Protein 1W55 (pdb70)

CATH classification: 3.90.550.10 (+1 more: 3.30.1330.50)

Sequence (369 aa):
SEMSLIMLAAGNSTRFNTKVKKQFLRRLGNDPLWLYATKNLSSFYPFKKIVVTSSNITYMKKFTKNYEFIEGGDTRAESLKKALELIDSEFVMVSDVARVLVSKNLFDRLIENLDKADCITPALKVADTTLFDNEALQREKIKLIQTPQISKTKLLKKALDQNLEFTDDSTAIAAMGGKIWFVEGEENARKLTFKEDLKKLDLPTPSFEIFTGNGFDVHEFGENRPLLLAGVQIHPTMGLKAHSDGDVLAHSLTDAILGAAGLGDIGELYPDTDMKFKNANSMELLKQAYDKVREIGFELINIDICVMAQSPKLKDFKQAMQSNIAHTLDLDEFRINVKATTTEKLGFIGRKEGMAVLSSVNLKYFDWTR

Structure (mmCIF, N/CA/C/O backbone):
data_1W55
#
_entry.id   1W55
#
_cell.length_a   108.758
_cell.length_b   108.758
_cell.length_c   161.262
_cell.angle_alpha   90.00
_cell.angle_beta   90.00
_cell.angle_gamma   120.00
#
_symmetry.space_group_name_H-M   'P 63 2 2'
#
loop_
_entity.id
_entity.type
_entity.pdbx_description
1 polymer 'ISPD/ISPF BIFUNCTIONAL ENZYME'
2 non-polymer 'MAGNESIUM ION'
3 non-polymer "CYTIDINE-5'-MONOPHOSPHATE"
4 non-polymer 'GERANYL DIPHOSPHATE'
5 non-polymer 1,2-ETHANEDIOL
6 water water
#
loop_
_atom_site.group_PDB
_atom_site.id
_atom_site.type_symbol
_atom_site.label_atom_id
_atom_site.label_alt_id
_atom_site.label_comp_id
_atom_site.label_asym_id
_atom_site.label_entity_id
_atom_site.label_seq_id
_atom_site.pdbx_PDB_ins_code
_atom_site.Cartn_x
_atom_site.Cartn_y
_atom_site.Cartn_z
_atom_site.occupancy
_atom_site.B_iso_or_equiv
_atom_site.auth_seq_id
_atom_site.auth_comp_id
_atom_site.auth_asym_id
_atom_site.auth_atom_id
_atom_site.pdbx_PDB_model_num
ATOM 1 N N . SER A 1 2 ? 96.812 17.254 -34.726 1.00 72.92 2 SER A N 1
ATOM 2 C CA . SER A 1 2 ? 96.576 16.917 -33.288 1.00 72.86 2 SER A CA 1
ATOM 3 C C . SER A 1 2 ? 95.277 17.548 -32.759 1.00 71.48 2 SER A C 1
ATOM 4 O O . SER A 1 2 ? 94.375 17.878 -33.545 1.00 72.06 2 SER A O 1
ATOM 7 N N . GLU A 1 3 ? 95.188 17.720 -31.438 1.00 68.37 3 GLU A N 1
ATOM 8 C CA . GLU A 1 3 ? 93.932 18.124 -30.811 1.00 65.61 3 GLU A CA 1
ATOM 9 C C . GLU A 1 3 ? 93.810 19.597 -30.399 1.00 61.65 3 GLU A C 1
ATOM 10 O O . GLU A 1 3 ? 94.797 20.338 -30.322 1.00 60.01 3 GLU A O 1
ATOM 16 N N . MET A 1 4 ? 92.562 19.984 -30.141 1.00 56.73 4 MET A N 1
ATOM 17 C CA . MET A 1 4 ? 92.164 21.362 -29.931 1.00 52.22 4 MET A CA 1
ATOM 18 C C . MET A 1 4 ? 91.331 21.480 -28.665 1.00 49.93 4 MET A C 1
ATOM 19 O O . MET A 1 4 ? 90.470 20.635 -28.393 1.00 49.22 4 MET A O 1
ATOM 24 N N . SER A 1 5 ? 91.607 22.532 -27.895 1.00 47.79 5 SER A N 1
ATOM 25 C CA . SER A 1 5 ? 90.796 22.915 -26.741 1.00 44.49 5 SER A CA 1
ATOM 26 C C . SER A 1 5 ? 90.016 24.191 -27.068 1.00 41.85 5 SER A C 1
ATOM 27 O O . SER A 1 5 ? 90.228 24.801 -28.111 1.00 41.27 5 SER A O 1
ATOM 30 N N . LEU A 1 6 ? 89.098 24.572 -26.182 1.00 39.47 6 LEU A N 1
ATOM 31 C CA . LEU A 1 6 ? 88.276 25.757 -26.386 1.00 38.14 6 LEU A CA 1
ATOM 32 C C . LEU A 1 6 ? 88.369 26.681 -25.174 1.00 36.59 6 LEU A C 1
ATOM 33 O O . LEU A 1 6 ? 88.224 26.227 -24.033 1.00 33.97 6 LEU A O 1
ATOM 38 N N . ILE A 1 7 ? 88.649 27.963 -25.430 1.00 35.86 7 ILE A N 1
ATOM 39 C CA . ILE A 1 7 ? 88.545 28.992 -24.397 1.00 35.13 7 ILE A CA 1
ATOM 40 C C . ILE A 1 7 ? 87.437 29.971 -24.766 1.00 35.30 7 ILE A C 1
ATOM 41 O O . ILE A 1 7 ? 87.497 30.639 -25.809 1.00 34.42 7 ILE A O 1
ATOM 46 N N . MET A 1 8 ? 86.415 30.034 -23.914 1.00 35.01 8 MET A N 1
ATOM 47 C CA . MET A 1 8 ? 85.340 31.011 -24.066 1.00 34.12 8 MET A CA 1
ATOM 48 C C . MET A 1 8 ? 85.640 32.206 -23.175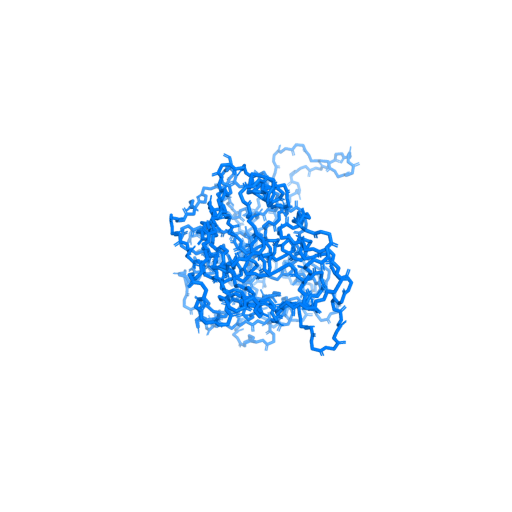 1.00 33.49 8 MET A C 1
ATOM 49 O O . MET A 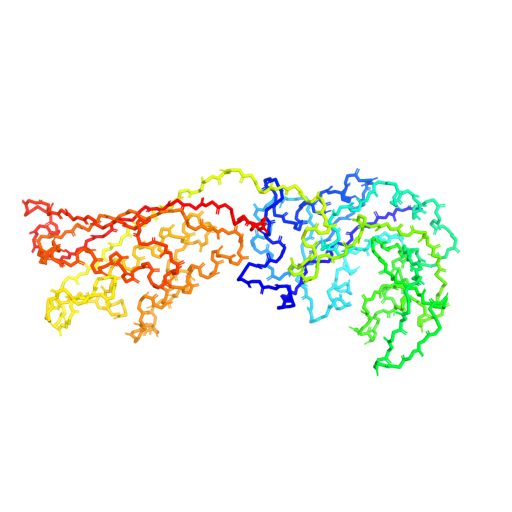1 8 ? 85.825 32.065 -21.967 1.00 34.30 8 MET A O 1
ATOM 54 N N . LEU A 1 9 ? 85.693 33.386 -23.772 1.00 33.11 9 LEU A N 1
ATOM 55 C CA . LEU A 1 9 ? 86.040 34.585 -23.017 1.00 34.02 9 LEU A CA 1
ATOM 56 C C . LEU A 1 9 ? 84.766 35.285 -22.545 1.00 33.86 9 LEU A C 1
ATOM 57 O O . LEU A 1 9 ? 84.045 35.847 -23.346 1.00 34.82 9 LEU A O 1
ATOM 62 N N . ALA A 1 10 ? 84.508 35.252 -21.243 1.00 35.20 10 ALA A N 1
ATOM 63 C CA . ALA A 1 10 ? 83.221 35.682 -20.700 1.00 36.84 10 ALA A CA 1
ATOM 64 C C . ALA A 1 10 ? 83.355 36.518 -19.428 1.00 39.24 10 ALA A C 1
ATOM 65 O O . ALA A 1 10 ? 82.377 36.687 -18.697 1.00 39.28 10 ALA A O 1
ATOM 67 N N . ALA A 1 11 ? 84.555 37.035 -19.166 1.00 40.06 11 ALA A N 1
ATOM 68 C CA . ALA A 1 11 ? 84.791 37.860 -17.980 1.00 42.81 11 ALA A CA 1
ATOM 69 C C . ALA A 1 11 ? 84.669 39.349 -18.285 1.00 44.88 11 ALA A C 1
ATOM 70 O O . ALA A 1 11 ? 84.429 39.746 -19.421 1.00 42.78 11 ALA A O 1
ATOM 72 N N . GLY A 1 12 ? 84.831 40.168 -17.251 1.00 50.07 12 GLY A N 1
ATOM 73 C CA . GLY A 1 12 ? 84.723 41.611 -17.375 1.00 56.57 12 GLY A CA 1
ATOM 74 C C . GLY A 1 12 ? 83.286 42.104 -17.398 1.00 60.56 12 GLY A C 1
ATOM 75 O O . GLY A 1 12 ? 82.348 41.343 -17.673 1.00 59.78 12 GLY A O 1
ATOM 76 N N . ASN A 1 13 ? 83.118 43.388 -17.109 1.00 64.50 13 ASN A N 1
ATOM 77 C CA . ASN A 1 13 ? 81.798 43.986 -17.073 1.00 69.81 13 ASN A CA 1
ATOM 78 C C . ASN A 1 13 ? 81.790 45.297 -17.828 1.00 72.21 13 ASN A C 1
ATOM 79 O O . ASN A 1 13 ? 82.162 46.343 -17.289 1.00 73.54 13 ASN A O 1
ATOM 84 N N . SER A 1 14 ? 81.377 45.223 -19.089 1.00 74.79 14 SER A N 1
ATOM 85 C CA . SER A 1 14 ? 81.304 46.396 -19.942 1.00 76.92 14 SER A CA 1
ATOM 86 C C . SER A 1 14 ? 80.032 47.171 -19.635 1.00 77.68 14 SER A C 1
ATOM 87 O O . SER A 1 14 ? 78.956 46.579 -19.469 1.00 77.65 14 SER A O 1
ATOM 90 N N . THR A 1 15 ? 80.174 48.494 -19.541 1.00 78.13 15 THR A N 1
ATOM 91 C CA . THR A 1 15 ? 79.036 49.404 -19.390 1.00 77.82 15 THR A CA 1
ATOM 92 C C . THR A 1 15 ? 78.543 49.860 -20.763 1.00 77.01 15 THR A C 1
ATOM 93 O O . THR A 1 15 ? 77.491 50.495 -20.873 1.00 77.26 15 THR A O 1
ATOM 97 N N . ARG A 1 16 ? 79.310 49.527 -21.802 1.00 75.96 16 ARG A N 1
ATOM 98 C CA . ARG A 1 16 ? 78.976 49.882 -23.180 1.00 75.69 16 ARG A CA 1
ATOM 99 C C . ARG A 1 16 ? 77.564 49.419 -23.554 1.00 74.51 16 ARG A C 1
ATOM 100 O O . ARG A 1 16 ? 76.786 50.168 -24.147 1.00 74.30 16 ARG A O 1
ATOM 108 N N . PHE A 1 17 ? 77.241 48.184 -23.185 1.00 73.62 17 PHE A N 1
ATOM 109 C CA . PHE A 1 17 ? 75.928 47.608 -23.436 1.00 72.61 17 PHE A CA 1
ATOM 110 C C . PHE A 1 17 ? 75.009 48.000 -22.306 1.00 74.02 17 PHE A C 1
ATOM 111 O O . PHE A 1 17 ? 73.878 48.450 -22.513 1.00 74.20 17 PHE A O 1
ATOM 119 N N . ASN A 1 18 ? 75.542 47.834 -21.102 1.00 75.09 18 ASN A N 1
ATOM 120 C CA . ASN A 1 18 ? 74.736 47.573 -19.931 1.00 76.30 18 ASN A CA 1
ATOM 121 C C . ASN A 1 18 ? 73.566 48.502 -19.679 1.00 76.39 18 ASN A C 1
ATOM 122 O O . ASN A 1 18 ? 73.705 49.720 -19.553 1.00 77.65 18 ASN A O 1
ATOM 127 N N . THR A 1 19 ? 72.394 47.892 -19.654 1.00 75.36 19 THR A N 1
ATOM 128 C CA . THR A 1 19 ? 71.293 48.423 -18.889 1.00 73.32 19 THR A CA 1
ATOM 129 C C . THR A 1 19 ? 71.677 48.061 -17.449 1.00 70.52 19 THR A C 1
ATOM 130 O O . THR A 1 19 ? 72.856 48.169 -17.088 1.00 71.13 19 THR A O 1
ATOM 134 N N . LYS A 1 20 ? 70.735 47.636 -16.617 1.00 66.14 20 LYS A N 1
ATOM 135 C CA . LYS A 1 20 ? 71.150 47.073 -15.337 1.00 61.39 20 LYS A CA 1
ATOM 136 C C . LYS A 1 20 ? 71.574 45.616 -15.532 1.00 57.04 20 LYS A C 1
ATOM 137 O O . LYS A 1 20 ? 72.352 45.085 -14.749 1.00 57.43 20 LYS A O 1
ATOM 143 N N . VAL A 1 21 ? 71.085 44.989 -16.598 1.00 50.58 21 VAL A N 1
ATOM 144 C CA . VAL A 1 21 ? 71.413 43.595 -16.874 1.00 46.26 21 VAL A CA 1
ATOM 145 C C . VAL A 1 21 ? 72.772 43.403 -17.568 1.00 42.98 21 VAL A C 1
ATOM 146 O O . VAL A 1 21 ? 73.084 44.068 -18.558 1.00 42.54 21 VAL A O 1
ATOM 150 N N . LYS A 1 22 ? 73.575 42.498 -17.018 1.00 40.27 22 LYS A N 1
ATOM 151 C CA . LYS A 1 22 ? 74.815 42.064 -17.652 1.00 39.62 22 LYS A CA 1
ATOM 152 C C . LYS A 1 22 ? 74.512 41.149 -18.834 1.00 39.06 22 LYS A C 1
ATOM 153 O O . LYS A 1 22 ? 73.704 40.204 -18.734 1.00 36.30 22 LYS A O 1
ATOM 159 N N . LYS A 1 23 ? 75.171 41.428 -19.954 1.00 39.00 23 LYS A N 1
ATOM 160 C CA . LYS A 1 23 ? 74.862 40.743 -21.202 1.00 39.45 23 LYS A CA 1
ATOM 161 C C . LYS A 1 23 ? 75.078 39.230 -21.153 1.00 37.84 23 LYS A C 1
ATOM 162 O O . LYS A 1 23 ? 74.400 38.488 -21.858 1.00 38.70 23 LYS A O 1
ATOM 168 N N . GLN A 1 24 ? 75.984 38.768 -20.301 1.00 38.32 24 GLN A N 1
ATOM 169 C CA . GLN A 1 24 ? 76.248 37.332 -20.204 1.00 40.28 24 GLN A CA 1
ATOM 170 C C . GLN A 1 24 ? 75.100 36.556 -19.549 1.00 39.79 24 GLN A C 1
ATOM 171 O O . GLN A 1 24 ? 75.026 35.329 -19.703 1.00 38.21 24 GLN A O 1
ATOM 177 N N . PHE A 1 25 ? 74.206 37.281 -18.857 1.00 37.61 25 PHE A N 1
ATOM 178 C CA . PHE A 1 25 ? 73.055 36.687 -18.184 1.00 35.33 25 PHE A CA 1
ATOM 179 C C . PHE A 1 25 ? 71.685 36.966 -18.819 1.00 35.57 25 PHE A C 1
ATOM 180 O O . PHE A 1 25 ? 70.666 36.641 -18.220 1.00 37.55 25 PHE A O 1
ATOM 188 N N . LEU A 1 26 ? 71.649 37.568 -20.004 1.00 35.26 26 LEU A N 1
ATOM 189 C CA . LEU A 1 26 ? 70.416 37.598 -20.800 1.00 35.99 26 LEU A CA 1
ATOM 190 C C . LEU A 1 26 ? 69.994 36.178 -21.102 1.00 35.39 26 LEU A C 1
ATOM 191 O O . LEU A 1 26 ? 70.852 35.337 -21.417 1.00 36.66 26 LEU A O 1
ATOM 196 N N . ARG A 1 27 ? 68.698 35.898 -21.025 1.00 33.50 27 ARG A N 1
ATOM 197 C CA A ARG A 1 27 ? 68.234 34.543 -21.276 0.67 35.86 27 ARG A CA 1
ATOM 198 C CA B ARG A 1 27 ? 68.214 34.547 -21.272 0.33 35.29 27 ARG A CA 1
ATOM 199 C C . ARG A 1 27 ? 67.921 34.306 -22.743 1.00 35.47 27 ARG A C 1
ATOM 200 O O . ARG A 1 27 ? 67.188 35.063 -23.363 1.00 38.12 27 ARG A O 1
ATOM 215 N N . LEU A 1 28 ? 68.505 33.247 -23.280 1.00 36.88 28 LEU A N 1
ATOM 216 C CA . LEU A 1 28 ? 68.260 32.796 -24.646 1.00 39.35 28 LEU A CA 1
ATOM 217 C C . LEU A 1 28 ? 67.677 31.407 -24.481 1.00 39.92 28 LEU A C 1
ATOM 218 O O . LEU A 1 28 ? 68.387 30.473 -24.098 1.00 41.17 28 LEU A O 1
ATOM 223 N N . GLY A 1 29 ? 66.376 31.271 -24.722 1.00 41.68 29 GLY A N 1
ATOM 224 C CA . GLY A 1 29 ? 65.680 30.059 -24.314 1.00 41.31 29 GLY A CA 1
ATOM 225 C C . GLY A 1 29 ? 65.791 29.945 -22.805 1.00 42.28 29 GLY A C 1
ATOM 226 O O . GLY A 1 29 ? 65.534 30.924 -22.102 1.00 40.70 29 GLY A O 1
ATOM 227 N N . ASN A 1 30 ? 66.189 28.766 -22.315 1.00 44.06 30 ASN A N 1
ATOM 228 C CA . ASN A 1 30 ? 66.372 28.528 -20.879 1.00 45.22 30 ASN A CA 1
ATOM 229 C C . ASN A 1 30 ? 67.748 28.941 -20.375 1.00 44.04 30 ASN A C 1
ATOM 230 O O . ASN A 1 30 ? 67.958 28.984 -19.165 1.00 44.93 30 ASN A O 1
ATOM 235 N N . ASP A 1 31 ? 68.669 29.257 -21.287 1.00 38.90 31 ASP A N 1
ATOM 236 C CA . ASP A 1 31 ? 70.071 29.389 -20.920 1.00 37.30 31 ASP A CA 1
ATOM 237 C C . ASP A 1 31 ? 70.518 30.831 -20.848 1.00 35.52 31 ASP A C 1
ATOM 238 O O . ASP A 1 31 ? 70.173 31.624 -21.716 1.00 35.27 31 ASP A O 1
ATOM 243 N N . PRO A 1 32 ? 71.346 31.162 -19.860 1.00 35.17 32 PRO A N 1
ATOM 244 C CA . PRO A 1 32 ? 72.020 32.468 -19.862 1.00 34.34 32 PRO A CA 1
ATOM 245 C C . PRO A 1 32 ? 72.914 32.522 -21.104 1.00 33.02 32 PRO A C 1
ATOM 246 O O . PRO A 1 32 ? 73.348 31.472 -21.589 1.00 31.82 32 PRO A O 1
ATOM 250 N N . LEU A 1 33 ? 73.146 33.722 -21.623 1.00 33.07 33 LEU A N 1
ATOM 251 C CA . LEU A 1 33 ? 73.829 33.920 -22.910 1.00 32.39 33 LEU A CA 1
ATOM 252 C C . LEU A 1 33 ? 75.182 33.215 -22.975 1.00 31.68 33 LEU A C 1
ATOM 253 O O . LEU A 1 33 ? 75.490 32.604 -23.981 1.00 33.41 33 LEU A O 1
ATOM 258 N N . TRP A 1 34 ? 75.967 33.292 -21.899 1.00 31.54 34 TRP A N 1
ATOM 259 C CA . TRP A 1 34 ? 77.329 32.736 -21.867 1.00 32.86 34 TRP A CA 1
ATOM 260 C C . TRP A 1 34 ? 77.277 31.227 -22.023 1.00 33.19 34 TRP A C 1
ATOM 261 O O . TRP A 1 34 ? 78.121 30.630 -22.683 1.00 33.69 34 TRP A O 1
ATOM 272 N N . LEU A 1 35 ? 76.265 30.614 -21.415 1.00 33.00 35 LEU A N 1
ATOM 273 C CA . LEU A 1 35 ? 76.089 29.168 -21.494 1.00 33.60 35 LEU A CA 1
ATOM 274 C C . LEU A 1 35 ? 75.569 28.777 -22.878 1.00 33.43 35 LEU A C 1
ATOM 275 O O . LEU A 1 35 ? 76.064 27.828 -23.482 1.00 33.51 35 LEU A O 1
ATOM 280 N N . TYR A 1 36 ? 74.605 29.533 -23.398 1.00 34.09 36 TYR A N 1
ATOM 281 C CA . TYR A 1 36 ? 74.139 29.312 -24.765 1.00 34.86 36 TYR A CA 1
ATOM 282 C C . TYR A 1 36 ? 75.292 29.348 -25.793 1.00 34.06 36 TYR A C 1
ATOM 283 O O . TYR A 1 36 ? 75.407 28.453 -26.629 1.00 34.65 36 TYR A O 1
ATOM 292 N N . ALA A 1 37 ? 76.130 30.381 -25.736 1.00 33.02 37 ALA A N 1
ATOM 293 C CA . ALA A 1 37 ? 77.268 30.506 -26.667 1.00 33.39 37 ALA A CA 1
ATOM 294 C C . ALA A 1 37 ? 78.279 29.364 -26.528 1.00 33.47 37 ALA A C 1
ATOM 295 O O . ALA A 1 37 ? 78.765 28.833 -27.534 1.00 34.30 37 ALA A O 1
ATOM 297 N N . THR A 1 38 ? 78.582 28.984 -25.287 1.00 34.70 38 THR A N 1
ATOM 298 C CA . THR A 1 38 ? 79.519 27.893 -25.007 1.00 36.65 38 THR A CA 1
ATOM 299 C C . THR A 1 38 ? 78.977 26.551 -25.509 1.00 38.00 38 THR A C 1
ATOM 300 O O . THR A 1 38 ? 79.702 25.788 -26.158 1.00 37.28 38 THR A O 1
ATOM 304 N N . LYS A 1 39 ? 77.700 26.290 -25.232 1.00 38.68 39 LYS A N 1
ATOM 305 C CA . LYS A 1 39 ? 77.027 25.075 -25.700 1.00 39.94 39 LYS A CA 1
ATOM 306 C C . LYS A 1 39 ? 77.084 24.979 -27.218 1.00 40.37 39 LYS A C 1
ATOM 307 O O . LYS A 1 39 ? 77.390 23.921 -27.755 1.00 41.58 39 LYS A O 1
ATOM 313 N N . ASN A 1 40 ? 76.781 26.089 -27.891 1.00 41.64 40 ASN A N 1
ATOM 314 C CA . ASN A 1 40 ? 76.834 26.188 -29.353 1.00 43.84 40 ASN A CA 1
ATOM 315 C C . ASN A 1 40 ? 78.189 25.758 -29.957 1.00 45.20 40 ASN A C 1
ATOM 316 O O . ASN A 1 40 ? 78.243 24.873 -30.815 1.00 47.16 40 ASN A O 1
ATOM 321 N N . LEU A 1 41 ? 79.269 26.391 -29.504 1.00 44.76 41 LEU A N 1
ATOM 322 C CA . LEU A 1 41 ? 80.615 26.088 -29.990 1.00 44.81 41 LEU A CA 1
ATOM 323 C C . LEU A 1 41 ? 81.062 24.680 -29.593 1.00 44.61 41 LEU A C 1
ATOM 324 O O . LEU A 1 41 ? 81.674 23.973 -30.386 1.00 45.28 41 LEU A O 1
ATOM 329 N N . SER A 1 42 ? 80.737 24.283 -28.367 1.00 44.33 42 SER A N 1
ATOM 330 C CA . SER A 1 42 ? 81.078 22.965 -27.856 1.00 46.53 42 SER A CA 1
ATOM 331 C C . SER A 1 42 ? 80.477 21.836 -28.707 1.00 48.09 42 SER A C 1
ATOM 332 O O . SER A 1 42 ? 81.090 20.776 -28.845 1.00 48.47 42 SER A O 1
ATOM 335 N N . SER A 1 43 ? 79.297 22.080 -29.278 1.00 48.12 43 SER A N 1
ATOM 336 C CA . SER A 1 43 ? 78.615 21.105 -30.126 1.00 50.18 43 SER A CA 1
ATOM 337 C C . SER A 1 43 ? 79.294 20.861 -31.487 1.00 51.63 43 SER A C 1
ATOM 338 O O . SER A 1 43 ? 78.941 19.909 -32.187 1.00 52.08 43 SER A O 1
ATOM 341 N N . PHE A 1 44 ? 80.263 21.706 -31.853 1.00 51.08 44 PHE A N 1
ATOM 342 C CA . PHE A 1 44 ? 80.905 21.618 -33.170 1.00 49.98 44 PHE A CA 1
ATOM 343 C C . PHE A 1 44 ? 82.058 20.615 -33.223 1.00 50.41 44 PHE A C 1
ATOM 344 O O . PHE A 1 44 ? 82.442 20.173 -34.307 1.00 49.52 44 PHE A O 1
ATOM 352 N N . TYR A 1 45 ? 82.604 20.261 -32.062 1.00 50.31 45 TYR A N 1
ATOM 353 C CA . TYR A 1 45 ? 83.895 19.581 -32.010 1.00 51.69 45 TYR A CA 1
ATOM 354 C C . TYR A 1 45 ? 84.125 18.950 -30.644 1.00 52.52 45 TYR A C 1
ATOM 355 O O . TYR A 1 45 ? 83.706 19.510 -29.634 1.00 53.60 45 TYR A O 1
ATOM 364 N N . PRO A 1 46 ? 84.781 17.788 -30.600 1.00 53.90 46 PRO A N 1
ATOM 365 C CA . PRO A 1 46 ? 85.114 17.154 -29.317 1.00 54.17 46 PRO A CA 1
ATOM 366 C C . PRO A 1 46 ? 86.371 17.761 -28.684 1.00 54.32 46 PRO A C 1
ATOM 367 O O . PRO A 1 46 ? 87.425 17.111 -28.654 1.00 55.43 46 PRO A O 1
ATOM 371 N N . PHE A 1 47 ? 86.251 18.993 -28.177 1.00 52.48 47 PHE A N 1
ATOM 372 C CA . PHE A 1 47 ? 87.379 19.687 -27.555 1.00 49.43 47 PHE A CA 1
ATOM 373 C C . PHE A 1 47 ? 87.933 18.896 -26.382 1.00 49.70 47 PHE A C 1
ATOM 374 O O . PHE A 1 47 ? 87.173 18.306 -25.611 1.00 50.18 47 PHE A O 1
ATOM 382 N N . LYS A 1 48 ? 89.260 18.906 -26.260 1.00 49.56 48 LYS A N 1
ATOM 383 C CA . LYS A 1 48 ? 89.980 18.230 -25.184 1.00 50.41 48 LYS A CA 1
ATOM 384 C C . LYS A 1 48 ? 89.638 18.815 -23.822 1.00 50.32 48 LYS A C 1
ATOM 385 O O . LYS A 1 48 ? 89.556 18.103 -22.812 1.00 51.81 48 LYS A O 1
ATOM 391 N N . LYS A 1 49 ? 89.446 20.126 -23.808 1.00 49.23 49 LYS A N 1
ATOM 392 C CA . LYS A 1 49 ? 89.127 20.863 -22.604 1.00 47.89 49 LYS A CA 1
ATOM 393 C C . LYS A 1 49 ? 88.320 22.082 -23.034 1.00 46.66 49 LYS A C 1
ATOM 394 O O . LYS A 1 49 ? 88.516 22.609 -24.138 1.00 46.50 49 LYS A O 1
ATOM 400 N N . ILE A 1 50 ? 87.392 22.503 -22.179 1.00 44.74 50 ILE A N 1
ATOM 401 C CA . ILE A 1 50 ? 86.652 23.743 -22.388 1.00 42.30 50 ILE A CA 1
ATOM 402 C C . ILE A 1 50 ? 86.824 24.661 -21.178 1.00 41.20 50 ILE A C 1
ATOM 403 O O . ILE A 1 50 ? 86.475 24.304 -20.050 1.00 40.53 50 ILE A O 1
ATOM 408 N N . VAL A 1 51 ? 87.388 25.837 -21.426 1.00 39.56 51 VAL A N 1
ATOM 409 C CA . VAL A 1 51 ? 87.623 26.817 -20.372 1.00 38.05 51 VAL A CA 1
ATOM 410 C C . VAL A 1 51 ? 86.744 28.046 -20.581 1.00 37.03 51 VAL A C 1
ATOM 411 O O . VAL A 1 51 ? 86.572 28.516 -21.703 1.00 38.12 51 VAL A O 1
ATOM 415 N N . VAL A 1 52 ? 86.163 28.539 -19.499 1.00 36.32 52 VAL A N 1
ATOM 416 C CA . VAL A 1 52 ? 85.394 29.779 -19.531 1.00 35.00 52 VAL A CA 1
ATOM 417 C C . VAL A 1 52 ? 85.995 30.762 -18.529 1.00 34.95 52 VAL A C 1
ATOM 418 O O . VAL A 1 52 ? 86.104 30.457 -17.345 1.00 32.91 52 VAL A O 1
ATOM 422 N N . THR A 1 53 ? 86.384 31.941 -19.003 1.00 34.56 53 THR A N 1
ATOM 423 C CA . THR A 1 53 ? 86.841 32.977 -18.085 1.00 34.52 53 THR A CA 1
ATOM 424 C C . THR A 1 53 ? 85.623 33.707 -17.547 1.00 35.64 53 THR A C 1
ATOM 425 O O . THR A 1 53 ? 84.660 33.938 -18.277 1.00 33.98 53 THR A O 1
ATOM 429 N N . SER A 1 54 ? 85.674 34.076 -16.271 1.00 36.81 54 SER A N 1
ATOM 430 C CA . SER A 1 54 ? 84.489 34.542 -15.586 1.00 38.27 54 SER A CA 1
ATOM 431 C C . SER A 1 54 ? 84.811 35.539 -14.470 1.00 39.51 54 SER A C 1
ATOM 432 O O . SER A 1 54 ? 85.854 35.448 -13.836 1.00 39.87 54 SER A O 1
ATOM 435 N N . SER A 1 55 ? 83.896 36.485 -14.256 1.00 42.26 55 SER A N 1
ATOM 436 C CA . SER A 1 55 ? 83.933 37.405 -13.116 1.00 45.56 55 SER A CA 1
ATOM 437 C C . SER A 1 55 ? 82.916 36.985 -12.061 1.00 48.17 55 SER A C 1
ATOM 438 O O . SER A 1 55 ? 82.749 37.675 -11.051 1.00 52.01 55 SER A O 1
ATOM 441 N N . ASN A 1 56 ? 82.219 35.877 -12.318 1.00 49.46 56 ASN A N 1
ATOM 442 C CA . ASN A 1 56 ? 81.179 35.351 -11.428 1.00 49.06 56 ASN A CA 1
ATOM 443 C C . ASN A 1 56 ? 81.215 33.824 -11.410 1.00 47.41 56 ASN A C 1
ATOM 444 O O . ASN A 1 56 ? 80.230 33.169 -11.791 1.00 46.37 56 ASN A O 1
ATOM 449 N N . ILE A 1 57 ? 82.343 33.265 -10.977 1.00 45.52 57 ILE A N 1
ATOM 450 C CA . ILE A 1 57 ? 82.570 31.818 -11.046 1.00 46.22 57 ILE A CA 1
ATOM 451 C C . ILE A 1 57 ? 81.558 31.021 -10.216 1.00 45.65 57 ILE A C 1
ATOM 452 O O . ILE A 1 57 ? 81.022 30.016 -10.689 1.00 46.54 57 ILE A O 1
ATOM 457 N N . THR A 1 58 ? 81.309 31.484 -8.991 1.00 46.38 58 THR A N 1
ATOM 458 C CA . THR A 1 58 ? 80.404 30.835 -8.042 1.00 46.14 58 THR A CA 1
ATOM 459 C C . THR A 1 58 ? 79.035 30.651 -8.675 1.00 44.52 58 THR A C 1
ATOM 460 O O . THR A 1 58 ? 78.483 29.548 -8.671 1.00 44.71 58 THR A O 1
ATOM 464 N N . TYR A 1 59 ? 78.506 31.739 -9.227 1.00 41.66 59 TYR A N 1
ATOM 465 C CA . TYR A 1 59 ? 77.217 31.719 -9.889 1.00 39.28 59 TYR A CA 1
ATOM 466 C C . TYR A 1 59 ? 77.216 30.815 -11.138 1.00 38.97 59 TYR A C 1
ATOM 467 O O . TYR A 1 59 ? 76.318 29.983 -11.294 1.00 38.19 59 TYR A O 1
ATOM 476 N N . MET A 1 60 ? 78.223 30.958 -12.007 1.00 36.72 60 MET A N 1
ATOM 477 C CA . MET A 1 60 ? 78.274 30.200 -13.259 1.00 36.15 60 MET A CA 1
ATOM 478 C C . MET A 1 60 ? 78.406 28.701 -13.049 1.00 36.28 60 MET A C 1
ATOM 479 O O . MET A 1 60 ? 77.855 27.914 -13.827 1.00 34.78 60 MET A O 1
ATOM 484 N N . LYS A 1 61 ? 79.145 28.318 -12.011 1.00 36.13 61 LYS A N 1
ATOM 485 C CA . LYS A 1 61 ? 79.333 26.911 -11.657 1.00 39.10 61 LYS A CA 1
ATOM 486 C C . LYS A 1 61 ? 78.020 26.197 -11.314 1.00 38.94 61 LYS A C 1
ATOM 487 O O . LYS A 1 61 ? 77.923 24.972 -11.432 1.00 40.03 61 LYS A O 1
ATOM 493 N N . LYS A 1 62 ? 77.017 26.971 -10.905 1.00 38.57 62 LYS A N 1
ATOM 494 C CA . LYS A 1 62 ? 75.697 26.447 -10.571 1.00 39.26 62 LYS A CA 1
ATOM 495 C C . LYS A 1 62 ? 74.882 26.028 -11.788 1.00 39.49 62 LYS A C 1
ATOM 496 O O . LYS A 1 62 ? 73.788 25.486 -11.637 1.00 39.89 62 LYS A O 1
ATOM 502 N N . PHE A 1 63 ? 75.422 26.269 -12.984 1.00 39.52 63 PHE A N 1
ATOM 503 C CA . PHE A 1 63 ? 74.689 26.063 -14.234 1.00 40.73 63 PHE A CA 1
ATOM 504 C C . PHE A 1 63 ? 75.204 24.882 -15.040 1.00 43.04 63 PHE A C 1
ATOM 505 O O . PHE A 1 63 ? 74.535 24.418 -15.971 1.00 45.63 63 PHE A O 1
ATOM 513 N N . THR A 1 64 ? 76.395 24.405 -14.706 1.00 42.89 64 THR A N 1
ATOM 514 C CA . THR A 1 64 ? 76.972 23.274 -15.418 1.00 45.31 64 THR A CA 1
ATOM 515 C C . THR A 1 64 ? 78.161 22.679 -14.665 1.00 47.33 64 THR A C 1
ATOM 516 O O . THR A 1 64 ? 78.776 23.344 -13.838 1.00 48.16 64 THR A O 1
ATOM 520 N N . LYS A 1 65 ? 78.484 21.431 -14.987 1.00 49.35 65 LYS A N 1
ATOM 521 C CA . LYS A 1 65 ? 79.662 20.754 -14.462 1.00 52.03 65 LYS A CA 1
ATOM 522 C C . LYS A 1 65 ? 80.641 20.414 -15.594 1.00 51.56 65 LYS A C 1
ATOM 523 O O . LYS A 1 65 ? 81.656 19.753 -15.368 1.00 51.76 65 LYS A O 1
ATOM 529 N N . ASN A 1 66 ? 80.337 20.885 -16.804 1.00 50.66 66 ASN A N 1
ATOM 530 C CA . ASN A 1 66 ? 81.059 20.489 -18.018 1.00 49.48 66 ASN A CA 1
ATOM 531 C C . ASN A 1 66 ? 82.297 21.304 -18.394 1.00 48.92 66 ASN A C 1
ATOM 532 O O . ASN A 1 66 ? 83.044 20.908 -19.290 1.00 49.16 66 ASN A O 1
ATOM 537 N N . TYR A 1 67 ? 82.516 22.441 -17.742 1.00 47.61 67 TYR A N 1
ATOM 538 C CA . TYR A 1 67 ? 83.616 23.312 -18.149 1.00 46.69 67 TYR A CA 1
ATOM 539 C C . TYR A 1 67 ? 84.528 23.653 -17.002 1.00 46.88 67 TYR A C 1
ATOM 540 O O . TYR A 1 67 ? 84.155 23.553 -15.835 1.00 47.06 67 TYR A O 1
ATOM 549 N N . GLU A 1 68 ? 85.734 24.073 -17.342 1.00 47.52 68 GLU A N 1
ATOM 550 C CA . GLU A 1 68 ? 86.621 24.635 -16.338 1.00 48.56 68 GLU A CA 1
ATOM 551 C C . GLU A 1 68 ? 86.445 26.143 -16.322 1.00 46.11 68 GLU A C 1
ATOM 552 O O . GLU A 1 68 ? 86.454 26.796 -17.370 1.00 46.24 68 GLU A O 1
ATOM 558 N N . PHE A 1 69 ? 86.255 26.686 -15.130 1.00 44.01 69 PHE A N 1
ATOM 559 C CA . PHE A 1 69 ? 86.118 28.119 -14.967 1.00 42.98 69 PHE A CA 1
ATOM 560 C C . PHE A 1 69 ? 87.390 28.701 -14.383 1.00 43.89 69 PHE A C 1
ATOM 561 O O . PHE A 1 69 ? 88.033 28.081 -13.533 1.00 43.81 69 PHE A O 1
ATOM 569 N N . ILE A 1 70 ? 87.749 29.893 -14.849 1.00 42.76 70 ILE A N 1
ATOM 570 C CA . ILE A 1 70 ? 88.896 30.598 -14.328 1.00 42.20 70 ILE A CA 1
ATOM 571 C C . ILE A 1 70 ? 88.575 32.089 -14.217 1.00 41.92 70 ILE A C 1
ATOM 572 O O . ILE A 1 70 ? 87.879 32.649 -15.069 1.00 40.95 70 ILE A O 1
ATOM 577 N N . GLU A 1 71 ? 89.064 32.711 -13.146 1.00 41.84 71 GLU A N 1
ATOM 578 C CA . GLU A 1 71 ? 88.822 34.124 -12.872 1.00 42.61 71 GLU A CA 1
ATOM 579 C C . GLU A 1 71 ? 89.454 34.957 -13.977 1.00 42.77 71 GLU A C 1
ATOM 580 O O . GLU A 1 71 ? 90.588 34.704 -14.365 1.00 42.44 71 GLU A O 1
ATOM 586 N N . GLY A 1 72 ? 88.704 35.923 -14.502 1.00 41.97 72 GLY A N 1
ATOM 587 C CA . GLY A 1 72 ? 89.214 36.784 -15.551 1.00 43.29 72 GLY A CA 1
ATOM 588 C C . GLY A 1 72 ? 90.305 37.704 -15.044 1.00 43.96 72 GLY A C 1
ATOM 589 O O . GLY A 1 72 ? 90.579 37.746 -13.837 1.00 45.66 72 GLY A O 1
ATOM 590 N N . GLY A 1 73 ? 90.938 38.427 -15.965 1.00 43.77 73 GLY A N 1
ATOM 591 C CA . GLY A 1 73 ? 91.918 39.447 -15.616 1.00 42.19 73 GLY A CA 1
ATOM 592 C C . GLY A 1 73 ? 91.363 40.824 -15.926 1.00 42.65 73 GLY A C 1
ATOM 593 O O . GLY A 1 73 ? 90.156 40.965 -16.157 1.00 40.56 73 GLY A O 1
ATOM 594 N N . ASP A 1 74 ? 92.242 41.829 -15.962 1.00 42.18 74 ASP A N 1
ATOM 595 C CA . ASP A 1 74 ? 91.843 43.220 -16.227 1.00 43.18 74 ASP A CA 1
ATOM 596 C C . ASP A 1 74 ? 91.514 43.498 -17.698 1.00 42.17 74 ASP A C 1
ATOM 597 O O . ASP A 1 74 ? 90.829 44.468 -18.026 1.00 42.79 74 ASP A O 1
ATOM 602 N N . THR A 1 75 ? 92.039 42.671 -18.592 1.00 40.73 75 THR A N 1
ATOM 603 C CA . THR A 1 75 ? 91.752 42.820 -20.011 1.00 38.92 75 THR A CA 1
ATOM 604 C C . THR A 1 75 ? 91.434 41.461 -20.617 1.00 38.18 75 THR A C 1
ATOM 605 O O . THR A 1 75 ? 91.737 40.417 -20.029 1.00 37.06 75 THR A O 1
ATOM 609 N N . ARG A 1 76 ? 90.835 41.491 -21.804 1.00 38.25 76 ARG A N 1
ATOM 610 C CA . ARG A 1 76 ? 90.658 40.302 -22.626 1.00 36.72 76 ARG A CA 1
ATOM 611 C C . ARG A 1 76 ? 91.932 39.451 -22.668 1.00 36.17 76 ARG A C 1
ATOM 612 O O . ARG A 1 76 ? 91.898 38.246 -22.368 1.00 34.66 76 ARG A O 1
ATOM 620 N N . ALA A 1 77 ? 93.054 40.081 -23.020 1.00 36.22 77 ALA A N 1
ATOM 621 C CA . ALA A 1 77 ? 94.326 39.366 -23.177 1.00 36.91 77 ALA A CA 1
ATOM 622 C C . ALA A 1 77 ? 94.822 38.757 -21.869 1.00 38.10 77 ALA A C 1
ATOM 623 O O . ALA A 1 77 ? 95.395 37.658 -21.874 1.00 39.28 77 ALA A O 1
ATOM 625 N N . GLU A 1 78 ? 94.597 39.448 -20.748 1.00 38.17 78 GLU A N 1
ATOM 626 C CA . GLU A 1 78 ? 94.924 38.855 -19.451 1.00 38.66 78 GLU A CA 1
ATOM 627 C C . GLU A 1 78 ? 94.037 37.673 -19.073 1.00 38.02 78 GLU A C 1
ATOM 628 O O . GLU A 1 78 ? 94.546 36.660 -18.590 1.00 39.12 78 GLU A O 1
ATOM 634 N N . SER A 1 79 ? 92.727 37.785 -19.279 1.00 37.20 79 SER A N 1
ATOM 635 C CA . SER A 1 79 ? 91.852 36.629 -19.056 1.00 37.67 79 SER A CA 1
ATOM 636 C C . SER A 1 79 ? 92.307 35.454 -19.908 1.00 37.15 79 SER A C 1
ATOM 637 O O . SER A 1 79 ? 92.403 34.326 -19.426 1.00 39.13 79 SER A O 1
ATOM 640 N N . LEU A 1 80 ? 92.613 35.740 -21.170 1.00 37.80 80 LEU A N 1
ATOM 641 C CA . LEU A 1 80 ? 93.080 34.737 -22.121 1.00 38.49 80 LEU A CA 1
ATOM 642 C C . LEU A 1 80 ? 94.381 34.069 -21.660 1.00 38.55 80 LEU A C 1
ATOM 643 O O . LEU A 1 80 ? 94.496 32.840 -21.665 1.00 37.43 80 LEU A O 1
ATOM 648 N N . LYS A 1 81 ? 95.350 34.892 -21.263 1.00 40.12 81 LYS A N 1
ATOM 649 C CA . LYS A 1 81 ? 96.651 34.407 -20.811 1.00 40.77 81 LYS A CA 1
ATOM 650 C C . LYS A 1 81 ? 96.509 33.460 -19.624 1.00 40.64 81 LYS A C 1
ATOM 651 O O . LYS A 1 81 ? 97.154 32.403 -19.578 1.00 40.77 81 LYS A O 1
ATOM 657 N N . LYS A 1 82 ? 95.662 33.831 -18.667 1.00 40.48 82 LYS A N 1
ATOM 658 C CA . LYS A 1 82 ? 95.418 32.980 -17.502 1.00 40.67 82 LYS A CA 1
ATOM 659 C C . LYS A 1 82 ? 94.766 31.661 -17.901 1.00 40.20 82 LYS A C 1
ATOM 660 O O . LYS A 1 82 ? 95.162 30.603 -17.420 1.00 39.98 82 LYS A O 1
ATOM 666 N N . ALA A 1 83 ? 93.784 31.720 -18.796 1.00 40.72 83 ALA A N 1
ATOM 667 C CA . ALA A 1 83 ? 93.088 30.505 -19.234 1.00 40.66 83 ALA A CA 1
ATOM 668 C C . ALA A 1 83 ? 93.994 29.575 -20.038 1.00 40.90 83 ALA A C 1
ATOM 669 O O . ALA A 1 83 ? 93.834 28.353 -19.984 1.00 40.45 83 ALA A O 1
ATOM 671 N N . LEU A 1 84 ? 94.931 30.150 -20.791 1.00 40.62 84 LEU A N 1
ATOM 672 C CA . LEU A 1 84 ? 95.887 29.346 -21.569 1.00 42.37 84 LEU A CA 1
ATOM 673 C C . LEU A 1 84 ? 96.771 28.423 -20.719 1.00 43.98 84 LEU A C 1
ATOM 674 O O . LEU A 1 84 ? 97.168 27.357 -21.185 1.00 44.70 84 LEU A O 1
ATOM 679 N N . GLU A 1 85 ? 97.058 28.814 -19.478 1.00 45.74 85 GLU A N 1
ATOM 680 C CA . GLU A 1 85 ? 97.858 27.978 -18.579 1.00 48.81 85 GLU A CA 1
ATOM 681 C C . GLU A 1 85 ? 97.153 26.656 -18.255 1.00 49.94 85 GLU A C 1
ATOM 682 O O . GLU A 1 85 ? 97.766 25.732 -17.711 1.00 51.74 85 GLU A O 1
ATOM 688 N N . LEU A 1 86 ? 95.875 26.569 -18.620 1.00 49.49 86 LEU A N 1
ATOM 689 C CA . LEU A 1 86 ? 95.091 25.352 -18.448 1.00 50.01 86 LEU A CA 1
ATOM 690 C C . LEU A 1 86 ? 95.155 24.436 -19.689 1.00 50.01 86 LEU A C 1
ATOM 691 O O . LEU A 1 86 ? 94.726 23.279 -19.642 1.00 48.98 86 LEU A O 1
ATOM 696 N N . ILE A 1 87 ? 95.704 24.951 -20.786 1.00 49.51 87 ILE A N 1
ATOM 697 C CA . ILE A 1 87 ? 95.685 24.246 -22.067 1.00 50.85 87 ILE A CA 1
ATOM 698 C C . ILE A 1 87 ? 97.025 23.588 -22.371 1.00 53.30 87 ILE A C 1
ATOM 699 O O . ILE A 1 87 ? 98.072 24.226 -22.255 1.00 53.19 87 ILE A O 1
ATOM 704 N N . ASP A 1 88 ? 96.985 22.315 -22.766 1.00 55.59 88 ASP A N 1
ATOM 705 C CA . ASP A 1 88 ? 98.201 21.618 -23.192 1.00 58.29 88 ASP A CA 1
ATOM 706 C C . ASP A 1 88 ? 98.080 20.939 -24.562 1.00 57.55 88 ASP A C 1
ATOM 707 O O . ASP A 1 88 ? 98.986 20.222 -24.979 1.00 58.46 88 ASP A O 1
ATOM 712 N N . SER A 1 89 ? 96.965 21.171 -25.252 1.00 56.51 89 SER A N 1
ATOM 713 C CA . SER A 1 89 ? 96.785 20.681 -26.616 1.00 55.44 89 SER A CA 1
ATOM 714 C C . SER A 1 89 ? 97.510 21.605 -27.593 1.00 54.76 89 SER A C 1
ATOM 715 O O . SER A 1 89 ? 97.724 22.782 -27.288 1.00 53.82 89 SER A O 1
ATOM 718 N N . GLU A 1 90 ? 97.886 21.068 -28.757 1.00 53.14 90 GLU A N 1
ATOM 719 C CA . GLU A 1 90 ? 98.596 21.830 -29.784 1.00 52.62 90 GLU A CA 1
ATOM 720 C C . GLU A 1 90 ? 97.832 23.079 -30.246 1.00 51.31 90 GLU A C 1
ATOM 721 O O . GLU A 1 90 ? 98.431 24.131 -30.498 1.00 49.49 90 GLU A O 1
ATOM 727 N N . PHE A 1 91 ? 96.517 22.939 -30.389 1.00 49.25 91 PHE A N 1
ATOM 728 C CA . PHE A 1 91 ? 95.685 24.032 -30.876 1.00 48.63 91 PHE A CA 1
ATOM 729 C C . PHE A 1 91 ? 94.690 24.485 -29.827 1.00 46.92 91 PHE A C 1
ATOM 730 O O . PHE A 1 91 ? 94.283 23.709 -28.949 1.00 46.72 91 PHE A O 1
ATOM 738 N N . VAL A 1 92 ? 94.317 25.754 -29.922 1.00 45.00 92 VAL A N 1
ATOM 739 C CA . VAL A 1 92 ? 93.273 26.308 -29.075 1.00 42.64 92 VAL A CA 1
ATOM 740 C C . VAL A 1 92 ? 92.345 27.201 -29.888 1.00 41.65 92 VAL A C 1
ATOM 741 O O . VAL A 1 92 ? 92.789 28.094 -30.618 1.00 41.68 92 VAL A O 1
ATOM 745 N N . MET A 1 93 ? 91.049 26.928 -29.779 1.00 41.26 93 MET A N 1
ATOM 746 C CA . MET A 1 93 ? 90.040 27.847 -30.292 1.00 39.72 93 MET A CA 1
ATOM 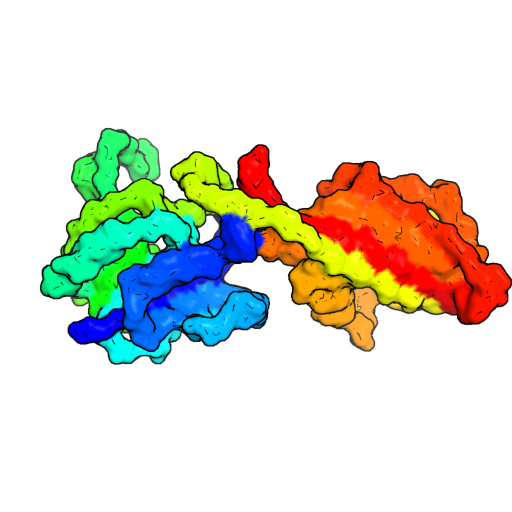747 C C . MET A 1 93 ? 89.658 28.834 -29.189 1.00 37.21 93 MET A C 1
ATOM 748 O O . MET A 1 93 ? 89.403 28.445 -28.042 1.00 36.41 93 MET A O 1
ATOM 753 N N . VAL A 1 94 ? 89.624 30.110 -29.549 1.00 35.37 94 VAL A N 1
ATOM 754 C CA . VAL A 1 94 ? 89.285 31.169 -28.612 1.00 33.00 94 VAL A CA 1
ATOM 755 C C . VAL A 1 94 ? 88.123 31.972 -29.176 1.00 33.94 94 VAL A C 1
ATOM 756 O O . VAL A 1 94 ? 88.107 32.291 -30.358 1.00 35.42 94 VAL A O 1
ATOM 760 N N . SER A 1 95 ? 87.155 32.301 -28.329 1.00 33.23 95 SER A N 1
ATOM 761 C CA . SER A 1 95 ? 85.970 33.017 -28.784 1.00 33.46 95 SER A CA 1
ATOM 762 C C . SER A 1 95 ? 85.361 33.923 -27.719 1.00 33.69 95 SER A C 1
ATOM 763 O O . SER A 1 95 ? 85.334 33.575 -26.539 1.00 34.26 95 SER A O 1
ATOM 766 N N . ASP A 1 96 ? 84.892 35.095 -28.147 1.00 34.64 96 ASP A N 1
ATOM 767 C CA . ASP A 1 96 ? 84.061 35.965 -27.313 1.00 36.10 96 ASP A CA 1
ATOM 768 C C . ASP A 1 96 ? 82.699 35.299 -27.072 1.00 36.23 96 ASP A C 1
ATOM 769 O O . ASP A 1 96 ? 82.072 34.861 -28.029 1.00 38.33 96 ASP A O 1
ATOM 774 N N . VAL A 1 97 ? 82.217 35.227 -25.827 1.00 37.00 97 VAL A N 1
ATOM 775 C CA . VAL A 1 97 ? 80.851 34.699 -25.608 1.00 35.69 97 VAL A CA 1
ATOM 776 C C . VAL A 1 97 ? 79.806 35.579 -26.253 1.00 35.25 97 VAL A C 1
ATOM 777 O O . VAL A 1 97 ? 78.728 35.104 -26.593 1.00 37.80 97 VAL A O 1
ATOM 781 N N . ALA A 1 98 ? 80.116 36.861 -26.409 1.00 34.84 98 ALA A N 1
ATOM 782 C CA . ALA A 1 98 ? 79.164 37.811 -26.971 1.00 35.55 98 ALA A CA 1
ATOM 783 C C . ALA A 1 98 ? 78.938 37.607 -28.470 1.00 34.42 98 ALA A C 1
ATOM 784 O O . ALA A 1 98 ? 78.041 38.217 -29.044 1.00 35.10 98 ALA A O 1
ATOM 786 N N . ARG A 1 99 ? 79.742 36.740 -29.086 1.00 34.82 99 ARG A N 1
ATOM 787 C CA . ARG A 1 99 ? 79.486 36.251 -30.447 1.00 35.91 99 ARG A CA 1
ATOM 788 C C . ARG A 1 99 ? 78.697 34.942 -30.356 1.00 36.70 99 ARG A C 1
ATOM 789 O O . ARG A 1 99 ? 79.265 33.840 -30.335 1.00 36.75 99 ARG A O 1
ATOM 797 N N . VAL A 1 100 ? 77.379 35.078 -30.295 1.00 37.45 100 VAL A N 1
ATOM 798 C CA . VAL A 1 100 ? 76.525 33.995 -29.814 1.00 39.14 100 VAL A CA 1
ATOM 799 C C . VAL A 1 100 ? 76.153 32.958 -30.864 1.00 40.20 100 VAL A C 1
ATOM 800 O O . VAL A 1 100 ? 76.156 31.768 -30.569 1.00 42.44 100 VAL A O 1
ATOM 804 N N . LEU A 1 101 ? 75.861 33.407 -32.079 1.00 41.90 101 LEU A N 1
ATOM 805 C CA . LEU A 1 101 ? 75.281 32.543 -33.107 1.00 44.17 101 LEU A CA 1
ATOM 806 C C . LEU A 1 101 ? 76.268 32.043 -34.168 1.00 45.05 101 LEU A C 1
ATOM 807 O O . LEU A 1 101 ? 75.878 31.811 -35.321 1.00 46.85 101 LEU A O 1
ATOM 812 N N . VAL A 1 102 ? 77.528 31.874 -33.782 1.00 44.38 102 VAL A N 1
ATOM 813 C CA . VAL A 1 102 ? 78.555 31.355 -34.684 1.00 44.33 102 VAL A CA 1
ATOM 814 C C . VAL A 1 102 ? 78.085 30.035 -35.289 1.00 44.99 102 VAL A C 1
ATOM 815 O O . VAL A 1 102 ? 77.707 29.116 -34.560 1.00 45.42 102 VAL A O 1
ATOM 819 N N . SER A 1 103 ? 78.101 29.960 -36.619 1.00 45.69 103 SER A N 1
ATOM 820 C CA . SER A 1 103 ? 77.597 28.797 -37.358 1.00 46.97 103 SER A CA 1
ATOM 821 C C . SER A 1 103 ? 78.616 27.667 -37.469 1.00 47.42 103 SER A C 1
ATOM 822 O O . SER A 1 103 ? 79.830 27.897 -37.416 1.00 47.74 103 SER A O 1
ATOM 825 N N . LYS A 1 104 ? 78.108 26.450 -37.643 1.00 48.03 104 LYS A N 1
ATOM 826 C CA . LYS A 1 104 ? 78.937 25.265 -37.884 1.00 49.09 104 LYS A CA 1
ATOM 827 C C . LYS A 1 104 ? 79.762 25.423 -39.162 1.00 48.80 104 LYS A C 1
ATOM 828 O O . LYS A 1 104 ? 80.892 24.920 -39.276 1.00 49.28 104 LYS A O 1
ATOM 834 N N . ASN A 1 105 ? 79.171 26.134 -40.110 1.00 48.48 105 ASN A N 1
ATOM 835 C CA . ASN A 1 105 ? 79.785 26.452 -41.384 1.00 50.39 105 ASN A CA 1
ATOM 836 C C . ASN A 1 105 ? 81.097 27.219 -41.214 1.00 49.52 105 ASN A C 1
ATOM 837 O O . ASN A 1 105 ? 82.131 26.807 -41.746 1.00 49.63 105 ASN A O 1
ATOM 842 N N . LEU A 1 106 ? 81.050 28.331 -40.476 1.00 47.97 106 LEU A N 1
ATOM 843 C CA . LEU A 1 106 ? 82.251 29.125 -40.217 1.00 46.40 106 LEU A CA 1
ATOM 844 C C . LEU A 1 106 ? 83.289 28.290 -39.490 1.00 45.11 106 LEU A C 1
ATOM 845 O O . LEU A 1 106 ? 84.470 28.368 -39.806 1.00 45.25 106 LEU A O 1
ATOM 850 N N . PHE A 1 107 ? 82.840 27.487 -38.531 1.00 44.63 107 PHE A N 1
ATOM 851 C CA . PHE A 1 107 ? 83.736 26.603 -37.789 1.00 46.24 107 PHE A CA 1
ATOM 852 C C . PHE A 1 107 ? 84.531 25.703 -38.739 1.00 46.53 107 PHE A C 1
ATOM 853 O O . PHE A 1 107 ? 85.749 25.592 -38.610 1.00 45.49 107 PHE A O 1
ATOM 861 N N . ASP A 1 108 ? 83.830 25.083 -39.693 1.00 48.31 108 ASP A N 1
ATOM 862 C CA . ASP A 1 108 ? 84.433 24.148 -40.650 1.00 48.63 108 ASP A CA 1
ATOM 863 C C . ASP A 1 108 ? 85.455 24.852 -41.523 1.00 48.25 108 ASP A C 1
ATOM 864 O O . ASP A 1 108 ? 86.537 24.324 -41.779 1.00 47.84 108 ASP A O 1
ATOM 869 N N . ARG A 1 109 ? 85.104 26.055 -41.960 1.00 48.59 109 ARG A N 1
ATOM 870 C CA . ARG A 1 109 ? 85.989 26.887 -42.757 1.00 49.80 109 ARG A CA 1
ATOM 871 C C . ARG A 1 109 ? 87.309 27.216 -42.043 1.00 50.68 109 ARG A C 1
ATOM 872 O O . ARG A 1 109 ? 88.355 27.321 -42.683 1.00 50.96 109 ARG A O 1
ATOM 880 N N . LEU A 1 110 ? 87.255 27.388 -40.726 1.00 50.17 110 LEU A N 1
ATOM 881 C CA . LEU A 1 110 ? 88.461 27.639 -39.944 1.00 51.30 110 LEU A CA 1
ATOM 882 C C . LEU A 1 110 ? 89.255 26.345 -39.769 1.00 52.53 110 LEU A C 1
ATOM 883 O O . LEU A 1 110 ? 90.481 26.330 -39.883 1.00 52.02 110 LEU A O 1
ATOM 888 N N . ILE A 1 111 ? 88.543 25.266 -39.478 1.00 54.37 111 ILE A N 1
ATOM 889 C CA . ILE A 1 111 ? 89.165 23.973 -39.239 1.00 58.59 111 ILE A CA 1
ATOM 890 C C . ILE A 1 111 ? 89.869 23.413 -40.493 1.00 60.04 111 ILE A C 1
ATOM 891 O O . ILE A 1 111 ? 90.983 22.893 -40.400 1.00 59.79 111 ILE A O 1
ATOM 896 N N . GLU A 1 112 ? 89.239 23.570 -41.659 1.00 61.89 112 GLU A N 1
ATOM 897 C CA . GLU A 1 112 ? 89.806 23.087 -42.924 1.00 63.79 112 GLU A CA 1
ATOM 898 C C . GLU A 1 112 ? 91.095 23.810 -43.329 1.00 63.88 112 GLU A C 1
ATOM 899 O O . GLU A 1 112 ? 91.827 23.338 -44.201 1.00 64.11 112 GLU A O 1
ATOM 905 N N . ASN A 1 113 ? 91.368 24.946 -42.686 1.00 63.53 113 ASN A N 1
ATOM 906 C CA . ASN A 1 113 ? 92.552 25.751 -42.982 1.00 62.34 113 ASN A CA 1
ATOM 907 C C . ASN A 1 113 ? 93.600 25.738 -41.874 1.00 62.08 113 ASN A C 1
ATOM 908 O O . ASN A 1 113 ? 94.542 26.531 -41.883 1.00 61.50 113 ASN A O 1
ATOM 913 N N . LEU A 1 114 ? 93.444 24.795 -40.953 1.00 62.71 114 LEU A N 1
ATOM 914 C CA . LEU A 1 114 ? 94.279 24.681 -39.762 1.00 64.50 114 LEU A CA 1
ATOM 915 C C . LEU A 1 114 ? 95.790 24.746 -39.988 1.00 65.92 114 LEU A C 1
ATOM 916 O O . LEU A 1 114 ? 96.504 25.371 -39.198 1.00 66.99 114 LEU A O 1
ATOM 921 N N . ASP A 1 115 ? 96.273 24.105 -41.051 1.00 66.12 115 ASP A N 1
ATOM 922 C CA . ASP A 1 115 ? 97.713 23.988 -41.286 1.00 66.16 115 ASP A CA 1
ATOM 923 C C . ASP A 1 115 ? 98.316 25.134 -42.105 1.00 64.72 115 ASP A C 1
ATOM 924 O O . ASP A 1 115 ? 99.535 25.190 -42.290 1.00 65.64 115 ASP A O 1
ATOM 929 N N . LYS A 1 116 ? 97.472 26.047 -42.576 1.00 62.39 116 LYS A N 1
ATOM 930 C CA . LYS A 1 116 ? 97.920 27.144 -43.440 1.00 60.76 116 LYS A CA 1
ATOM 931 C C . LYS A 1 116 ? 98.738 28.236 -42.738 1.00 58.53 116 LYS A C 1
ATOM 932 O O . LYS A 1 116 ? 99.482 28.960 -43.398 1.00 58.87 116 LYS A O 1
ATOM 938 N N . ALA A 1 117 ? 98.600 28.363 -41.417 1.00 55.76 117 ALA A N 1
ATOM 939 C CA . ALA A 1 117 ? 99.223 29.476 -40.683 1.00 52.80 117 ALA A CA 1
ATOM 940 C C . ALA A 1 117 ? 99.315 29.230 -39.170 1.00 51.15 117 ALA A C 1
ATOM 941 O O . ALA A 1 117 ? 98.982 28.142 -38.691 1.00 50.22 117 ALA A O 1
ATOM 943 N N . ASP A 1 118 ? 99.781 30.236 -38.426 1.00 49.92 118 ASP A N 1
ATOM 944 C CA . ASP A 1 118 ? 99.866 30.141 -36.964 1.00 49.01 118 ASP A CA 1
ATOM 945 C C . ASP A 1 118 ? 98.545 30.504 -36.271 1.00 48.39 118 ASP A C 1
ATOM 946 O O . ASP A 1 118 ? 98.268 30.041 -35.162 1.00 47.41 118 ASP A O 1
ATOM 951 N N . CYS A 1 119 ? 97.746 31.336 -36.935 1.00 46.41 119 CYS A N 1
ATOM 952 C CA . CYS A 1 119 ? 96.460 31.764 -36.411 1.00 45.15 119 CYS A CA 1
ATOM 953 C C . CYS A 1 119 ? 95.452 31.850 -37.553 1.00 44.31 119 CYS A C 1
ATOM 954 O O . CYS A 1 119 ? 95.746 32.439 -38.604 1.00 45.12 119 CYS A O 1
ATOM 957 N N . ILE A 1 120 ? 94.287 31.229 -37.360 1.00 41.44 120 ILE A N 1
ATOM 958 C CA . ILE A 1 120 ? 93.202 31.254 -38.347 1.00 39.83 120 ILE A CA 1
ATOM 959 C C . ILE A 1 120 ? 92.009 32.034 -37.808 1.00 39.52 120 ILE A C 1
ATOM 960 O O . ILE A 1 120 ? 91.490 31.727 -36.731 1.00 40.17 120 ILE A O 1
ATOM 965 N N . THR A 1 121 ? 91.561 33.022 -38.571 1.00 39.63 121 THR A N 1
ATOM 966 C CA . THR A 1 121 ? 90.548 33.955 -38.100 1.00 39.69 121 THR A CA 1
ATOM 967 C C . THR A 1 121 ? 89.584 34.347 -39.219 1.00 40.30 121 THR A C 1
ATOM 968 O O . THR A 1 121 ? 89.987 34.462 -40.382 1.00 40.63 121 THR A O 1
ATOM 972 N N . PRO A 1 122 ? 88.315 34.541 -38.871 1.00 39.08 122 PRO A N 1
ATOM 973 C CA . PRO A 1 122 ? 87.352 35.135 -39.797 1.00 38.56 122 PRO A CA 1
ATOM 974 C C . PRO A 1 122 ? 87.536 36.643 -39.896 1.00 37.89 122 PRO A C 1
ATOM 975 O O . PRO A 1 122 ? 88.018 37.291 -38.967 1.00 39.24 122 PRO A O 1
ATOM 979 N N . ALA A 1 123 ? 87.156 37.188 -41.044 1.00 37.48 123 ALA A N 1
ATOM 980 C CA . ALA A 1 123 ? 87.299 38.602 -41.333 1.00 37.55 123 ALA A CA 1
ATOM 981 C C . ALA A 1 123 ? 86.263 38.988 -42.374 1.00 38.21 123 ALA A C 1
ATOM 982 O O . ALA A 1 123 ? 85.836 38.157 -43.182 1.00 39.47 123 ALA A O 1
ATOM 984 N N . LEU A 1 124 ? 85.882 40.255 -42.350 1.00 38.80 124 LEU A N 1
ATOM 985 C CA . LEU A 1 124 ? 84.940 40.815 -43.295 1.00 40.21 124 LEU A CA 1
ATOM 986 C C . LEU A 1 124 ? 85.541 42.071 -43.894 1.00 40.30 124 LEU A C 1
ATOM 987 O O . LEU A 1 124 ? 86.252 42.808 -43.220 1.00 39.94 124 LEU A O 1
ATOM 992 N N . LYS A 1 125 ? 85.244 42.298 -45.168 1.00 41.02 125 LYS A N 1
ATOM 993 C CA . LYS A 1 125 ? 85.615 43.525 -45.854 1.00 41.92 125 LYS A CA 1
ATOM 994 C C . LYS A 1 125 ? 84.526 44.559 -45.606 1.00 41.11 125 LYS A C 1
ATOM 995 O O . LYS A 1 125 ? 83.438 44.222 -45.134 1.00 41.14 125 LYS A O 1
ATOM 1001 N N . VAL A 1 126 ? 84.818 45.808 -45.961 1.00 40.98 126 VAL A N 1
ATOM 1002 C CA . VAL A 1 126 ? 83.909 46.927 -45.765 1.00 40.83 126 VAL A CA 1
ATOM 1003 C C . VAL A 1 126 ? 83.762 47.722 -47.070 1.00 41.28 126 VAL A C 1
ATOM 1004 O O . VAL A 1 126 ? 84.762 48.090 -47.692 1.00 41.15 126 VAL A O 1
ATOM 1008 N N . ALA A 1 127 ? 82.517 48.006 -47.455 1.00 40.03 127 ALA A N 1
ATOM 1009 C CA . ALA A 1 127 ? 82.230 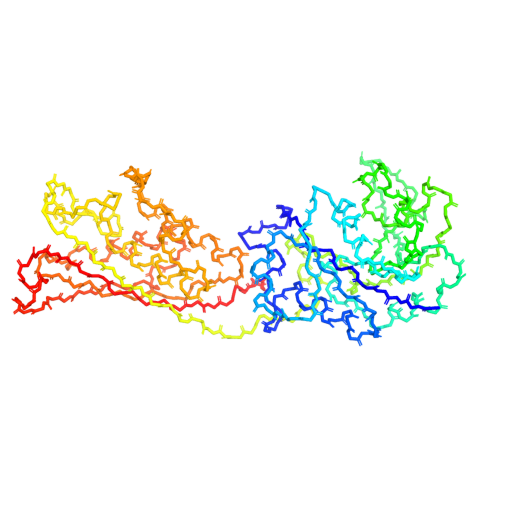48.767 -48.674 1.00 40.43 127 ALA A CA 1
ATOM 1010 C C . ALA A 1 127 ? 81.752 50.187 -48.387 1.00 39.63 127 ALA A C 1
ATOM 1011 O O . ALA A 1 127 ? 81.574 50.996 -49.305 1.00 40.86 127 ALA A O 1
ATOM 1013 N N . ASP A 1 128 ? 81.537 50.487 -47.113 1.00 38.87 128 ASP A N 1
ATOM 1014 C CA . ASP A 1 128 ? 81.227 51.846 -46.697 1.00 38.46 128 ASP A CA 1
ATOM 1015 C C . ASP A 1 128 ? 82.479 52.727 -46.654 1.00 37.62 128 ASP A C 1
ATOM 1016 O O . ASP A 1 128 ? 83.582 52.255 -46.335 1.00 35.42 128 ASP A O 1
ATOM 1021 N N . THR A 1 129 ? 82.287 54.007 -46.969 1.00 36.94 129 THR A N 1
ATOM 1022 C CA . THR A 1 129 ? 83.211 55.059 -46.571 1.00 37.22 129 THR A CA 1
ATOM 1023 C C . THR A 1 129 ? 83.561 54.879 -45.090 1.00 39.21 129 THR A C 1
ATOM 1024 O O . THR A 1 129 ? 82.667 54.748 -44.232 1.00 39.89 129 THR A O 1
ATOM 1028 N N . THR A 1 130 ? 84.862 54.869 -44.810 1.00 39.70 130 THR A N 1
ATOM 1029 C CA . THR A 1 130 ? 85.412 54.618 -43.488 1.00 39.65 130 THR A CA 1
ATOM 1030 C C . THR A 1 130 ? 86.189 55.837 -43.024 1.00 41.90 130 THR A C 1
ATOM 1031 O O . THR A 1 130 ? 87.156 56.259 -43.683 1.00 42.43 130 THR A O 1
ATOM 1035 N N . LEU A 1 131 ? 85.769 56.408 -41.899 1.00 41.62 131 LEU A N 1
ATOM 1036 C CA . LEU A 1 131 ? 86.521 57.495 -41.277 1.00 42.39 131 LEU A CA 1
ATOM 1037 C C . LEU A 1 131 ? 87.241 57.006 -40.028 1.00 43.53 131 LEU A C 1
ATOM 1038 O O . LEU A 1 131 ? 86.678 56.262 -39.225 1.00 43.86 131 LEU A O 1
ATOM 1043 N N . PHE A 1 132 ? 88.504 57.401 -39.908 1.00 45.87 132 PHE A N 1
ATOM 1044 C CA . PHE A 1 132 ? 89.273 57.303 -38.675 1.00 48.00 132 PHE A CA 1
ATOM 1045 C C . PHE A 1 132 ? 89.460 58.724 -38.170 1.00 49.86 132 PHE A C 1
ATOM 1046 O O . PHE A 1 132 ? 90.052 59.560 -38.863 1.00 51.40 132 PHE A O 1
ATOM 1054 N N . ASP A 1 133 ? 88.943 59.000 -36.975 1.00 51.87 133 ASP A N 1
ATOM 1055 C CA . ASP A 1 133 ? 88.955 60.351 -36.406 1.00 55.27 133 ASP A CA 1
ATOM 1056 C C . ASP A 1 133 ? 88.351 61.380 -37.368 1.00 55.55 133 ASP A C 1
ATOM 1057 O O . ASP A 1 133 ? 88.844 62.507 -37.485 1.00 56.60 133 ASP A O 1
ATOM 1062 N N . ASN A 1 134 ? 87.285 60.974 -38.056 1.00 55.43 134 ASN A N 1
ATOM 1063 C CA . ASN A 1 134 ? 86.552 61.846 -38.979 1.00 56.05 134 ASN A CA 1
ATOM 1064 C C . ASN A 1 134 ? 87.300 62.178 -40.284 1.00 54.78 134 ASN A C 1
ATOM 1065 O O . ASN A 1 134 ? 86.848 63.024 -41.058 1.00 54.38 134 ASN A O 1
ATOM 1070 N N . GLU A 1 135 ? 88.435 61.509 -40.508 1.00 54.53 135 GLU A N 1
ATOM 1071 C CA . GLU A 1 135 ? 89.209 61.605 -41.753 1.00 54.13 135 GLU A CA 1
ATOM 1072 C C . GLU A 1 135 ? 89.142 60.286 -42.533 1.00 51.76 135 GLU A C 1
ATOM 1073 O O . GLU A 1 135 ? 89.259 59.205 -41.958 1.00 49.51 135 GLU A O 1
ATOM 1079 N N . ALA A 1 136 ? 88.997 60.395 -43.848 1.00 50.70 136 ALA A N 1
ATOM 1080 C CA . ALA A 1 136 ? 88.752 59.251 -44.714 1.00 49.63 136 ALA A CA 1
ATOM 1081 C C . ALA A 1 136 ? 89.944 58.309 -44.847 1.00 49.70 136 ALA A C 1
ATOM 1082 O O . ALA A 1 136 ? 91.081 58.750 -44.984 1.00 51.46 136 ALA A O 1
ATOM 1084 N N . LEU A 1 137 ? 89.660 57.009 -44.793 1.00 49.71 137 LEU A N 1
ATOM 1085 C CA . LEU A 1 137 ? 90.638 55.949 -45.018 1.00 49.21 137 LEU A CA 1
ATOM 1086 C C . LEU A 1 137 ? 90.257 55.199 -46.264 1.00 48.76 137 LEU A C 1
ATOM 1087 O O . LEU A 1 137 ? 89.101 55.253 -46.690 1.00 50.09 137 LEU A O 1
ATOM 1092 N N . GLN A 1 138 ? 91.213 54.468 -46.829 1.00 47.38 138 GLN A N 1
ATOM 1093 C CA . GLN A 1 138 ? 90.941 53.627 -47.985 1.00 47.68 138 GLN A CA 1
ATOM 1094 C C . GLN A 1 138 ? 90.207 52.369 -47.531 1.00 45.97 138 GLN A C 1
ATOM 1095 O O . GLN A 1 138 ? 90.800 51.478 -46.913 1.00 45.55 138 GLN A O 1
ATOM 1101 N N . ARG A 1 139 ? 88.915 52.301 -47.843 1.00 44.39 139 ARG A N 1
ATOM 1102 C CA . ARG A 1 139 ? 88.050 51.258 -47.281 1.00 43.00 139 ARG A CA 1
ATOM 1103 C C . ARG A 1 139 ? 88.422 49.846 -47.716 1.00 42.15 139 ARG A C 1
ATOM 1104 O O . ARG A 1 139 ? 88.192 48.895 -46.972 1.00 40.11 139 ARG A O 1
ATOM 1112 N N . GLU A 1 140 ? 89.018 49.722 -48.903 1.00 41.25 140 GLU A N 1
ATOM 1113 C CA . GLU A 1 140 ? 89.430 48.428 -49.461 1.00 42.57 140 GLU A CA 1
ATOM 1114 C C . GLU A 1 140 ? 90.524 47.739 -48.630 1.00 42.28 140 GLU A C 1
ATOM 1115 O O . GLU A 1 140 ? 90.672 46.515 -48.686 1.00 41.30 140 GLU A O 1
ATOM 1121 N N . LYS A 1 141 ? 91.288 48.528 -47.870 1.00 42.06 141 LYS A N 1
ATOM 1122 C CA . LYS A 1 141 ? 92.381 47.989 -47.048 1.00 42.82 141 LYS A CA 1
ATOM 1123 C C . LYS A 1 141 ? 91.940 47.618 -45.624 1.00 41.69 141 LYS A C 1
ATOM 1124 O O . LYS A 1 141 ? 92.752 47.150 -44.803 1.00 40.09 141 LYS A O 1
ATOM 1130 N N . ILE A 1 142 ? 90.655 47.836 -45.335 1.00 38.90 142 ILE A N 1
ATOM 1131 C CA . ILE A 1 142 ? 90.113 47.566 -44.007 1.00 37.59 142 ILE A CA 1
ATOM 1132 C C . ILE A 1 142 ? 89.692 46.113 -43.881 1.00 37.40 142 ILE A C 1
ATOM 1133 O O . ILE A 1 142 ? 89.071 45.571 -44.794 1.00 39.27 142 ILE A O 1
ATOM 1138 N N . LYS A 1 143 ? 90.034 45.496 -42.749 1.00 37.83 143 LYS A N 1
ATOM 1139 C CA . LYS A 1 143 ? 89.457 44.214 -42.324 1.00 38.45 143 LYS A CA 1
ATOM 1140 C C . LYS A 1 143 ? 88.781 44.374 -40.962 1.00 38.26 143 LYS A C 1
ATOM 1141 O O . LYS A 1 143 ? 89.387 44.920 -40.032 1.00 38.23 143 LYS A O 1
ATOM 1147 N N . LEU A 1 144 ? 87.543 43.894 -40.838 1.00 37.48 144 LEU A N 1
ATOM 1148 C CA . LEU A 1 144 ? 86.914 43.747 -39.524 1.00 36.85 144 LEU A CA 1
ATOM 1149 C C . LEU A 1 144 ? 87.101 42.307 -39.090 1.00 37.51 144 LEU A C 1
ATOM 1150 O O . LEU A 1 144 ? 86.680 41.380 -39.791 1.00 39.62 144 LEU A O 1
ATOM 1155 N N . ILE A 1 145 ? 87.763 42.117 -37.951 1.00 34.92 145 ILE A N 1
ATOM 1156 C CA . ILE A 1 145 ? 88.095 40.784 -37.489 1.00 33.64 145 ILE A CA 1
ATOM 1157 C C . ILE A 1 145 ? 87.023 40.239 -36.541 1.00 34.21 145 ILE A C 1
ATOM 1158 O O . ILE A 1 145 ? 86.413 40.974 -35.758 1.00 33.02 145 ILE A O 1
ATOM 1163 N N . GLN A 1 146 ? 86.810 38.936 -36.626 1.00 33.51 146 GLN A N 1
ATOM 1164 C CA . GLN A 1 146 ? 85.822 38.267 -35.807 1.00 34.41 146 GLN A CA 1
ATOM 1165 C C . GLN A 1 146 ? 86.506 37.108 -35.092 1.00 33.18 146 GLN A C 1
ATOM 1166 O O . GLN A 1 146 ? 87.721 36.907 -35.206 1.00 32.07 146 GLN A O 1
ATOM 1172 N N . THR A 1 147 ? 85.686 36.333 -34.405 1.00 31.88 147 THR A N 1
ATOM 1173 C CA . THR A 1 147 ? 86.077 35.220 -33.554 1.00 32.55 147 THR A CA 1
ATOM 1174 C C . THR A 1 147 ? 85.005 34.154 -33.944 1.00 33.86 147 THR A C 1
ATOM 1175 O O . THR A 1 147 ? 83.954 34.563 -34.459 1.00 31.54 147 THR A O 1
ATOM 1179 N N . PRO A 1 148 ? 85.203 32.833 -33.774 1.00 33.38 148 PRO A N 1
ATOM 1180 C CA . PRO A 1 148 ? 86.370 32.182 -33.156 1.00 34.18 148 PRO A CA 1
ATOM 1181 C C . PRO A 1 148 ? 87.680 32.300 -33.931 1.00 35.31 148 PRO A C 1
ATOM 1182 O O . PRO A 1 148 ? 87.685 32.509 -35.145 1.00 34.85 148 PRO A O 1
ATOM 1186 N N . GLN A 1 149 ? 88.788 32.181 -33.206 1.00 35.46 149 GLN A N 1
ATOM 1187 C CA . GLN A 1 149 ? 90.111 32.238 -33.805 1.00 36.32 149 GLN A CA 1
ATOM 1188 C C . GLN A 1 149 ? 90.859 31.004 -33.312 1.00 37.64 149 GLN A C 1
ATOM 1189 O O . GLN A 1 149 ? 90.771 30.656 -32.137 1.00 38.95 149 GLN A O 1
ATOM 1195 N N . ILE A 1 150 ? 91.559 30.320 -34.211 1.00 38.76 150 ILE A N 1
ATOM 1196 C CA . ILE A 1 150 ? 92.351 29.158 -33.822 1.00 39.49 150 ILE A CA 1
ATOM 1197 C C . ILE A 1 150 ? 93.831 29.504 -33.905 1.00 41.00 150 ILE A C 1
ATOM 1198 O O . ILE A 1 150 ? 94.297 30.050 -34.916 1.00 41.02 150 ILE A O 1
ATOM 1203 N N . SER A 1 151 ? 94.565 29.158 -32.853 1.00 40.15 151 SER A N 1
ATOM 1204 C CA . SER A 1 151 ? 95.986 29.448 -32.784 1.00 40.89 151 SER A CA 1
ATOM 1205 C C . SER A 1 151 ? 96.731 28.223 -32.298 1.00 41.85 151 SER A C 1
ATOM 1206 O O . SER A 1 151 ? 96.154 27.354 -31.630 1.00 41.87 151 SER A O 1
ATOM 1209 N N . LYS A 1 152 ? 98.015 28.162 -32.632 1.00 43.74 152 LYS A N 1
ATOM 1210 C CA . LYS A 1 152 ? 98.913 27.207 -31.996 1.00 45.27 152 LYS A CA 1
ATOM 1211 C C . LYS A 1 152 ? 99.098 27.717 -30.579 1.00 44.74 152 LYS A C 1
ATOM 1212 O O . LYS A 1 152 ? 99.476 28.878 -30.359 1.00 44.18 152 LYS A O 1
ATOM 1218 N N . THR A 1 153 ? 98.796 26.841 -29.630 1.00 44.41 153 THR A N 1
ATOM 1219 C CA . THR A 1 153 ? 98.795 27.164 -28.212 1.00 45.53 153 THR A CA 1
ATOM 1220 C C . THR A 1 153 ? 100.111 27.769 -27.732 1.00 47.45 153 THR A C 1
ATOM 1221 O O . THR A 1 153 ? 100.118 28.812 -27.064 1.00 46.67 153 THR A O 1
ATOM 1225 N N . LYS A 1 154 ? 101.218 27.127 -28.098 1.00 49.41 154 LYS A N 1
ATOM 1226 C CA . LYS A 1 154 ? 102.537 27.559 -27.638 1.00 51.03 154 LYS A CA 1
ATOM 1227 C C . LYS A 1 154 ? 102.850 28.979 -28.110 1.00 49.18 154 LYS A C 1
ATOM 1228 O O . LYS A 1 154 ? 103.384 29.778 -27.345 1.00 48.99 154 LYS A O 1
ATOM 1234 N N . LEU A 1 155 ? 102.487 29.290 -29.353 1.00 47.71 155 LEU A N 1
ATOM 1235 C CA . LEU A 1 155 ? 102.732 30.616 -29.923 1.00 48.14 155 LEU A CA 1
ATOM 1236 C C . LEU A 1 155 ? 101.886 31.717 -29.286 1.00 47.77 155 LEU A C 1
ATOM 1237 O O . LEU A 1 155 ? 102.373 32.838 -29.089 1.00 48.39 155 LEU A O 1
ATOM 1242 N N . LEU A 1 156 ? 100.624 31.399 -28.982 1.00 45.54 156 LEU A N 1
ATOM 1243 C CA . LEU A 1 156 ? 99.709 32.363 -28.382 1.00 44.22 156 LEU A CA 1
ATOM 1244 C C . LEU A 1 156 ? 100.140 32.658 -26.950 1.00 43.12 156 LEU A C 1
ATOM 1245 O O . LEU A 1 156 ? 100.101 33.807 -26.514 1.00 42.22 156 LEU A O 1
ATOM 1250 N N . LYS A 1 157 ? 100.570 31.620 -26.236 1.00 43.62 157 LYS A N 1
ATOM 1251 C CA . LYS A 1 157 ? 101.192 31.791 -24.920 1.00 44.18 157 LYS A CA 1
ATOM 1252 C C . LYS A 1 157 ? 102.373 32.760 -24.990 1.00 45.14 157 LYS A C 1
ATOM 1253 O O . LYS A 1 157 ? 102.426 33.739 -24.232 1.00 45.23 157 LYS A O 1
ATOM 1259 N N . LYS A 1 158 ? 103.294 32.506 -25.918 1.00 45.39 158 LYS A N 1
ATOM 1260 C CA . LYS A 1 158 ? 104.465 33.369 -26.101 1.00 47.67 158 LYS A CA 1
ATOM 1261 C C . LYS A 1 158 ? 104.049 34.778 -26.501 1.00 46.34 158 LYS A C 1
ATOM 1262 O O . LYS A 1 158 ? 104.601 35.757 -26.002 1.00 46.16 158 LYS A O 1
ATOM 1268 N N . ALA A 1 159 ? 103.066 34.869 -27.397 1.00 44.57 159 ALA A N 1
ATOM 1269 C CA . ALA A 1 159 ? 102.541 36.153 -27.858 1.00 43.62 159 ALA A CA 1
ATOM 1270 C C . ALA A 1 159 ? 102.059 37.065 -26.722 1.00 42.82 159 ALA A C 1
ATOM 1271 O O . ALA A 1 159 ? 102.088 38.280 -26.873 1.00 43.59 159 ALA A O 1
ATOM 1273 N N . LEU A 1 160 ? 101.628 36.475 -25.602 1.00 42.00 160 LEU A N 1
ATOM 1274 C CA . LEU A 1 160 ? 101.034 37.235 -24.489 1.00 43.07 160 LEU A CA 1
ATOM 1275 C C . LEU A 1 160 ? 101.967 37.344 -23.296 1.00 43.81 160 LEU A C 1
ATOM 1276 O O . LEU A 1 160 ? 101.544 37.712 -22.199 1.00 44.95 160 LEU A O 1
ATOM 1281 N N . ASP A 1 161 ? 103.241 37.040 -23.528 1.00 45.91 161 ASP A N 1
ATOM 1282 C CA . ASP A 1 161 ? 104.268 37.099 -22.492 1.00 47.23 161 ASP A CA 1
ATOM 1283 C C . ASP A 1 161 ? 104.345 38.450 -21.765 1.00 46.39 161 ASP A C 1
ATOM 1284 O O . ASP A 1 161 ? 104.435 38.478 -20.546 1.00 46.33 161 ASP A O 1
ATOM 1289 N N . GLN A 1 162 ? 104.272 39.554 -22.506 1.00 47.20 162 GLN A N 1
ATOM 1290 C CA . GLN A 1 162 ? 104.422 40.886 -21.918 1.00 48.25 162 GLN A CA 1
ATOM 1291 C C . GLN A 1 162 ? 103.293 41.859 -22.229 1.00 48.76 162 GLN A C 1
ATOM 1292 O O . GLN A 1 162 ? 102.886 42.637 -21.361 1.00 49.71 162 GLN A O 1
ATOM 1298 N N . ASN A 1 163 ? 102.817 41.844 -23.473 1.00 48.22 163 ASN A N 1
ATOM 1299 C CA . ASN A 1 163 ? 101.804 42.791 -23.916 1.00 47.06 163 ASN A CA 1
ATOM 1300 C C . ASN A 1 163 ? 100.386 42.238 -23.749 1.00 47.03 163 ASN A C 1
ATOM 1301 O O . ASN A 1 163 ? 99.994 41.282 -24.413 1.00 46.64 163 ASN A O 1
ATOM 1306 N N . LEU A 1 164 ? 99.620 42.857 -22.859 1.00 46.36 164 LEU A N 1
ATOM 1307 C CA . LEU A 1 164 ? 98.262 42.412 -22.575 1.00 46.52 164 LEU A CA 1
ATOM 1308 C C . LEU A 1 164 ? 97.191 43.361 -23.128 1.00 46.34 164 LEU A C 1
ATOM 1309 O O . LEU A 1 164 ? 96.056 43.385 -22.629 1.00 46.46 164 LEU A O 1
ATOM 1314 N N . GLU A 1 165 ? 97.550 44.113 -24.171 1.00 45.63 165 GLU A N 1
ATOM 1315 C CA . GLU A 1 165 ? 96.659 45.128 -24.761 1.00 47.29 165 GLU A CA 1
ATOM 1316 C C . GLU A 1 165 ? 95.926 44.661 -26.025 1.00 44.98 165 GLU A C 1
ATOM 1317 O O . GLU A 1 165 ? 94.973 45.321 -26.471 1.00 44.10 165 GLU A O 1
ATOM 1323 N N . PHE A 1 166 ? 96.392 43.553 -26.608 1.00 42.13 166 PHE A N 1
ATOM 1324 C CA . PHE A 1 166 ? 95.824 43.004 -27.842 1.00 40.24 166 PHE A CA 1
ATOM 1325 C C . PHE A 1 166 ? 94.321 42.748 -27.688 1.00 38.77 166 PHE A C 1
ATOM 1326 O O . PHE A 1 166 ? 93.884 42.183 -26.679 1.00 36.34 166 PHE A O 1
ATOM 1334 N N . THR A 1 167 ? 93.538 43.198 -28.666 1.00 38.70 167 THR A N 1
ATOM 1335 C CA . THR A 1 167 ? 92.082 43.045 -28.619 1.00 38.97 167 THR A CA 1
ATOM 1336 C C . THR A 1 167 ? 91.632 41.749 -29.297 1.00 39.19 167 THR A C 1
ATOM 1337 O O . THR A 1 167 ? 90.458 41.379 -29.223 1.00 39.26 167 THR A O 1
ATOM 1341 N N . ASP A 1 168 ? 92.560 41.080 -29.977 1.00 39.08 168 ASP A N 1
ATOM 1342 C CA . ASP A 1 168 ? 92.297 39.768 -30.561 1.00 40.32 168 ASP A CA 1
ATOM 1343 C C . ASP A 1 168 ? 93.583 38.944 -30.584 1.00 41.66 168 ASP A C 1
ATOM 1344 O O . ASP A 1 168 ? 94.649 39.425 -30.168 1.00 41.30 168 ASP A O 1
ATOM 1349 N N . ASP A 1 169 ? 93.474 37.711 -31.074 1.00 41.75 169 ASP A N 1
ATOM 1350 C CA . ASP A 1 169 ? 94.595 36.793 -31.087 1.00 42.82 169 ASP A CA 1
ATOM 1351 C C . ASP A 1 169 ? 95.480 36.958 -32.321 1.00 43.43 169 ASP A C 1
ATOM 1352 O O . ASP A 1 169 ? 96.677 36.690 -32.252 1.00 42.47 169 ASP A O 1
ATOM 1357 N N . SER A 1 170 ? 94.897 37.418 -33.432 1.00 43.15 170 SER A N 1
ATOM 1358 C CA . SER A 1 170 ? 95.6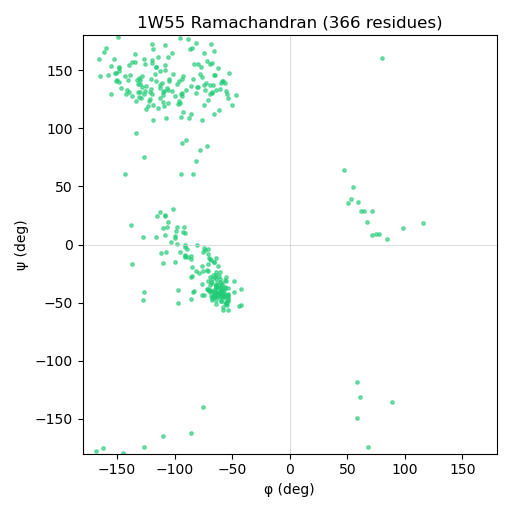47 37.583 -34.682 1.00 42.13 170 SER A CA 1
ATOM 1359 C C . SER A 1 170 ? 96.723 38.681 -34.577 1.00 43.23 170 SER A C 1
ATOM 1360 O O . SER A 1 170 ? 97.866 38.471 -35.004 1.00 42.78 170 SER A O 1
ATOM 1363 N N . THR A 1 171 ? 96.363 39.830 -33.998 1.00 42.07 171 THR A N 1
ATOM 1364 C CA . THR A 1 171 ? 97.337 40.896 -33.751 1.00 41.85 171 THR A CA 1
ATOM 1365 C C . THR A 1 171 ? 98.408 40.459 -32.758 1.00 43.52 171 THR A C 1
ATOM 1366 O O . THR A 1 171 ? 99.557 40.868 -32.877 1.00 42.62 171 THR A O 1
ATOM 1370 N N . ALA A 1 172 ? 98.028 39.639 -31.775 1.00 43.92 172 ALA A N 1
ATOM 1371 C CA . ALA A 1 172 ? 98.993 39.134 -30.801 1.00 44.17 172 ALA A CA 1
ATOM 1372 C C . ALA A 1 172 ? 100.031 38.243 -31.493 1.00 44.00 172 ALA A C 1
ATOM 1373 O O . ALA A 1 172 ? 101.228 38.457 -31.346 1.00 44.07 172 ALA A O 1
ATOM 1375 N N . ILE A 1 173 ? 99.552 37.269 -32.262 1.00 44.08 173 ILE A N 1
ATOM 1376 C CA . ILE A 1 173 ? 100.406 36.330 -32.985 1.00 45.37 173 ILE A CA 1
ATOM 1377 C C . ILE A 1 173 ? 101.247 37.033 -34.057 1.00 45.95 173 ILE A C 1
ATOM 1378 O O . ILE A 1 173 ? 102.443 36.765 -34.182 1.00 45.93 173 ILE A O 1
ATOM 1383 N N . ALA A 1 174 ? 100.613 37.925 -34.817 1.00 46.06 174 ALA A N 1
ATOM 1384 C CA . ALA A 1 174 ? 101.288 38.682 -35.869 1.00 47.80 174 ALA A CA 1
ATOM 1385 C C . ALA A 1 174 ? 102.449 39.541 -35.343 1.00 49.30 174 ALA A C 1
ATOM 1386 O O . ALA A 1 174 ? 103.490 39.633 -36.003 1.00 49.44 174 ALA A O 1
ATOM 1388 N N . ALA A 1 175 ? 102.270 40.148 -34.162 1.00 49.79 175 ALA A N 1
ATOM 1389 C CA . ALA A 1 175 ? 103.276 41.036 -33.565 1.00 51.45 175 ALA A CA 1
ATOM 1390 C C . ALA A 1 175 ? 104.579 40.321 -33.168 1.00 53.39 175 ALA A C 1
ATOM 1391 O O . ALA A 1 175 ? 105.596 40.972 -32.926 1.00 53.84 175 ALA A O 1
ATOM 1393 N N . MET A 1 176 ? 104.546 38.993 -33.102 1.00 54.31 176 MET A N 1
ATOM 1394 C CA . MET A 1 176 ? 105.756 38.213 -32.878 1.00 56.81 176 MET A CA 1
ATOM 1395 C C . MET A 1 176 ? 106.219 37.508 -34.154 1.00 56.56 176 MET A C 1
ATOM 1396 O O . MET A 1 176 ? 106.986 36.543 -34.095 1.00 57.13 176 MET A O 1
ATOM 1401 N N . GLY A 1 177 ? 105.748 37.997 -35.300 1.00 55.92 177 GLY A N 1
ATOM 1402 C CA . GLY A 1 177 ? 106.141 37.470 -36.595 1.00 55.95 177 GLY A CA 1
ATOM 1403 C C . GLY A 1 177 ? 105.377 36.256 -37.105 1.00 56.16 177 GLY A C 1
ATOM 1404 O O . GLY A 1 177 ? 105.719 35.715 -38.162 1.00 57.44 177 GLY A O 1
ATOM 1405 N N . GLY A 1 178 ? 104.351 35.827 -36.368 1.00 54.97 178 GLY A N 1
ATOM 1406 C CA . GLY A 1 178 ? 103.511 34.713 -36.780 1.00 51.52 178 GLY A CA 1
ATOM 1407 C C . GLY A 1 178 ? 102.639 35.034 -37.982 1.00 50.81 178 GLY A C 1
ATOM 1408 O O . GLY A 1 178 ? 102.327 36.196 -38.247 1.00 49.85 178 GLY A O 1
ATOM 1409 N N . LYS A 1 179 ? 102.247 33.996 -38.713 1.00 51.30 179 LYS A N 1
ATOM 1410 C CA . LYS A 1 179 ? 101.430 34.147 -39.922 1.00 52.09 179 LYS A CA 1
ATOM 1411 C C . LYS A 1 179 ? 99.945 33.947 -39.632 1.00 49.86 179 LYS A C 1
ATOM 1412 O O . LYS A 1 179 ? 99.567 33.068 -38.855 1.00 49.99 179 LYS A O 1
ATOM 1418 N N . ILE A 1 180 ? 99.120 34.765 -40.276 1.00 48.64 180 ILE A N 1
ATOM 1419 C CA . ILE A 1 180 ? 97.673 34.720 -40.133 1.00 47.49 180 ILE A CA 1
ATOM 1420 C C . ILE A 1 180 ? 97.008 34.256 -41.425 1.00 47.95 180 ILE A C 1
ATOM 1421 O O . ILE A 1 180 ? 97.356 34.722 -42.507 1.00 48.37 180 ILE A O 1
ATOM 1426 N N . TRP A 1 181 ? 96.052 33.342 -41.303 1.00 47.51 181 TRP A N 1
ATOM 1427 C CA . TRP A 1 181 ? 95.182 32.979 -42.414 1.00 47.57 181 TRP A CA 1
ATOM 1428 C C . TRP A 1 181 ? 93.786 33.588 -42.183 1.00 47.13 181 TRP A C 1
ATOM 1429 O O . TRP A 1 181 ? 93.150 33.341 -41.148 1.00 45.90 181 TRP A O 1
ATOM 1440 N N . PHE A 1 182 ? 93.338 34.403 -43.136 1.00 45.62 182 PHE A N 1
ATOM 1441 C CA . PHE A 1 182 ? 92.028 35.040 -43.059 1.00 46.04 182 PHE A CA 1
ATOM 1442 C C . PHE A 1 182 ? 90.966 34.235 -43.807 1.00 47.37 182 PHE A C 1
ATOM 1443 O O . PHE A 1 182 ? 91.146 33.861 -44.965 1.00 47.82 182 PHE A O 1
ATOM 1451 N N . VAL A 1 183 ? 89.861 33.973 -43.122 1.00 47.09 183 VAL A N 1
ATOM 1452 C CA . VAL A 1 183 ? 88.756 33.202 -43.672 1.00 47.80 183 VAL A CA 1
ATOM 1453 C C . VAL A 1 183 ? 87.566 34.157 -43.705 1.00 47.16 183 VAL A C 1
ATOM 1454 O O . VAL A 1 183 ? 87.471 35.034 -42.848 1.00 48.15 183 VAL A O 1
ATOM 1458 N N . GLU A 1 184 ? 86.680 34.032 -44.689 1.00 45.57 184 GLU A N 1
ATOM 1459 C CA . GLU A 1 184 ? 85.511 34.924 -44.748 1.00 44.47 184 GLU A CA 1
ATOM 1460 C C . GLU A 1 184 ? 84.639 34.763 -43.491 1.00 43.67 184 GLU A C 1
ATOM 1461 O O . GLU A 1 184 ? 84.369 33.640 -43.057 1.00 42.81 184 GLU A O 1
ATOM 1467 N N . GLY A 1 185 ? 84.234 35.887 -42.899 1.00 42.92 185 GLY A N 1
ATOM 1468 C CA . GLY A 1 185 ? 83.401 35.872 -41.705 1.00 43.82 185 GLY A CA 1
ATOM 1469 C C . GLY A 1 185 ? 81.912 35.761 -42.003 1.00 44.54 185 GLY A C 1
ATOM 1470 O O . GLY A 1 185 ? 81.521 35.377 -43.106 1.00 45.47 185 GLY A O 1
ATOM 1471 N N . GLU A 1 186 ? 81.076 36.110 -41.029 1.00 44.02 186 GLU A N 1
ATOM 1472 C CA . GLU A 1 186 ? 79.622 36.001 -41.184 1.00 45.33 186 GLU A CA 1
ATOM 1473 C C . GLU A 1 186 ? 78.898 36.924 -40.218 1.00 46.05 186 GLU A C 1
ATOM 1474 O O . GLU A 1 186 ? 79.359 37.146 -39.087 1.00 45.92 186 GLU A O 1
ATOM 1480 N N . GLU A 1 187 ? 77.761 37.450 -40.665 1.00 46.87 187 GLU A N 1
ATOM 1481 C CA . GLU A 1 187 ? 76.897 38.278 -39.826 1.00 47.65 187 GLU A CA 1
ATOM 1482 C C . GLU A 1 187 ? 76.464 37.577 -38.528 1.00 46.79 187 GLU A C 1
ATOM 1483 O O . GLU A 1 187 ? 76.264 38.230 -37.514 1.00 46.72 187 GLU A O 1
ATOM 1489 N N . ASN A 1 188 ? 76.344 36.254 -38.559 1.00 46.32 188 ASN A N 1
ATOM 1490 C CA . ASN A 1 188 ? 76.013 35.473 -37.365 1.00 47.06 188 ASN A CA 1
ATOM 1491 C C . ASN A 1 188 ? 77.123 35.453 -36.295 1.00 46.12 188 ASN A C 1
ATOM 1492 O O . ASN A 1 188 ? 76.896 35.008 -35.166 1.00 46.49 188 ASN A O 1
ATOM 1497 N N . ALA A 1 189 ? 78.327 35.897 -36.657 1.00 43.23 189 ALA A N 1
ATOM 1498 C CA . ALA A 1 189 ? 79.433 35.920 -35.711 1.00 40.91 189 ALA A CA 1
ATOM 1499 C C . ALA A 1 189 ? 79.659 37.314 -35.124 1.00 39.61 189 ALA A C 1
ATOM 1500 O O . ALA A 1 189 ? 80.628 37.527 -34.417 1.00 40.07 189 ALA A O 1
ATOM 1502 N N . ARG A 1 190 ? 78.756 38.251 -35.418 1.00 39.67 190 ARG A N 1
ATOM 1503 C CA . ARG A 1 190 ? 78.789 39.589 -34.833 1.00 40.89 190 ARG A CA 1
ATOM 1504 C C . ARG A 1 190 ? 78.846 39.519 -33.312 1.00 40.95 190 ARG A C 1
ATOM 1505 O O . ARG A 1 190 ? 78.277 38.612 -32.705 1.00 39.80 190 ARG A O 1
ATOM 1513 N N . LYS A 1 191 ? 79.519 40.499 -32.710 1.00 41.02 191 LYS A N 1
ATOM 1514 C CA . LYS A 1 191 ? 79.654 40.579 -31.262 1.00 41.45 191 LYS A CA 1
ATOM 1515 C C . LYS A 1 191 ? 78.595 41.501 -30.665 1.00 41.82 191 LYS A C 1
ATOM 1516 O O . LYS A 1 191 ? 78.504 42.677 -31.026 1.00 42.15 191 LYS A O 1
ATOM 1522 N N . LEU A 1 192 ? 77.785 40.961 -29.762 1.00 41.15 192 LEU A N 1
ATOM 1523 C CA . LEU A 1 192 ? 76.844 41.791 -29.022 1.00 41.82 192 LEU A CA 1
ATOM 1524 C C . LEU A 1 192 ? 77.623 42.766 -28.125 1.00 41.85 192 LEU A C 1
ATOM 1525 O O . LEU A 1 192 ? 78.327 42.364 -27.190 1.00 40.4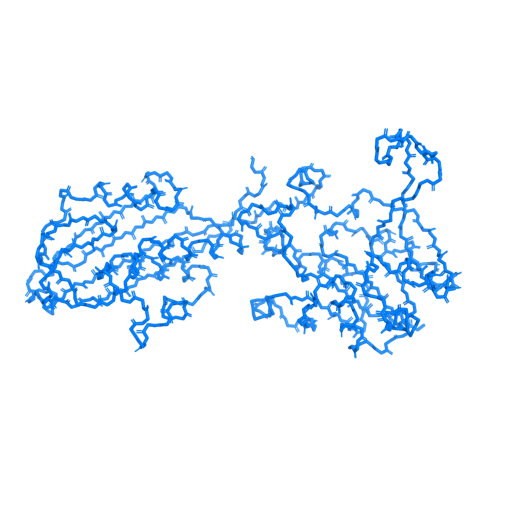8 192 LEU A O 1
ATOM 1530 N N . THR A 1 193 ? 77.525 44.047 -28.456 1.00 42.62 193 THR A N 1
ATOM 1531 C CA . THR A 1 193 ? 78.289 45.083 -27.764 1.00 43.46 193 THR A CA 1
ATOM 1532 C C . THR A 1 193 ? 77.381 46.203 -27.275 1.00 44.11 193 THR A C 1
ATOM 1533 O O . THR A 1 193 ? 77.465 46.618 -26.119 1.00 41.73 193 THR A O 1
ATOM 1537 N N . PHE A 1 194 ? 76.515 46.670 -28.173 1.00 45.43 194 PHE A N 1
ATOM 1538 C CA . PHE A 1 194 ? 75.598 47.764 -27.901 1.00 49.00 194 PHE A CA 1
ATOM 1539 C C . PHE A 1 194 ? 74.182 47.223 -27.789 1.00 51.27 194 PHE A C 1
ATOM 1540 O O . PHE A 1 194 ? 73.842 46.217 -28.417 1.00 51.41 194 PHE A O 1
ATOM 1548 N N . LYS A 1 195 ? 73.361 47.900 -26.989 1.00 54.36 195 LYS A N 1
ATOM 1549 C CA . LYS A 1 195 ? 71.939 47.579 -26.845 1.00 56.98 195 LYS A CA 1
ATOM 1550 C C . LYS A 1 195 ? 71.253 47.407 -28.205 1.00 56.65 195 LYS A C 1
ATOM 1551 O O . LYS A 1 195 ? 70.322 46.617 -28.351 1.00 57.03 195 LYS A O 1
ATOM 1557 N N . GLU A 1 196 ? 71.736 48.151 -29.194 1.00 57.07 196 GLU A N 1
ATOM 1558 C CA . GLU A 1 196 ? 71.160 48.165 -30.535 1.00 57.42 196 GLU A CA 1
ATOM 1559 C C . GLU A 1 196 ? 71.528 46.922 -31.342 1.00 55.88 196 GLU A C 1
ATOM 1560 O O . GLU A 1 196 ? 70.865 46.622 -32.337 1.00 56.53 196 GLU A O 1
ATOM 1566 N N . ASP A 1 197 ? 72.573 46.206 -30.918 1.00 53.86 197 ASP A N 1
ATOM 1567 C CA . ASP A 1 197 ? 72.992 44.969 -31.588 1.00 53.45 197 ASP A CA 1
ATOM 1568 C C . ASP A 1 197 ? 71.978 43.823 -31.479 1.00 52.96 197 ASP A C 1
ATOM 1569 O O . ASP A 1 197 ? 71.964 42.939 -32.337 1.00 51.36 197 ASP A O 1
ATOM 1574 N N . LEU A 1 198 ? 71.156 43.834 -30.426 1.00 53.50 198 LEU A N 1
ATOM 1575 C CA . LEU A 1 198 ? 70.208 42.740 -30.154 1.00 55.25 198 LEU A CA 1
ATOM 1576 C C . LEU A 1 198 ? 69.280 42.458 -31.331 1.00 55.59 198 LEU A C 1
ATOM 1577 O O . LEU A 1 198 ? 69.158 41.313 -31.766 1.00 55.18 198 LEU A O 1
ATOM 1582 N N . LYS A 1 199 ? 68.653 43.515 -31.848 1.00 56.94 199 LYS A N 1
ATOM 1583 C CA . LYS A 1 199 ? 67.748 43.424 -32.994 1.00 58.55 199 LYS A CA 1
ATOM 1584 C C . LYS A 1 199 ? 68.461 43.100 -34.305 1.00 57.76 199 LYS A C 1
ATOM 1585 O O . LYS A 1 199 ? 67.804 42.781 -35.297 1.00 58.51 199 LYS A O 1
ATOM 1591 N N . LYS A 1 200 ? 69.791 43.188 -34.315 1.00 56.62 200 LYS A N 1
ATOM 1592 C CA . LYS A 1 200 ? 70.576 42.824 -35.496 1.00 57.19 200 LYS A CA 1
ATOM 1593 C C . LYS A 1 200 ? 70.880 41.335 -35.513 1.00 56.76 200 LYS A C 1
ATOM 1594 O O . LYS A 1 200 ? 71.322 40.803 -36.523 1.00 57.67 200 LYS A O 1
ATOM 1600 N N . LEU A 1 201 ? 70.644 40.668 -34.388 1.00 56.73 201 LEU A N 1
ATOM 1601 C CA . LEU A 1 201 ? 70.855 39.224 -34.287 1.00 56.88 201 LEU A CA 1
ATOM 1602 C C . LEU A 1 201 ? 69.535 38.465 -34.112 1.00 55.96 201 LEU A C 1
ATOM 1603 O O . LEU A 1 201 ? 68.577 38.978 -33.538 1.00 55.47 201 LEU A O 1
ATOM 1608 N N . ASP A 1 202 ? 69.492 37.239 -34.612 1.00 55.72 202 ASP A N 1
ATOM 1609 C CA . ASP A 1 202 ? 68.279 36.427 -34.528 1.00 55.81 202 ASP A CA 1
ATOM 1610 C C . ASP A 1 202 ? 68.353 35.528 -33.281 1.00 52.53 202 ASP A C 1
ATOM 1611 O O . ASP A 1 202 ? 68.340 34.299 -33.374 1.00 52.70 202 ASP A O 1
ATOM 1616 N N . LEU A 1 203 ? 68.452 36.163 -32.117 1.00 48.80 203 LEU A N 1
ATOM 1617 C CA . LEU A 1 203 ? 68.638 35.448 -30.859 1.00 47.88 203 LEU A CA 1
ATOM 1618 C C . LEU A 1 203 ? 67.337 34.784 -30.364 1.00 45.71 203 LEU A C 1
ATOM 1619 O O . LEU A 1 203 ? 66.246 35.322 -30.571 1.00 45.02 203 LEU A O 1
ATOM 1624 N N . PRO A 1 204 ? 67.436 33.610 -29.743 1.00 43.89 204 PRO A N 1
ATOM 1625 C CA . PRO A 1 204 ? 66.246 32.961 -29.162 1.00 42.79 204 PRO A CA 1
ATOM 1626 C C . PRO A 1 204 ? 65.738 33.786 -27.978 1.00 40.93 204 PRO A C 1
ATOM 1627 O O . PRO A 1 204 ? 66.536 34.168 -27.132 1.00 40.73 204 PRO A O 1
ATOM 1631 N N . THR A 1 205 ? 64.442 34.080 -27.946 1.00 39.88 205 THR A N 1
ATOM 1632 C CA . THR A 1 205 ? 63.844 34.904 -26.888 1.00 39.90 205 THR A CA 1
ATOM 1633 C C . THR A 1 205 ? 63.779 34.127 -25.557 1.00 38.40 205 THR A C 1
ATOM 1634 O O . THR A 1 205 ? 63.811 32.893 -25.567 1.00 36.26 205 THR A O 1
ATOM 1638 N N . PRO A 1 206 ? 63.690 34.830 -24.423 1.00 37.57 206 PRO A N 1
ATOM 1639 C CA . PRO A 1 206 ? 63.791 34.162 -23.110 1.00 37.52 206 PRO A CA 1
ATOM 1640 C C . PRO A 1 206 ? 62.629 33.204 -22.890 1.00 36.30 206 PRO A C 1
ATOM 1641 O O . PRO A 1 206 ? 61.525 33.484 -23.348 1.00 36.15 206 PRO A O 1
ATOM 1645 N N . SER A 1 207 ? 62.874 32.100 -22.194 1.00 35.59 207 SER A N 1
ATOM 1646 C CA . SER A 1 207 ? 61.786 31.200 -21.827 1.00 35.18 207 SER A CA 1
ATOM 1647 C C . SER A 1 207 ? 60.800 31.850 -20.842 1.00 33.22 207 SER A C 1
ATOM 1648 O O . SER A 1 207 ? 61.067 32.921 -20.244 1.00 31.73 207 SER A O 1
ATOM 1651 N N . PHE A 1 208 ? 59.656 31.207 -20.680 1.00 32.41 208 PHE A N 1
ATOM 1652 C CA . PHE A 1 208 ? 58.580 31.784 -19.880 1.00 33.89 208 PHE A CA 1
ATOM 1653 C C . PHE A 1 208 ? 58.615 31.345 -18.431 1.00 32.20 208 PHE A C 1
ATOM 1654 O O . PHE A 1 208 ? 57.673 31.615 -17.702 1.00 32.60 208 PHE A O 1
ATOM 1662 N N . GLU A 1 209 ? 59.698 30.694 -18.003 1.00 30.29 209 GLU A N 1
ATOM 1663 C CA . GLU A 1 209 ? 59.790 30.233 -16.610 1.00 30.57 209 GLU A CA 1
ATOM 1664 C C . GLU A 1 209 ? 59.646 31.373 -15.628 1.00 29.25 209 GLU A C 1
ATOM 1665 O O . GLU A 1 209 ? 60.141 32.497 -15.851 1.00 30.34 209 GLU A O 1
ATOM 1671 N N . ILE A 1 210 ? 58.940 31.085 -14.548 1.00 26.78 210 ILE A N 1
ATOM 1672 C CA . ILE A 1 210 ? 58.717 32.068 -13.505 1.00 27.23 210 ILE A CA 1
ATOM 1673 C C . ILE A 1 210 ? 59.175 31.495 -12.157 1.00 27.43 210 ILE A C 1
ATOM 1674 O O . ILE A 1 210 ? 58.838 30.360 -11.818 1.00 25.74 210 ILE A O 1
ATOM 1679 N N . PHE A 1 211 ? 59.952 32.288 -11.414 1.00 26.89 211 PHE A N 1
ATOM 1680 C CA . PHE A 1 211 ? 60.564 31.839 -10.166 1.00 27.40 211 PHE A CA 1
ATOM 1681 C C . PHE A 1 211 ? 59.886 32.434 -8.945 1.00 27.85 211 PHE A C 1
ATOM 1682 O O . PHE A 1 211 ? 59.640 33.650 -8.893 1.00 27.08 211 PHE A O 1
ATOM 1690 N N . THR A 1 212 ? 59.599 31.579 -7.966 1.00 27.94 212 THR A N 1
ATOM 1691 C CA . THR A 1 212 ? 58.939 31.998 -6.732 1.00 31.22 212 THR A CA 1
ATOM 1692 C C . THR A 1 212 ? 59.964 32.316 -5.655 1.00 30.43 212 THR A C 1
ATOM 1693 O O . THR A 1 212 ? 60.974 31.628 -5.547 1.00 29.29 212 THR A O 1
ATOM 1697 N N . GLY A 1 213 ? 59.683 33.342 -4.855 1.00 29.70 213 GLY A N 1
ATOM 1698 C CA . GLY A 1 213 ? 60.484 33.657 -3.682 1.00 27.09 213 GLY A CA 1
ATOM 1699 C C . GLY A 1 213 ? 59.607 33.853 -2.456 1.00 28.40 213 GLY A C 1
ATOM 1700 O O . GLY A 1 213 ? 58.496 34.381 -2.551 1.00 29.10 213 GLY A O 1
ATOM 1701 N N . ASN A 1 214 ? 60.089 33.404 -1.301 1.00 29.37 214 ASN A N 1
ATOM 1702 C CA . ASN A 1 214 ? 59.421 33.705 -0.039 1.00 30.80 214 ASN A CA 1
ATOM 1703 C C . ASN A 1 214 ? 60.356 34.474 0.891 1.00 31.13 214 ASN A C 1
ATOM 1704 O O . ASN A 1 214 ? 61.565 34.409 0.754 1.00 31.09 214 ASN A O 1
ATOM 1709 N N . GLY A 1 215 ? 59.781 35.219 1.818 1.00 30.65 215 GLY A N 1
ATOM 1710 C CA . GLY A 1 215 ? 60.547 35.978 2.772 1.00 31.89 215 GLY A CA 1
ATOM 1711 C C . GLY A 1 215 ? 59.755 35.979 4.051 1.00 33.61 215 GLY A C 1
ATOM 1712 O O . GLY A 1 215 ? 58.531 36.161 4.050 1.00 33.53 215 GLY A O 1
ATOM 1713 N N . PHE A 1 216 ? 60.449 35.732 5.148 1.00 33.54 216 PHE A N 1
ATOM 1714 C CA . PHE A 1 216 ? 59.826 35.803 6.454 1.00 35.23 216 PHE A CA 1
ATOM 1715 C C . PHE A 1 216 ? 60.828 36.420 7.402 1.00 35.45 216 PHE A C 1
ATOM 1716 O O . PHE A 1 216 ? 62.004 36.042 7.414 1.00 37.69 216 PHE A O 1
ATOM 1724 N N . ASP A 1 217 ? 60.356 37.387 8.172 1.00 34.52 217 ASP A N 1
ATOM 1725 C CA . ASP A 1 217 ? 61.190 38.084 9.124 1.00 33.76 217 ASP A CA 1
ATOM 1726 C C . ASP A 1 217 ? 60.396 38.516 10.343 1.00 33.30 217 ASP A C 1
ATOM 1727 O O . ASP A 1 217 ? 59.192 38.778 10.258 1.00 31.64 217 ASP A O 1
ATOM 1732 N N . VAL A 1 218 ? 61.097 38.564 11.472 1.00 33.16 218 VAL A N 1
ATOM 1733 C CA . VAL A 1 218 ? 60.539 38.912 12.772 1.00 34.63 218 VAL A CA 1
ATOM 1734 C C . VAL A 1 218 ? 61.450 39.972 13.397 1.00 36.42 218 VAL A C 1
ATOM 1735 O O . VAL A 1 218 ? 62.678 39.801 13.443 1.00 36.27 218 VAL A O 1
ATOM 1739 N N . HIS A 1 219 ? 60.859 41.089 13.812 1.00 36.65 219 HIS A N 1
ATOM 1740 C CA . HIS A 1 219 ? 61.554 42.053 14.664 1.00 36.73 219 HIS A CA 1
ATOM 1741 C C . HIS A 1 219 ? 60.788 42.198 15.973 1.00 37.55 219 HIS A C 1
ATOM 1742 O O . HIS A 1 219 ? 59.596 41.884 16.046 1.00 36.96 219 HIS A O 1
ATOM 1749 N N . GLU A 1 220 ? 61.494 42.670 16.991 1.00 38.49 220 GLU A N 1
ATOM 1750 C CA . GLU A 1 220 ? 60.977 42.814 18.345 1.00 41.01 220 GLU A CA 1
ATOM 1751 C C . GLU A 1 220 ? 60.517 44.247 18.611 1.00 40.49 220 GLU A C 1
ATOM 1752 O O . GLU A 1 220 ? 61.175 45.210 18.200 1.00 41.53 220 GLU A O 1
ATOM 1758 N N . PHE A 1 221 ? 59.385 44.389 19.285 1.00 40.74 221 PHE A N 1
ATOM 1759 C CA . PHE A 1 221 ? 58.944 45.703 19.745 1.00 41.77 221 PHE A CA 1
ATOM 1760 C C . PHE A 1 221 ? 59.766 46.181 20.956 1.00 43.28 221 PHE A C 1
ATOM 1761 O O . PHE A 1 221 ? 60.476 45.397 21.603 1.00 40.14 221 PHE A O 1
ATOM 1769 N N . GLY A 1 222 ? 59.654 47.476 21.255 1.00 45.15 222 GLY A N 1
ATOM 1770 C CA . GLY A 1 222 ? 60.243 48.036 22.456 1.00 46.88 222 GLY A CA 1
ATOM 1771 C C . GLY A 1 222 ? 61.335 49.062 22.219 1.00 47.89 222 GLY A C 1
ATOM 1772 O O . GLY A 1 222 ? 62.130 49.323 23.112 1.00 49.43 222 GLY A O 1
ATOM 1773 N N . GLU A 1 223 ? 61.401 49.633 21.022 1.00 48.64 223 GLU A N 1
ATOM 1774 C CA . GLU A 1 223 ? 62.299 50.761 20.798 1.00 49.95 223 GLU A CA 1
ATOM 1775 C C . GLU A 1 223 ? 61.505 52.041 20.589 1.00 49.62 223 GLU A C 1
ATOM 1776 O O . GLU A 1 223 ? 60.576 52.083 19.775 1.00 48.15 223 GLU A O 1
ATOM 1782 N N . ASN A 1 224 ? 61.870 53.072 21.352 1.00 48.94 224 ASN A N 1
ATOM 1783 C CA . ASN A 1 224 ? 61.213 54.368 21.274 1.00 48.89 224 ASN A CA 1
ATOM 1784 C C . ASN A 1 224 ? 61.679 55.161 20.061 1.00 47.40 224 ASN A C 1
ATOM 1785 O O . ASN A 1 224 ? 62.532 56.046 20.164 1.00 47.98 224 ASN A O 1
ATOM 1790 N N . ARG A 1 225 ? 61.098 54.841 18.911 1.00 45.82 225 ARG A N 1
ATOM 1791 C CA . ARG A 1 225 ? 61.399 55.535 17.661 1.00 44.84 225 ARG A CA 1
ATOM 1792 C C . ARG A 1 225 ? 60.249 55.293 16.696 1.00 44.55 225 ARG A C 1
ATOM 1793 O O . ARG A 1 225 ? 59.383 54.467 16.974 1.00 45.68 225 ARG A O 1
ATOM 1801 N N . PRO A 1 226 ? 60.214 56.023 15.584 1.00 43.26 226 PRO A N 1
ATOM 1802 C CA . PRO A 1 226 ? 59.185 55.809 14.564 1.00 41.22 226 PRO A CA 1
ATOM 1803 C C . PRO A 1 226 ? 59.156 54.371 14.044 1.00 41.21 226 PRO A C 1
ATOM 1804 O O . PRO A 1 226 ? 60.200 53.731 13.855 1.00 39.56 226 PRO A O 1
ATOM 1808 N N . LEU A 1 227 ? 57.941 53.871 13.857 1.00 39.71 227 LEU A N 1
ATOM 1809 C CA . LEU A 1 227 ? 57.709 52.611 13.196 1.00 39.20 227 LEU A CA 1
ATOM 1810 C C . LEU A 1 227 ? 57.668 52.894 11.705 1.00 38.07 227 LEU A C 1
ATOM 1811 O O . LEU A 1 227 ? 56.773 53.586 11.218 1.00 37.54 227 LEU A O 1
ATOM 1816 N N . LEU A 1 228 ? 58.671 52.386 10.999 1.00 37.91 228 LEU A N 1
ATOM 1817 C CA . LEU A 1 228 ? 58.775 52.518 9.547 1.00 38.92 228 LEU A CA 1
ATOM 1818 C C . LEU A 1 228 ? 58.536 51.159 8.905 1.00 37.08 228 LEU A C 1
ATOM 1819 O O . LEU A 1 228 ? 59.227 50.189 9.219 1.00 35.59 228 LEU A O 1
ATOM 1824 N N . LEU A 1 229 ? 57.556 51.090 8.021 1.00 35.70 229 LEU A N 1
ATOM 1825 C CA . LEU A 1 229 ? 57.292 49.866 7.280 1.00 36.34 229 LEU A CA 1
ATOM 1826 C C . LEU A 1 229 ? 57.212 50.236 5.808 1.00 36.73 229 LEU A C 1
ATOM 1827 O O . LEU A 1 229 ? 56.453 51.138 5.429 1.00 34.98 229 LEU A O 1
ATOM 1832 N N . ALA A 1 230 ? 58.014 49.555 4.988 1.00 36.00 230 ALA A N 1
ATOM 1833 C CA . ALA A 1 230 ? 58.197 49.927 3.581 1.00 35.57 230 ALA A CA 1
ATOM 1834 C C . ALA A 1 230 ? 58.539 51.415 3.462 1.00 36.24 230 ALA A C 1
ATOM 1835 O O . ALA A 1 230 ? 58.114 52.095 2.516 1.00 35.60 230 ALA A O 1
ATOM 1837 N N . GLY A 1 231 ? 59.307 51.907 4.434 1.00 35.96 231 GLY A N 1
ATOM 1838 C CA . GLY A 1 231 ? 59.789 53.278 4.434 1.00 37.63 231 GLY A CA 1
ATOM 1839 C C . GLY A 1 231 ? 58.742 54.321 4.794 1.00 38.70 231 GLY A C 1
ATOM 1840 O O . GLY A 1 231 ? 58.989 55.511 4.648 1.00 40.95 231 GLY A O 1
ATOM 1841 N N . VAL A 1 232 ? 57.577 53.873 5.251 1.00 38.74 232 VAL A N 1
ATOM 1842 C CA . VAL A 1 232 ? 56.453 54.746 5.559 1.00 38.75 232 VAL A CA 1
ATOM 1843 C C . VAL A 1 232 ? 56.251 54.789 7.075 1.00 40.32 232 VAL A C 1
ATOM 1844 O O . VAL A 1 232 ? 56.211 53.742 7.730 1.00 39.21 232 VAL A O 1
ATOM 1848 N N . GLN A 1 233 ? 56.127 55.990 7.642 1.00 41.12 233 GLN A N 1
ATOM 1849 C CA . GLN A 1 233 ? 55.949 56.096 9.089 1.00 41.82 233 GLN A CA 1
ATOM 1850 C C . GLN A 1 233 ? 54.539 55.696 9.501 1.00 42.38 233 GLN A C 1
ATOM 1851 O O . GLN A 1 233 ? 53.553 56.297 9.061 1.00 43.53 233 GLN A O 1
ATOM 1857 N N . ILE A 1 234 ? 54.458 54.674 10.346 1.00 41.90 234 ILE A N 1
ATOM 1858 C CA . ILE A 1 234 ? 53.181 54.104 10.778 1.00 41.84 234 ILE A CA 1
ATOM 1859 C C . ILE A 1 234 ? 52.774 54.686 12.136 1.00 41.94 234 ILE A C 1
ATOM 1860 O O . ILE A 1 234 ? 51.599 54.945 12.402 1.00 40.50 234 ILE A O 1
ATOM 1865 N N . HIS A 1 235 ? 53.774 54.860 12.992 1.00 41.57 235 HIS A N 1
ATOM 1866 C CA . HIS A 1 235 ? 53.581 55.290 14.360 1.00 42.16 235 HIS A CA 1
ATOM 1867 C C . HIS A 1 235 ? 54.824 56.060 14.781 1.00 42.79 235 HIS A C 1
ATOM 1868 O O . HIS A 1 235 ? 55.935 55.671 14.401 1.00 42.42 235 HIS A O 1
ATOM 1875 N N . PRO A 1 236 ? 54.649 57.147 15.543 1.00 43.08 236 PRO A N 1
ATOM 1876 C CA . PRO A 1 236 ? 55.788 57.993 15.940 1.00 42.43 236 PRO A CA 1
ATOM 1877 C C . PRO A 1 236 ? 56.742 57.377 16.969 1.00 41.07 236 PRO A C 1
ATOM 1878 O O . PRO A 1 236 ? 57.891 57.806 17.010 1.00 42.28 236 PRO A O 1
ATOM 1882 N N . THR A 1 237 ? 56.300 56.404 17.765 1.00 40.21 237 THR A N 1
ATOM 1883 C CA . THR A 1 237 ? 57.101 55.920 18.893 1.00 39.99 237 THR A CA 1
ATOM 1884 C C . THR A 1 237 ? 57.127 54.397 19.057 1.00 40.41 237 THR A C 1
ATOM 1885 O O . THR A 1 237 ? 57.964 53.863 19.783 1.00 37.84 237 THR A O 1
ATOM 1889 N N . MET A 1 238 ? 56.187 53.702 18.422 1.00 41.37 238 MET A N 1
ATOM 1890 C CA . MET A 1 238 ? 56.059 52.253 18.616 1.00 43.44 238 MET A CA 1
ATOM 1891 C C . MET A 1 238 ? 57.024 51.494 17.699 1.00 42.70 238 MET A C 1
ATOM 1892 O O . MET A 1 238 ? 56.598 50.690 16.857 1.00 43.89 238 MET A O 1
ATOM 1897 N N . GLY A 1 239 ? 58.318 51.747 17.877 1.00 40.53 239 GLY A N 1
ATOM 1898 C CA . GLY A 1 239 ? 59.330 51.209 16.994 1.00 39.07 239 GLY A CA 1
ATOM 1899 C C . GLY A 1 239 ? 59.814 49.812 17.313 1.00 39.03 239 GLY A C 1
ATOM 1900 O O . GLY A 1 239 ? 59.523 49.236 18.365 1.00 38.73 239 GLY A O 1
ATOM 1901 N N . LEU A 1 240 ? 60.569 49.260 16.378 1.00 39.26 240 LEU A N 1
ATOM 1902 C CA . LEU A 1 240 ? 61.122 47.927 16.540 1.00 39.55 240 LEU A CA 1
ATOM 1903 C C . LEU A 1 240 ? 62.609 48.079 16.766 1.00 38.87 240 LEU A C 1
ATOM 1904 O O . LEU A 1 240 ? 63.212 49.065 16.324 1.00 39.55 240 LEU A O 1
ATOM 1909 N N . LYS A 1 241 ? 63.186 47.093 17.439 1.00 38.71 241 LYS A N 1
ATOM 1910 C CA . LYS A 1 241 ? 64.579 47.143 17.876 1.00 40.31 241 LYS A CA 1
ATOM 1911 C C . LYS A 1 241 ? 65.563 46.805 16.774 1.00 40.54 241 LYS A C 1
ATOM 1912 O O . LYS A 1 241 ? 65.366 45.842 16.019 1.00 41.37 241 LYS A O 1
ATOM 1918 N N . ALA A 1 242 ? 66.619 47.616 16.697 1.00 41.48 242 ALA A N 1
ATOM 1919 C CA . ALA A 1 242 ? 67.814 47.328 15.899 1.00 40.96 242 ALA A CA 1
ATOM 1920 C C . ALA A 1 242 ? 67.490 47.133 14.412 1.00 40.75 242 ALA A C 1
ATOM 1921 O O . ALA A 1 242 ? 66.550 47.749 13.919 1.00 41.29 242 ALA A O 1
ATOM 1923 N N . HIS A 1 243 ? 68.273 46.301 13.712 1.00 41.29 243 HIS A N 1
ATOM 1924 C CA . HIS A 1 243 ? 68.110 46.033 12.274 1.00 40.26 243 HIS A CA 1
ATOM 1925 C C . HIS A 1 243 ? 67.926 47.315 11.464 1.00 40.95 243 HIS A C 1
ATOM 1926 O O . HIS A 1 243 ? 66.864 47.541 10.851 1.00 40.18 243 HIS A O 1
ATOM 1933 N N . SER A 1 244 ? 68.969 48.141 11.466 1.00 40.07 244 SER A N 1
ATOM 1934 C CA . SER A 1 244 ? 68.963 49.444 10.802 1.00 39.93 244 SER A CA 1
ATOM 1935 C C . SER A 1 244 ? 67.839 50.326 11.359 1.00 39.31 244 SER A C 1
ATOM 1936 O O . SER A 1 244 ? 67.811 50.635 12.553 1.00 39.36 244 SER A O 1
ATOM 1939 N N . ASP A 1 245 ? 66.904 50.696 10.490 1.00 38.14 245 ASP A N 1
ATOM 1940 C CA . ASP A 1 245 ? 65.769 51.521 10.861 1.00 37.53 245 ASP A CA 1
ATOM 1941 C C . ASP A 1 245 ? 64.565 50.674 11.283 1.00 38.33 245 ASP A C 1
ATOM 1942 O O . ASP A 1 245 ? 63.462 51.204 11.429 1.00 39.67 245 ASP A O 1
ATOM 1947 N N . GLY A 1 246 ? 64.776 49.363 11.458 1.00 37.87 246 GLY A N 1
ATOM 1948 C CA . GLY A 1 246 ? 63.756 48.449 11.967 1.00 37.58 246 GLY A CA 1
ATOM 1949 C C . GLY A 1 246 ? 62.649 47.994 11.004 1.00 38.14 246 GLY A C 1
ATOM 1950 O O . GLY A 1 246 ? 61.676 47.362 11.418 1.00 38.77 246 GLY A O 1
ATOM 1951 N N . ASP A 1 247 ? 62.789 48.307 9.724 1.00 36.13 247 ASP A N 1
ATOM 1952 C CA . ASP A 1 247 ? 61.765 47.997 8.723 1.00 35.87 247 ASP A CA 1
ATOM 1953 C C . ASP A 1 247 ? 61.698 46.490 8.423 1.00 33.97 247 ASP A C 1
ATOM 1954 O O . ASP A 1 247 ? 62.328 46.029 7.472 1.00 34.65 247 ASP A O 1
ATOM 1959 N N . VAL A 1 248 ? 60.953 45.728 9.237 1.00 34.60 248 VAL A N 1
ATOM 1960 C CA . VAL A 1 248 ? 60.818 44.274 9.034 1.00 32.72 248 VAL A CA 1
ATOM 1961 C C . VAL A 1 248 ? 60.224 43.965 7.683 1.00 31.95 248 VAL A C 1
ATOM 1962 O O . VAL A 1 248 ? 60.556 42.952 7.081 1.00 34.05 248 VAL A O 1
ATOM 1966 N N . LEU A 1 249 ? 59.292 44.800 7.243 1.00 30.52 249 LEU A N 1
ATOM 1967 C CA . LEU A 1 249 ? 58.683 44.610 5.935 1.00 32.24 249 LEU A CA 1
ATOM 1968 C C . LEU A 1 249 ? 59.753 44.623 4.829 1.00 31.62 249 LEU A C 1
ATOM 1969 O O . LEU A 1 249 ? 59.873 43.667 4.062 1.00 32.19 249 LEU A O 1
ATOM 1974 N N . ALA A 1 250 ? 60.526 45.702 4.755 1.00 31.84 250 ALA A N 1
ATOM 1975 C CA . ALA A 1 250 ? 61.555 45.832 3.729 1.00 31.37 250 ALA A CA 1
ATOM 1976 C C . ALA A 1 250 ? 62.523 44.646 3.792 1.00 31.31 250 ALA A C 1
ATOM 1977 O O . ALA A 1 250 ? 62.958 44.138 2.765 1.00 32.97 250 ALA A O 1
ATOM 1979 N N . HIS A 1 251 ? 62.830 44.195 5.003 1.00 30.44 251 HIS A N 1
ATOM 1980 C CA . HIS A 1 251 ? 63.769 43.104 5.204 1.00 31.42 251 HIS A CA 1
ATOM 1981 C C . HIS A 1 251 ? 63.199 41.777 4.716 1.00 31.45 251 HIS A C 1
ATOM 1982 O O . HIS A 1 251 ? 63.912 40.999 4.078 1.00 30.58 251 HIS A O 1
ATOM 1989 N N . SER A 1 252 ? 61.913 41.544 4.989 1.00 30.26 252 SER A N 1
ATOM 1990 C CA . SER A 1 252 ? 61.250 40.325 4.535 1.00 31.05 252 SER A CA 1
ATOM 1991 C C . SER A 1 252 ? 61.179 40.317 3.016 1.00 30.49 252 SER A C 1
ATOM 1992 O O . SER A 1 252 ? 61.449 39.302 2.378 1.00 31.20 252 SER A O 1
ATOM 1995 N N . LEU A 1 253 ? 60.828 41.461 2.440 1.00 29.31 253 LEU A N 1
ATOM 1996 C CA . LEU A 1 253 ? 60.700 41.574 1.000 1.00 30.15 253 LEU A CA 1
ATOM 1997 C C . LEU A 1 253 ? 62.051 41.374 0.278 1.00 31.15 253 LEU A C 1
ATOM 1998 O O . LEU A 1 253 ? 62.122 40.706 -0.752 1.00 32.67 253 LEU A O 1
ATOM 2003 N N . THR A 1 254 ? 63.111 41.954 0.829 1.00 30.22 254 THR A N 1
ATOM 2004 C CA . THR A 1 254 ? 64.464 41.729 0.328 1.00 28.49 254 THR A CA 1
ATOM 2005 C C . THR A 1 254 ? 64.780 40.228 0.257 1.00 29.01 254 THR A C 1
ATOM 2006 O O . THR A 1 254 ? 65.291 39.745 -0.745 1.00 29.24 254 THR A O 1
ATOM 2010 N N . ASP A 1 255 ? 64.466 39.492 1.322 1.00 29.89 255 ASP A N 1
ATOM 2011 C CA . ASP A 1 255 ? 64.673 38.047 1.332 1.00 30.36 255 ASP A CA 1
ATOM 2012 C C . ASP A 1 255 ? 63.908 37.337 0.201 1.00 28.45 255 ASP A C 1
ATOM 2013 O O . ASP A 1 255 ? 64.449 36.450 -0.438 1.00 30.63 255 ASP A O 1
ATOM 2018 N N . ALA A 1 256 ? 62.669 37.744 -0.060 1.00 27.45 256 ALA A N 1
ATOM 2019 C CA . ALA A 1 256 ? 61.863 37.095 -1.096 1.00 27.02 256 ALA A CA 1
ATOM 2020 C C . ALA A 1 256 ? 62.452 37.301 -2.482 1.00 26.66 256 ALA A C 1
ATOM 2021 O O . ALA A 1 256 ? 62.520 36.365 -3.279 1.00 26.35 256 ALA A O 1
ATOM 2023 N N . ILE A 1 257 ? 62.897 38.525 -2.753 1.00 27.14 257 ILE A N 1
ATOM 2024 C CA . ILE A 1 257 ? 63.486 38.893 -4.043 1.00 27.07 257 ILE A CA 1
ATOM 2025 C C . ILE A 1 257 ? 64.820 38.193 -4.298 1.00 27.98 257 ILE A C 1
ATOM 2026 O O . ILE A 1 257 ? 65.059 37.676 -5.391 1.00 28.51 257 ILE A O 1
ATOM 2031 N N . LEU A 1 258 ? 65.685 38.162 -3.288 1.00 28.22 258 LEU A N 1
ATOM 2032 C CA . LEU A 1 258 ? 66.942 37.434 -3.388 1.00 30.09 258 LEU A CA 1
ATOM 2033 C C . LEU A 1 258 ? 66.691 35.936 -3.516 1.00 29.81 258 LEU A C 1
ATOM 2034 O O . LEU A 1 258 ? 67.393 35.245 -4.269 1.00 30.38 258 LEU A O 1
ATOM 2039 N N . GLY A 1 259 ? 65.690 35.440 -2.784 1.00 28.71 259 GLY A N 1
ATOM 2040 C CA . GLY A 1 259 ? 65.383 34.019 -2.765 1.00 28.15 259 GLY A CA 1
ATOM 2041 C C . GLY A 1 259 ? 64.917 33.513 -4.110 1.00 29.74 259 GLY A C 1
ATOM 2042 O O . GLY A 1 259 ? 65.365 32.463 -4.563 1.00 31.75 259 GLY A O 1
ATOM 2043 N N . ALA A 1 260 ? 64.038 34.279 -4.767 1.00 30.83 260 ALA A N 1
ATOM 2044 C CA . ALA A 1 260 ? 63.524 33.907 -6.081 1.00 30.82 260 ALA A CA 1
ATOM 2045 C C . ALA A 1 260 ? 64.640 33.876 -7.130 1.00 31.31 260 ALA A C 1
ATOM 2046 O O . ALA A 1 260 ? 64.582 33.100 -8.079 1.00 31.46 260 ALA A O 1
ATOM 2048 N N . ALA A 1 261 ? 65.662 34.705 -6.925 1.00 31.76 261 ALA A N 1
ATOM 2049 C CA . ALA A 1 261 ? 66.797 34.814 -7.841 1.00 31.87 261 ALA A CA 1
ATOM 2050 C C . ALA A 1 261 ? 67.935 33.868 -7.493 1.00 32.58 261 ALA A C 1
ATOM 2051 O O . ALA A 1 261 ? 68.943 33.841 -8.184 1.00 33.72 261 ALA A O 1
ATOM 2053 N N . GLY A 1 262 ? 67.783 33.113 -6.409 1.00 34.74 262 GLY A N 1
ATOM 2054 C CA . GLY A 1 262 ? 68.814 32.199 -5.958 1.00 34.20 262 GLY A CA 1
ATOM 2055 C C . GLY A 1 262 ? 70.034 32.881 -5.358 1.00 36.08 262 GLY A C 1
ATOM 2056 O O . GLY A 1 262 ? 71.117 32.315 -5.382 1.00 36.68 262 GLY A O 1
ATOM 2057 N N . LEU A 1 263 ? 69.851 34.065 -4.771 1.00 36.43 263 LEU A N 1
ATOM 2058 C CA . LEU A 1 263 ? 70.966 34.900 -4.324 1.00 36.34 263 LEU A CA 1
ATOM 2059 C C . LEU A 1 263 ? 71.143 34.970 -2.807 1.00 37.07 263 LEU A C 1
ATOM 2060 O O . LEU A 1 263 ? 71.699 35.946 -2.288 1.00 37.13 263 LEU A O 1
ATOM 2065 N N . GLY A 1 264 ? 70.685 33.944 -2.096 1.00 35.85 264 GLY A N 1
ATOM 2066 C CA . GLY A 1 264 ? 70.923 33.849 -0.666 1.00 35.98 264 GLY A CA 1
ATOM 2067 C C . GLY A 1 264 ? 69.848 34.535 0.162 1.00 37.23 264 GLY A C 1
ATOM 2068 O O . GLY A 1 264 ? 68.649 34.371 -0.098 1.00 36.29 264 GLY A O 1
ATOM 2069 N N . ASP A 1 265 ? 70.284 35.283 1.176 1.00 36.55 265 ASP A N 1
ATOM 2070 C CA . ASP A 1 265 ? 69.382 36.082 2.011 1.00 36.59 265 ASP A CA 1
ATOM 2071 C C . ASP A 1 265 ? 70.033 37.398 2.447 1.00 36.51 265 ASP A C 1
ATOM 2072 O O . ASP A 1 265 ? 71.182 37.683 2.087 1.00 38.24 265 ASP A O 1
ATOM 2077 N N . ILE A 1 266 ? 69.300 38.196 3.213 1.00 35.85 266 ILE A N 1
ATOM 2078 C CA . ILE A 1 266 ? 69.722 39.560 3.519 1.00 36.74 266 ILE A CA 1
ATOM 2079 C C . ILE A 1 266 ? 71.028 39.609 4.349 1.00 37.65 266 ILE A C 1
ATOM 2080 O O . ILE A 1 266 ? 71.873 40.485 4.138 1.00 35.79 266 ILE A O 1
ATOM 2085 N N . GLY A 1 267 ? 71.184 38.638 5.248 1.00 37.71 267 GLY A N 1
ATOM 2086 C CA . GLY A 1 267 ? 72.365 38.504 6.076 1.00 39.13 267 GLY A CA 1
ATOM 2087 C C . GLY A 1 267 ? 73.620 38.142 5.314 1.00 41.13 267 GLY A C 1
ATOM 2088 O O . GLY A 1 267 ? 74.707 38.514 5.735 1.00 40.85 267 GLY A O 1
ATOM 2089 N N . GLU A 1 268 ? 73.475 37.415 4.204 1.00 42.45 268 GLU A N 1
ATOM 2090 C CA . GLU A 1 268 ? 74.602 37.110 3.321 1.00 43.40 268 GLU A CA 1
ATOM 2091 C C . GLU A 1 268 ? 74.976 38.334 2.476 1.00 44.64 268 GLU A C 1
ATOM 2092 O O . GLU A 1 268 ? 76.147 38.540 2.159 1.00 45.51 268 GLU A O 1
ATOM 2098 N N . LEU A 1 269 ? 73.981 39.141 2.106 1.00 43.28 269 LEU A N 1
ATOM 2099 C CA . LEU A 1 269 ? 74.233 40.324 1.283 1.00 44.44 269 LEU A CA 1
ATOM 2100 C C . LEU A 1 269 ? 74.685 41.531 2.121 1.00 44.52 269 LEU A C 1
ATOM 2101 O O . LEU A 1 269 ? 75.574 42.268 1.706 1.00 44.74 269 LEU A O 1
ATOM 2106 N N . TYR A 1 270 ? 74.065 41.717 3.288 1.00 43.80 270 TYR A N 1
ATOM 2107 C CA . TYR A 1 270 ? 74.407 42.807 4.199 1.00 44.86 270 TYR A CA 1
ATOM 2108 C C . TYR A 1 270 ? 74.704 42.275 5.602 1.00 45.95 270 TYR A C 1
ATOM 2109 O O . TYR A 1 270 ? 73.869 42.426 6.495 1.00 45.58 270 TYR A O 1
ATOM 2118 N N . PRO A 1 271 ? 75.879 41.666 5.802 1.00 47.71 271 PRO A N 1
ATOM 2119 C CA . PRO A 1 271 ? 76.228 41.063 7.103 1.00 50.10 271 PRO A CA 1
ATOM 2120 C C . PRO A 1 271 ? 76.254 42.125 8.204 1.00 52.17 271 PRO A C 1
ATOM 2121 O O . PRO A 1 271 ? 77.080 43.031 8.154 1.00 51.91 271 PRO A O 1
ATOM 2125 N N . ASP A 1 272 ? 75.354 42.003 9.176 1.00 55.67 272 ASP A N 1
ATOM 2126 C CA . ASP A 1 272 ? 75.099 43.066 10.150 1.00 60.23 272 ASP A CA 1
ATOM 2127 C C . ASP A 1 272 ? 75.473 42.669 11.585 1.00 63.47 272 ASP A C 1
ATOM 2128 O O . ASP A 1 272 ? 74.959 43.218 12.560 1.00 64.24 272 ASP A O 1
ATOM 2133 N N . THR A 1 273 ? 76.384 41.716 11.708 1.00 68.31 273 THR A N 1
ATOM 2134 C CA . THR A 1 273 ? 76.780 41.199 13.016 1.00 72.53 273 THR A CA 1
ATOM 2135 C C . THR A 1 273 ? 77.585 42.215 13.854 1.00 73.89 273 THR A C 1
ATOM 2136 O O . THR A 1 273 ? 77.538 42.192 15.089 1.00 73.59 273 THR A O 1
ATOM 2140 N N . ASP A 1 274 ? 78.288 43.117 13.169 1.00 75.86 274 ASP A N 1
ATOM 2141 C CA . ASP A 1 274 ? 79.105 44.145 13.819 1.00 77.70 274 ASP A CA 1
ATOM 2142 C C . ASP A 1 274 ? 78.393 45.504 13.920 1.00 77.72 274 ASP A C 1
ATOM 2143 O O . ASP A 1 274 ? 79.030 46.536 14.189 1.00 77.81 274 ASP A O 1
ATOM 2148 N N . MET A 1 275 ? 77.072 45.487 13.716 1.00 76.67 275 MET A N 1
ATOM 2149 C CA . MET A 1 275 ? 76.227 46.690 13.723 1.00 75.03 275 MET A CA 1
ATOM 2150 C C . MET A 1 275 ? 76.605 47.709 12.629 1.00 72.23 275 MET A C 1
ATOM 2151 O O . MET A 1 275 ? 76.385 48.915 12.772 1.00 72.05 275 MET A O 1
ATOM 2156 N N . LYS A 1 276 ? 77.153 47.191 11.534 1.00 68.46 276 LYS A N 1
ATOM 2157 C CA . LYS A 1 276 ? 77.624 47.981 10.401 1.00 66.12 276 LYS A CA 1
ATOM 2158 C C . LYS A 1 276 ? 76.510 48.767 9.690 1.00 63.49 276 LYS A C 1
ATOM 2159 O O . LYS A 1 276 ? 76.743 49.868 9.176 1.00 62.57 276 LYS A O 1
ATOM 2165 N N . PHE A 1 277 ? 75.303 48.205 9.667 1.00 60.33 277 PHE A N 1
ATOM 2166 C CA . PHE A 1 277 ? 74.197 48.812 8.927 1.00 57.47 277 PHE A CA 1
ATOM 2167 C C . PHE A 1 277 ? 73.224 49.628 9.790 1.00 56.70 277 PHE A C 1
ATOM 2168 O O . PHE A 1 277 ? 72.163 50.043 9.311 1.00 56.76 277 PHE A O 1
ATOM 2176 N N . LYS A 1 278 ? 73.614 49.885 11.040 1.00 55.48 278 LYS A N 1
ATOM 2177 C CA . LYS A 1 278 ? 72.820 50.666 12.003 1.00 55.01 278 LYS A CA 1
ATOM 2178 C C . LYS A 1 278 ? 72.167 51.927 11.407 1.00 53.50 278 LYS A C 1
ATOM 2179 O O . LYS A 1 278 ? 71.029 52.274 11.751 1.00 51.86 278 LYS A O 1
ATOM 2185 N N . ASN A 1 279 ? 72.881 52.603 10.515 1.00 51.64 279 ASN A N 1
ATOM 2186 C CA . ASN A 1 279 ? 72.357 53.831 9.929 1.00 52.58 279 ASN A CA 1
ATOM 2187 C C . ASN A 1 279 ? 71.750 53.691 8.526 1.00 51.64 279 ASN A C 1
ATOM 2188 O O . ASN A 1 279 ? 71.347 54.688 7.922 1.00 52.51 279 ASN A O 1
ATOM 2193 N N . ALA A 1 280 ? 71.649 52.454 8.038 1.00 49.41 280 ALA A N 1
ATOM 2194 C CA . ALA A 1 280 ? 71.134 52.189 6.694 1.00 47.91 280 ALA A CA 1
ATOM 2195 C C . ALA A 1 280 ? 69.647 52.545 6.514 1.00 45.92 280 ALA A C 1
ATOM 2196 O O . ALA A 1 280 ? 68.841 52.441 7.439 1.00 45.37 280 ALA A O 1
ATOM 2198 N N . ASN A 1 281 ? 69.316 53.005 5.316 1.00 44.08 281 ASN A N 1
ATOM 2199 C CA . ASN A 1 281 ? 67.939 53.091 4.862 1.00 42.47 281 ASN A CA 1
ATOM 2200 C C . ASN A 1 281 ? 67.577 51.742 4.225 1.00 41.07 281 ASN A C 1
ATOM 2201 O O . ASN A 1 281 ? 68.086 51.413 3.149 1.00 41.58 281 ASN A O 1
ATOM 2206 N N . SER A 1 282 ? 66.727 50.964 4.905 1.00 39.25 282 SER A N 1
ATOM 2207 C CA . SER A 1 282 ? 66.306 49.609 4.459 1.00 37.30 282 SER A CA 1
ATOM 2208 C C . SER A 1 282 ? 65.696 49.528 3.061 1.00 35.51 282 SER A C 1
ATOM 2209 O O . SER A 1 282 ? 65.838 48.521 2.380 1.00 36.50 282 SER A O 1
ATOM 2212 N N . MET A 1 283 ? 65.017 50.592 2.648 1.00 33.78 283 MET A N 1
ATOM 2213 C CA . MET A 1 283 ? 64.438 50.685 1.318 1.00 34.62 283 MET A CA 1
ATOM 2214 C C . MET A 1 283 ? 65.535 50.839 0.254 1.00 35.59 283 MET A C 1
ATOM 2215 O O . MET A 1 283 ? 65.372 50.380 -0.881 1.00 33.72 283 MET A O 1
ATOM 2220 N N . GLU A 1 284 ? 66.641 51.483 0.629 1.00 36.25 284 GLU A N 1
ATOM 2221 C CA . GLU A 1 284 ? 67.809 51.585 -0.248 1.00 38.09 284 GLU A CA 1
ATOM 2222 C C . GLU A 1 284 ? 68.504 50.234 -0.346 1.00 36.64 284 GLU A C 1
ATOM 2223 O O . GLU A 1 284 ? 68.959 49.849 -1.426 1.00 36.53 284 GLU A O 1
ATOM 2229 N N . LEU A 1 285 ? 68.556 49.514 0.779 1.00 36.37 285 LEU A N 1
ATOM 2230 C CA . LEU A 1 285 ? 69.096 48.157 0.816 1.00 36.84 285 LEU A CA 1
ATOM 2231 C C . LEU A 1 285 ? 68.264 47.234 -0.066 1.00 36.49 285 LEU A C 1
ATOM 2232 O O . LEU A 1 285 ? 68.815 46.426 -0.809 1.00 36.36 285 LEU A O 1
ATOM 2237 N N . LEU A 1 286 ? 66.937 47.370 0.032 1.00 36.65 286 LEU A N 1
ATOM 2238 C CA . LEU A 1 286 ? 65.990 46.678 -0.841 1.00 35.40 286 LEU A CA 1
ATOM 2239 C C . LEU A 1 286 ? 66.258 46.970 -2.315 1.00 35.84 286 LEU A C 1
ATOM 2240 O O . LEU A 1 286 ? 66.339 46.049 -3.132 1.00 34.68 286 LEU A O 1
ATOM 2245 N N . LYS A 1 287 ? 66.380 48.254 -2.653 1.00 36.66 287 LYS A N 1
ATOM 2246 C CA . LYS A 1 287 ? 66.640 48.667 -4.031 1.00 37.61 287 LYS A CA 1
ATOM 2247 C C . LYS A 1 287 ? 67.937 48.045 -4.579 1.00 37.32 287 LYS A C 1
ATOM 2248 O O . LYS A 1 287 ? 67.983 47.580 -5.719 1.00 38.01 287 LYS A O 1
ATOM 2254 N N . GLN A 1 288 ? 68.976 48.030 -3.756 1.00 36.98 288 GLN A N 1
ATOM 2255 C CA . GLN A 1 288 ? 70.268 47.482 -4.162 1.00 38.26 288 GLN A CA 1
ATOM 2256 C C . GLN A 1 288 ? 70.227 45.966 -4.335 1.00 37.00 288 GLN A C 1
ATOM 2257 O O . GLN A 1 288 ? 70.920 45.420 -5.195 1.00 37.04 288 GLN A O 1
ATOM 2263 N N . ALA A 1 289 ? 69.430 45.289 -3.507 1.00 35.83 289 ALA A N 1
ATOM 2264 C CA . ALA A 1 289 ? 69.238 43.846 -3.647 1.00 34.28 289 ALA A CA 1
ATOM 2265 C C . ALA A 1 289 ? 68.534 43.510 -4.981 1.00 33.49 289 ALA A C 1
ATOM 2266 O O . ALA A 1 289 ? 68.921 42.576 -5.675 1.00 34.40 289 ALA A O 1
ATOM 2268 N N . TYR A 1 290 ? 67.501 44.277 -5.325 1.00 33.60 290 TYR A N 1
ATOM 2269 C CA . TYR A 1 290 ? 66.827 44.130 -6.612 1.00 34.55 290 TYR A CA 1
ATOM 2270 C C . TYR A 1 290 ? 67.759 44.433 -7.796 1.00 36.17 290 TYR A C 1
ATOM 2271 O O . TYR A 1 290 ? 67.670 43.773 -8.840 1.00 37.38 290 TYR A O 1
ATOM 2280 N N . ASP A 1 291 ? 68.651 45.415 -7.636 1.00 35.87 291 ASP A N 1
ATOM 2281 C CA . ASP A 1 291 ? 69.687 45.672 -8.643 1.00 36.71 291 ASP A CA 1
ATOM 2282 C C . ASP A 1 291 ? 70.521 44.421 -8.912 1.00 35.90 291 ASP A C 1
ATOM 2283 O O . ASP A 1 291 ? 70.827 44.122 -10.065 1.00 37.20 291 ASP A O 1
ATOM 2288 N N . LYS A 1 292 ? 70.907 43.707 -7.856 1.00 35.44 292 LYS A N 1
ATOM 2289 C CA . LYS A 1 292 ? 71.651 42.451 -8.016 1.00 37.96 292 LYS A CA 1
ATOM 2290 C C . LYS A 1 292 ? 70.883 41.425 -8.850 1.00 36.13 292 LYS A C 1
ATOM 2291 O O . LYS A 1 292 ? 71.462 40.728 -9.678 1.00 37.30 292 LYS A O 1
ATOM 2297 N N . VAL A 1 293 ? 69.574 41.366 -8.627 1.00 35.34 293 VAL A N 1
ATOM 2298 C CA . VAL A 1 293 ? 68.685 40.415 -9.284 1.00 34.18 293 VAL A CA 1
ATOM 2299 C C . VAL A 1 293 ? 68.520 40.787 -10.755 1.00 34.28 293 VAL A C 1
ATOM 2300 O O . VAL A 1 293 ? 68.467 39.920 -11.627 1.00 34.90 293 VAL A O 1
ATOM 2304 N N . ARG A 1 294 ? 68.453 42.080 -11.030 1.00 34.16 294 ARG A N 1
ATOM 2305 C CA . ARG A 1 294 ? 68.358 42.557 -12.405 1.00 34.55 294 ARG A CA 1
ATOM 2306 C C . ARG A 1 294 ? 69.650 42.312 -13.201 1.00 35.50 294 ARG A C 1
ATOM 2307 O O . ARG A 1 294 ? 69.602 42.082 -14.407 1.00 35.58 294 ARG A O 1
ATOM 2315 N N . GLU A 1 295 ? 70.796 42.367 -12.520 1.00 35.60 295 GLU A N 1
ATOM 2316 C CA . GLU A 1 295 ? 72.101 42.124 -13.147 1.00 37.48 295 GLU A CA 1
ATOM 2317 C C . GLU A 1 295 ? 72.191 40.722 -13.745 1.00 36.40 295 GLU A C 1
ATOM 2318 O O . GLU A 1 295 ? 72.781 40.537 -14.803 1.00 36.72 295 GLU A O 1
ATOM 2324 N N . ILE A 1 296 ? 71.594 39.745 -13.063 1.00 36.32 296 ILE A N 1
ATOM 2325 C CA . ILE A 1 296 ? 71.572 38.363 -13.555 1.00 34.54 296 ILE A CA 1
ATOM 2326 C C . ILE A 1 296 ? 70.337 38.000 -14.404 1.00 34.01 296 ILE A C 1
ATOM 2327 O O . ILE A 1 296 ? 70.089 36.831 -14.672 1.00 34.97 296 ILE A O 1
ATOM 2332 N N . GLY A 1 297 ? 69.588 38.998 -14.859 1.00 32.27 297 GLY A N 1
ATOM 2333 C CA . GLY A 1 297 ? 68.613 38.762 -15.910 1.00 32.74 297 GLY A CA 1
ATOM 2334 C C . GLY A 1 297 ? 67.157 38.568 -15.517 1.00 33.00 297 GLY A C 1
ATOM 2335 O O . GLY A 1 297 ? 66.342 38.137 -16.347 1.00 33.75 297 GLY A O 1
ATOM 2336 N N . PHE A 1 298 ? 66.823 38.908 -14.279 1.00 31.55 298 PHE A N 1
ATOM 2337 C CA . PHE A 1 298 ? 65.478 38.712 -13.760 1.00 33.61 298 PHE A CA 1
ATOM 2338 C C . PHE A 1 298 ? 64.714 40.026 -13.646 1.00 34.23 298 PHE A C 1
ATOM 2339 O O . PHE A 1 298 ? 65.314 41.105 -13.594 1.00 36.17 298 PHE A O 1
ATOM 2347 N N . GLU A 1 299 ? 63.392 39.915 -13.559 1.00 32.90 299 GLU A N 1
ATOM 2348 C CA . GLU A 1 299 ? 62.502 41.059 -13.463 1.00 33.29 299 GLU A CA 1
ATOM 2349 C C . GLU A 1 299 ? 61.283 40.648 -12.624 1.00 32.27 299 GLU A C 1
ATOM 2350 O O . GLU A 1 299 ? 60.772 39.537 -12.773 1.00 32.30 299 GLU A O 1
ATOM 2356 N N . LEU A 1 300 ? 60.824 41.544 -11.754 1.00 30.67 300 LEU A N 1
ATOM 2357 C CA . LEU A 1 300 ? 59.666 41.279 -10.914 1.00 31.95 300 LEU A CA 1
ATOM 2358 C C . LEU A 1 300 ? 58.346 41.295 -11.687 1.00 31.36 300 LEU A C 1
ATOM 2359 O O . LEU A 1 300 ? 58.130 42.141 -12.548 1.00 31.55 300 LEU A O 1
ATOM 2364 N N . ILE A 1 301 ? 57.466 40.354 -11.366 1.00 30.05 301 ILE A N 1
ATOM 2365 C CA . ILE A 1 301 ? 56.105 40.403 -11.881 1.00 29.53 301 ILE A CA 1
ATOM 2366 C C . ILE A 1 301 ? 55.220 41.029 -10.824 1.00 29.03 301 ILE A C 1
ATOM 2367 O O . ILE A 1 301 ? 54.472 41.961 -11.120 1.00 29.94 301 ILE A O 1
ATOM 2372 N N . ASN A 1 302 ? 55.298 40.539 -9.587 1.00 27.01 302 ASN A N 1
ATOM 2373 C CA . ASN A 1 302 ? 54.440 41.095 -8.540 1.00 27.10 302 ASN A CA 1
ATOM 2374 C C . ASN A 1 302 ? 54.942 40.773 -7.157 1.00 28.53 302 ASN A C 1
ATOM 2375 O O . ASN A 1 302 ? 55.801 39.907 -6.997 1.00 29.12 302 ASN A O 1
ATOM 2380 N N . ILE A 1 303 ? 54.391 41.484 -6.172 1.00 28.86 303 ILE A N 1
ATOM 2381 C CA . ILE A 1 303 ? 54.739 41.338 -4.775 1.00 28.76 303 ILE A CA 1
ATOM 2382 C C . ILE A 1 303 ? 53.455 41.230 -3.963 1.00 29.79 303 ILE A C 1
ATOM 2383 O O . ILE A 1 303 ? 52.524 42.022 -4.150 1.00 28.01 303 ILE A O 1
ATOM 2388 N N . ASP A 1 304 ? 53.397 40.237 -3.080 1.00 28.46 304 ASP A N 1
ATOM 2389 C CA . ASP A 1 304 ? 52.300 40.165 -2.113 1.00 29.06 304 ASP A CA 1
ATOM 2390 C C . ASP A 1 304 ? 52.850 39.922 -0.724 1.00 28.02 304 ASP A C 1
ATOM 2391 O O . ASP A 1 304 ? 53.778 39.119 -0.529 1.00 29.22 304 ASP A O 1
ATOM 2396 N N . ILE A 1 305 ? 52.278 40.637 0.236 1.00 29.92 305 ILE A N 1
ATOM 2397 C CA . ILE A 1 305 ? 52.834 40.734 1.584 1.00 30.02 305 ILE A CA 1
ATOM 2398 C C . ILE A 1 305 ? 51.754 40.508 2.614 1.00 31.57 305 ILE A C 1
ATOM 2399 O O . ILE A 1 305 ? 50.611 40.926 2.429 1.00 32.81 305 ILE A O 1
ATOM 2404 N N . CYS A 1 306 ? 52.113 39.811 3.684 1.00 31.55 306 CYS A N 1
ATOM 2405 C CA . CYS A 1 306 ? 51.267 39.716 4.846 1.00 32.71 306 CYS A CA 1
ATOM 2406 C C . CYS A 1 306 ? 52.022 40.154 6.095 1.00 32.76 306 CYS A C 1
ATOM 2407 O O . CYS A 1 306 ? 53.030 39.551 6.471 1.00 32.05 306 CYS A O 1
ATOM 2410 N N . VAL A 1 307 ? 51.544 41.235 6.705 1.00 33.49 307 VAL A N 1
ATOM 2411 C CA . VAL A 1 307 ? 52.115 41.739 7.939 1.00 33.46 307 VAL A CA 1
ATOM 2412 C C . VAL A 1 307 ? 51.306 41.113 9.060 1.00 34.68 307 VAL A C 1
ATOM 2413 O O . VAL A 1 307 ? 50.074 41.181 9.063 1.00 35.08 307 VAL A O 1
ATOM 2417 N N . MET A 1 308 ? 51.999 40.489 10.002 1.00 35.44 308 MET A N 1
ATOM 2418 C CA . MET A 1 308 ? 51.345 39.928 11.169 1.00 36.86 308 MET A CA 1
ATOM 2419 C C . MET A 1 308 ? 51.677 40.811 12.365 1.00 37.01 308 MET A C 1
ATOM 2420 O O . MET A 1 308 ? 52.821 40.871 12.831 1.00 36.73 308 MET A O 1
ATOM 2425 N N . ALA A 1 309 ? 50.667 41.538 12.822 1.00 36.01 309 ALA A N 1
ATOM 2426 C CA . ALA A 1 309 ? 50.843 42.495 13.906 1.00 35.78 309 ALA A CA 1
ATOM 2427 C C . ALA A 1 309 ? 49.529 42.738 14.637 1.00 35.60 309 ALA A C 1
ATOM 2428 O O . ALA A 1 309 ? 48.496 43.026 14.013 1.00 36.48 309 ALA A O 1
ATOM 2430 N N . GLN A 1 310 ? 49.574 42.622 15.957 1.00 35.91 310 GLN A N 1
ATOM 2431 C CA . GLN A 1 310 ? 48.430 42.975 16.790 1.00 37.60 310 GLN A CA 1
ATOM 2432 C C . GLN A 1 310 ? 48.126 44.479 16.699 1.00 38.52 310 GLN A C 1
ATOM 2433 O O . GLN A 1 310 ? 46.957 44.874 16.586 1.00 38.60 310 GLN A O 1
ATOM 2439 N N . SER A 1 311 ? 49.184 45.296 16.704 1.00 38.20 311 SER A N 1
ATOM 2440 C CA . SER A 1 311 ? 49.087 46.753 16.578 1.00 40.11 311 SER A CA 1
ATOM 2441 C C . SER A 1 311 ? 50.372 47.295 15.946 1.00 40.48 311 SER A C 1
ATOM 2442 O O . SER A 1 311 ? 51.394 46.612 15.967 1.00 39.24 311 SER A O 1
ATOM 2445 N N . PRO A 1 312 ? 50.335 48.499 15.374 1.00 41.03 312 PRO A N 1
ATOM 2446 C CA . PRO A 1 312 ? 49.106 49.267 15.145 1.00 42.71 312 PRO A CA 1
ATOM 2447 C C . PRO A 1 312 ? 48.381 48.817 13.888 1.00 43.19 312 PRO A C 1
ATOM 2448 O O . PRO A 1 312 ? 48.916 47.975 13.157 1.00 44.72 312 PRO A O 1
ATOM 2452 N N . LYS A 1 313 ? 47.186 49.360 13.657 1.00 44.17 313 LYS A N 1
ATOM 2453 C CA . LYS A 1 313 ? 46.399 49.073 12.459 1.00 44.92 313 LYS A CA 1
ATOM 2454 C C . LYS A 1 313 ? 47.079 49.697 11.252 1.00 44.14 313 LYS A C 1
ATOM 2455 O O . LYS A 1 313 ? 47.434 50.869 11.274 1.00 44.12 313 LYS A O 1
ATOM 2461 N N . LEU A 1 314 ? 47.262 48.899 10.205 1.00 43.69 314 LEU A N 1
ATOM 2462 C CA . LEU A 1 314 ? 47.990 49.325 9.011 1.00 43.61 314 LEU A CA 1
ATOM 2463 C C . LEU A 1 314 ? 47.097 49.851 7.905 1.00 41.55 314 LEU A C 1
ATOM 2464 O O . LEU A 1 314 ? 47.586 50.339 6.892 1.00 43.29 314 LEU A O 1
ATOM 2469 N N . LYS A 1 315 ? 45.792 49.730 8.097 1.00 41.47 315 LYS A N 1
ATOM 2470 C CA . LYS A 1 315 ? 44.794 50.070 7.081 1.00 42.93 315 LYS A CA 1
ATOM 2471 C C . LYS A 1 315 ? 45.068 51.372 6.318 1.00 43.23 315 LYS A C 1
ATOM 2472 O O . LYS A 1 315 ? 45.078 51.387 5.065 1.00 42.04 315 LYS A O 1
ATOM 2478 N N . ASP A 1 316 ? 45.294 52.456 7.068 1.00 41.56 316 ASP A N 1
ATOM 2479 C CA . ASP A 1 316 ? 45.407 53.781 6.470 1.00 42.61 316 ASP A CA 1
ATOM 2480 C C . ASP A 1 316 ? 46.751 53.989 5.760 1.00 41.48 316 ASP A C 1
ATOM 2481 O O . ASP A 1 316 ? 46.951 55.004 5.087 1.00 41.42 316 ASP A O 1
ATOM 2486 N N . PHE A 1 317 ? 47.654 53.018 5.897 1.00 39.17 317 PHE A N 1
ATOM 2487 C CA . PHE A 1 317 ? 49.024 53.152 5.387 1.00 37.59 317 PHE A CA 1
ATOM 2488 C C . 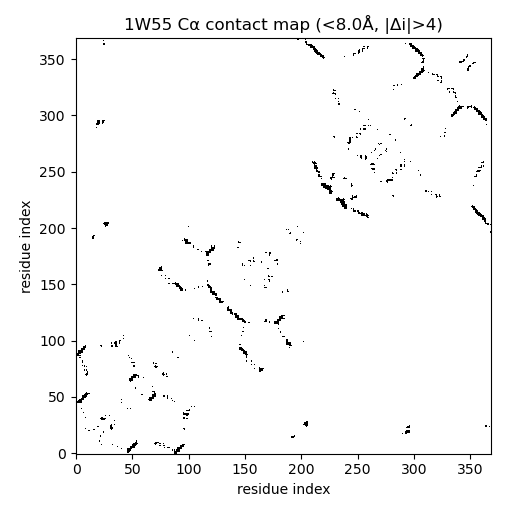PHE A 1 317 ? 49.336 52.218 4.216 1.00 36.50 317 PHE A C 1
ATOM 2489 O O . PHE A 1 317 ? 50.397 52.319 3.594 1.00 38.45 317 PHE A O 1
ATOM 2497 N N . LYS A 1 318 ? 48.412 51.312 3.914 1.00 35.35 318 LYS A N 1
ATOM 2498 C CA . LYS A 1 318 ? 48.673 50.245 2.944 1.00 35.23 318 LYS A CA 1
ATOM 2499 C C . LYS A 1 318 ? 48.937 50.767 1.536 1.00 35.17 318 LYS A C 1
ATOM 2500 O O . LYS A 1 318 ? 49.868 50.313 0.883 1.00 35.19 318 LYS A O 1
ATOM 2506 N N . GLN A 1 319 ? 48.134 51.723 1.075 1.00 35.10 319 GLN A N 1
ATOM 2507 C CA . GLN A 1 319 ? 48.338 52.309 -0.255 1.00 37.52 319 GLN A CA 1
ATOM 2508 C C . GLN A 1 319 ? 49.684 53.056 -0.368 1.00 37.56 319 GLN A C 1
ATOM 2509 O O . GLN A 1 319 ? 50.385 52.944 -1.382 1.00 37.23 319 GLN A O 1
ATOM 2515 N N . ALA A 1 320 ? 50.043 53.792 0.680 1.00 35.68 320 ALA A N 1
ATOM 2516 C CA . ALA A 1 320 ? 51.324 54.490 0.726 1.00 37.22 320 ALA A CA 1
ATOM 2517 C C . ALA A 1 320 ? 52.539 53.524 0.740 1.00 35.96 320 ALA A C 1
ATOM 2518 O O . ALA A 1 320 ? 53.537 53.773 0.074 1.00 35.29 320 ALA A O 1
ATOM 2520 N N . MET A 1 321 ? 52.446 52.439 1.507 1.00 35.24 321 MET A N 1
ATOM 2521 C CA . MET A 1 321 ? 53.489 51.403 1.521 1.00 35.25 321 MET A CA 1
ATOM 2522 C C . MET A 1 321 ? 53.687 50.796 0.129 1.00 33.92 321 MET A C 1
ATOM 2523 O O . MET A 1 321 ? 54.818 50.687 -0.360 1.00 31.64 321 MET A O 1
ATOM 2528 N N . GLN A 1 322 ? 52.573 50.416 -0.496 1.00 32.88 322 GLN A N 1
ATOM 2529 C CA . GLN A 1 322 ? 52.554 49.891 -1.861 1.00 33.72 322 GLN A CA 1
ATOM 2530 C C . GLN A 1 322 ? 53.196 50.859 -2.846 1.00 35.43 322 GLN A C 1
ATOM 2531 O O . GLN A 1 322 ? 53.987 50.459 -3.711 1.00 36.27 322 GLN A O 1
ATOM 2537 N N . SER A 1 323 ? 52.859 52.136 -2.705 1.00 36.17 323 SER A N 1
ATOM 2538 C CA . SER A 1 323 ? 53.357 53.165 -3.610 1.00 38.09 323 SER A CA 1
ATOM 2539 C C . SER A 1 323 ? 54.855 53.441 -3.401 1.00 36.88 323 SER A C 1
ATOM 2540 O O . SER A 1 323 ? 55.602 53.638 -4.368 1.00 36.81 323 SER A O 1
ATOM 2543 N N . ASN A 1 324 ? 55.296 53.449 -2.149 1.00 37.18 324 ASN A N 1
ATOM 2544 C CA . ASN A 1 324 ? 56.726 53.602 -1.849 1.00 37.53 324 ASN A CA 1
ATOM 2545 C C . ASN A 1 324 ? 57.596 52.414 -2.322 1.00 37.52 324 ASN A C 1
ATOM 2546 O O . ASN A 1 324 ? 58.699 52.618 -2.840 1.00 38.90 324 ASN A O 1
ATOM 2551 N N . ILE A 1 325 ? 57.097 51.186 -2.152 1.00 37.04 325 ILE A N 1
ATOM 2552 C CA . ILE A 1 325 ? 57.743 50.000 -2.733 1.00 37.63 325 ILE A CA 1
ATOM 2553 C C . ILE A 1 325 ? 57.836 50.112 -4.249 1.00 37.46 325 ILE A C 1
ATOM 2554 O O . ILE A 1 325 ? 58.867 49.788 -4.826 1.00 38.69 325 ILE A O 1
ATOM 2559 N N . ALA A 1 326 ? 56.754 50.553 -4.894 1.00 37.92 326 ALA A N 1
ATOM 2560 C CA . ALA A 1 326 ? 56.746 50.719 -6.353 1.00 38.36 326 ALA A CA 1
ATOM 2561 C C . ALA A 1 326 ? 57.814 51.708 -6.819 1.00 39.33 326 ALA A C 1
ATOM 2562 O O . ALA A 1 326 ? 58.502 51.456 -7.805 1.00 40.23 326 ALA A O 1
ATOM 2564 N N . HIS A 1 327 ? 57.919 52.838 -6.118 1.00 40.02 327 HIS A N 1
ATOM 2565 C CA . HIS A 1 327 ? 58.848 53.915 -6.474 1.00 41.21 327 HIS A CA 1
ATOM 2566 C C . HIS A 1 327 ? 60.302 53.472 -6.282 1.00 38.91 327 HIS A C 1
ATOM 2567 O O . HIS A 1 327 ? 61.127 53.664 -7.165 1.00 37.21 327 HIS A O 1
ATOM 2574 N N . THR A 1 328 ? 60.586 52.867 -5.129 1.00 38.21 328 THR A N 1
ATOM 2575 C CA . THR A 1 328 ? 61.890 52.276 -4.824 1.00 36.67 328 THR A CA 1
ATOM 2576 C C . THR A 1 328 ? 62.345 51.262 -5.889 1.00 36.91 328 THR A C 1
ATOM 2577 O O . THR A 1 328 ? 63.516 51.241 -6.279 1.00 37.06 328 THR A O 1
ATOM 2581 N N . LEU A 1 329 ? 61.427 50.409 -6.339 1.00 35.95 329 LEU A N 1
ATOM 2582 C CA . LEU A 1 329 ? 61.807 49.323 -7.243 1.00 37.04 329 LEU A CA 1
ATOM 2583 C C . LEU A 1 329 ? 61.534 49.661 -8.697 1.00 37.94 329 LEU A C 1
ATOM 2584 O O . LEU A 1 329 ? 61.800 48.848 -9.574 1.00 39.35 329 LEU A O 1
ATOM 2589 N N . ASP A 1 330 ? 61.019 50.865 -8.947 1.00 40.07 330 ASP A N 1
ATOM 2590 C CA . ASP A 1 330 ? 60.668 51.309 -10.297 1.00 42.90 330 ASP A CA 1
ATOM 2591 C C . ASP A 1 330 ? 59.705 50.307 -10.968 1.00 43.02 330 ASP A C 1
ATOM 2592 O O . ASP A 1 330 ? 59.911 49.857 -12.105 1.00 43.21 330 ASP A O 1
ATOM 2597 N N . LEU A 1 331 ? 58.653 49.969 -10.225 1.00 42.18 331 LEU A N 1
ATOM 2598 C CA . LEU A 1 331 ? 57.601 49.064 -10.673 1.00 41.52 331 LEU A CA 1
ATOM 2599 C C . LEU A 1 331 ? 56.278 49.803 -10.745 1.00 41.25 331 LEU A C 1
ATOM 2600 O O . LEU A 1 331 ? 56.060 50.767 -10.010 1.00 41.47 331 LEU A O 1
ATOM 2605 N N . ASP A 1 332 ? 55.389 49.347 -11.615 1.00 39.99 332 ASP A N 1
ATOM 2606 C CA . ASP A 1 332 ? 54.040 49.877 -11.621 1.00 40.73 332 ASP A CA 1
ATOM 2607 C C . ASP A 1 332 ? 53.340 49.471 -10.321 1.00 39.79 332 ASP A C 1
ATOM 2608 O O . ASP A 1 332 ? 53.467 48.326 -9.851 1.00 38.85 332 ASP A O 1
ATOM 2613 N N . GLU A 1 333 ? 52.618 50.430 -9.756 1.00 36.66 333 GLU A N 1
ATOM 2614 C CA . GLU A 1 333 ? 51.953 50.306 -8.468 1.00 37.31 333 GLU A CA 1
ATOM 2615 C C . GLU A 1 333 ? 51.022 49.112 -8.320 1.00 35.56 3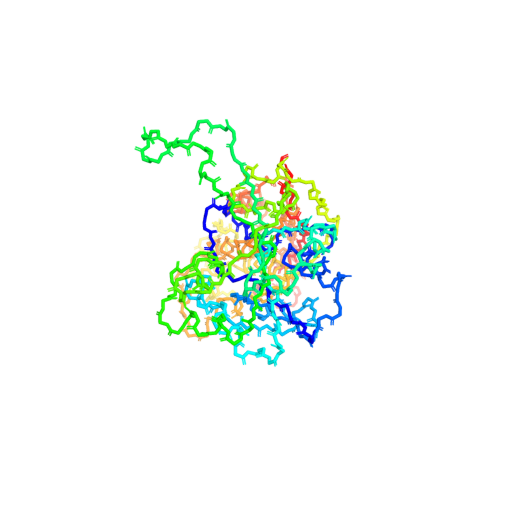33 GLU A C 1
ATOM 2616 O O . GLU A 1 333 ? 50.961 48.513 -7.247 1.00 34.90 333 GLU A O 1
ATOM 2622 N N . PHE A 1 334 ? 50.299 48.764 -9.384 1.00 33.19 334 PHE A N 1
ATOM 2623 C CA . PHE A 1 334 ? 49.342 47.660 -9.312 1.00 33.85 334 PHE A CA 1
ATOM 2624 C C . PHE A 1 334 ? 49.976 46.295 -8.999 1.00 32.76 334 PHE A C 1
ATOM 2625 O O . PHE A 1 334 ? 49.276 45.374 -8.594 1.00 32.10 334 PHE A O 1
ATOM 2633 N N . ARG A 1 335 ? 51.286 46.185 -9.201 1.00 31.52 335 ARG A N 1
ATOM 2634 C CA . ARG A 1 335 ? 52.023 44.941 -8.976 1.00 32.80 335 ARG A CA 1
ATOM 2635 C C . ARG A 1 335 ? 52.385 44.680 -7.508 1.00 32.20 335 ARG A C 1
ATOM 2636 O O . ARG A 1 335 ? 53.020 43.674 -7.219 1.00 33.30 335 ARG A O 1
ATOM 2644 N N . ILE A 1 336 ? 52.004 45.594 -6.606 1.00 31.55 336 ILE A N 1
ATOM 2645 C CA . ILE A 1 336 ? 52.367 45.521 -5.183 1.00 31.41 336 ILE A CA 1
ATOM 2646 C C . ILE A 1 336 ? 51.110 45.451 -4.333 1.00 32.02 336 ILE A C 1
ATOM 2647 O O . ILE A 1 336 ? 50.186 46.254 -4.519 1.00 32.71 336 ILE A O 1
ATOM 2652 N N . ASN A 1 337 ? 51.100 44.539 -3.367 1.00 30.93 337 ASN A N 1
ATOM 2653 C CA . ASN A 1 337 ? 49.976 44.415 -2.445 1.00 31.02 337 ASN A CA 1
ATOM 2654 C C . ASN A 1 337 ? 50.442 44.142 -1.018 1.00 30.91 337 ASN A C 1
ATOM 2655 O O . ASN A 1 337 ? 51.263 43.252 -0.781 1.00 32.20 337 ASN A O 1
ATOM 2660 N N . VAL A 1 338 ? 49.907 44.899 -0.067 1.00 30.32 338 VAL A N 1
ATOM 2661 C CA . VAL A 1 338 ? 50.266 44.724 1.336 1.00 29.65 338 VAL A CA 1
ATOM 2662 C C . VAL A 1 338 ? 49.019 44.419 2.142 1.00 31.18 338 VAL A C 1
ATOM 2663 O O . VAL A 1 338 ? 48.049 45.181 2.098 1.00 33.70 338 VAL A O 1
ATOM 2667 N N . LYS A 1 339 ? 49.048 43.307 2.873 1.00 30.43 339 LYS A N 1
ATOM 2668 C CA . LYS A 1 339 ? 47.926 42.873 3.697 1.00 29.47 339 LYS A CA 1
ATOM 2669 C C . LYS A 1 339 ? 48.362 42.829 5.148 1.00 30.06 339 LYS A C 1
ATOM 2670 O O . LYS A 1 339 ? 49.553 42.906 5.442 1.00 29.14 339 LYS A O 1
ATOM 2676 N N . ALA A 1 340 ? 47.400 42.681 6.059 1.00 30.16 340 ALA A N 1
ATOM 2677 C CA . ALA A 1 340 ? 47.719 42.566 7.474 1.00 30.91 340 ALA A CA 1
ATOM 2678 C C . ALA A 1 340 ? 46.729 41.681 8.208 1.00 30.62 340 ALA A C 1
ATOM 2679 O O . ALA A 1 340 ? 45.584 41.569 7.807 1.00 31.64 340 ALA A O 1
ATOM 2681 N N . THR A 1 341 ? 47.180 41.059 9.291 1.00 31.32 341 THR A N 1
ATOM 2682 C CA . THR A 1 341 ? 46.289 40.343 10.197 1.00 32.14 341 THR A CA 1
ATOM 2683 C C . THR A 1 341 ? 46.839 40.425 11.620 1.00 32.57 341 THR A C 1
ATOM 2684 O O . THR A 1 341 ? 48.052 40.578 11.818 1.00 34.34 341 THR A O 1
ATOM 2688 N N . THR A 1 342 ? 45.954 40.356 12.610 1.00 33.22 342 THR A N 1
ATOM 2689 C CA . THR A 1 342 ? 46.395 40.102 13.983 1.00 34.47 342 THR A CA 1
ATOM 2690 C C . THR A 1 342 ? 46.440 38.587 14.181 1.00 35.82 342 THR A C 1
ATOM 2691 O O . THR A 1 342 ? 46.074 37.827 13.279 1.00 36.05 342 THR A O 1
ATOM 2695 N N . THR A 1 343 ? 46.887 38.149 15.353 1.00 37.36 343 THR A N 1
ATOM 2696 C CA . THR A 1 343 ? 46.814 36.735 15.707 1.00 36.30 343 THR A CA 1
ATOM 2697 C C . THR A 1 343 ? 45.833 36.505 16.853 1.00 36.56 343 THR A C 1
ATOM 2698 O O . THR A 1 343 ? 45.979 35.553 17.613 1.00 37.20 343 THR A O 1
ATOM 2702 N N . GLU A 1 344 ? 44.827 37.374 16.965 1.00 37.39 344 GLU A N 1
ATOM 2703 C CA . GLU A 1 344 ? 43.767 37.219 17.969 1.00 39.20 344 GLU A CA 1
ATOM 2704 C C . GLU A 1 344 ? 44.340 37.212 19.376 1.00 39.39 344 GLU A C 1
ATOM 2705 O O . GLU A 1 344 ? 43.887 36.439 20.228 1.00 38.93 344 GLU A O 1
ATOM 2711 N N . LYS A 1 345 ? 45.369 38.030 19.589 1.00 39.54 345 LYS A N 1
ATOM 2712 C CA . LYS A 1 345 ? 46.045 38.149 20.877 1.00 41.55 345 LYS A CA 1
ATOM 2713 C C . LYS A 1 345 ? 46.794 36.882 21.265 1.00 40.48 345 LYS A C 1
ATOM 2714 O O . LYS A 1 345 ? 47.138 36.697 22.425 1.00 42.10 345 LYS A O 1
ATOM 2720 N N . LEU A 1 346 ? 47.080 36.025 20.288 1.00 41.03 346 LEU A N 1
ATOM 2721 C CA . LEU A 1 346 ? 47.783 34.770 20.560 1.00 40.03 346 LEU A CA 1
ATOM 2722 C C . LEU A 1 346 ? 49.265 34.815 20.210 1.00 39.56 346 LEU A C 1
ATOM 2723 O O . LEU A 1 346 ? 49.680 35.486 19.266 1.00 40.34 346 LEU A O 1
ATOM 2728 N N . GLY A 1 347 ? 50.056 34.093 20.993 1.00 39.01 347 GLY A N 1
ATOM 2729 C CA . GLY A 1 347 ? 51.478 33.993 20.773 1.00 37.39 347 GLY A CA 1
ATOM 2730 C C . GLY A 1 347 ? 52.241 35.274 21.017 1.00 38.99 347 GLY A C 1
ATOM 2731 O O . GLY A 1 347 ? 51.673 36.273 21.484 1.00 39.86 347 GLY A O 1
ATOM 2732 N N . PHE A 1 348 ? 53.536 35.247 20.703 1.00 37.03 348 PHE A N 1
ATOM 2733 C CA . PHE A 1 348 ? 54.385 36.418 20.870 1.00 36.71 348 PHE A CA 1
ATOM 2734 C C . PHE A 1 348 ? 53.872 37.651 20.110 1.00 37.10 348 PHE A C 1
ATOM 2735 O O . PHE A 1 348 ? 53.982 38.773 20.618 1.00 37.56 348 PHE A O 1
ATOM 2743 N N . ILE A 1 349 ? 53.298 37.444 18.921 1.00 36.08 349 ILE A N 1
ATOM 2744 C CA . ILE A 1 349 ? 52.729 38.547 18.133 1.00 35.99 349 ILE A CA 1
ATOM 2745 C C . ILE A 1 349 ? 51.511 39.115 18.832 1.00 36.50 349 ILE A C 1
ATOM 2746 O O . ILE A 1 349 ? 51.383 40.329 18.953 1.00 36.94 349 ILE A O 1
ATOM 2751 N N . GLY A 1 350 ? 50.636 38.225 19.302 1.00 37.04 350 GLY A N 1
ATOM 2752 C CA . GLY A 1 350 ? 49.432 38.600 20.019 1.00 37.77 350 GLY A CA 1
ATOM 2753 C C . GLY A 1 350 ? 49.699 39.362 21.310 1.00 39.62 350 GLY A C 1
ATOM 2754 O O . GLY A 1 350 ? 48.933 40.259 21.658 1.00 39.50 350 GLY A O 1
ATOM 2755 N N . ARG A 1 351 ? 50.790 39.009 21.995 1.00 39.99 351 ARG A N 1
ATOM 2756 C CA . ARG A 1 351 ? 51.282 39.708 23.191 1.00 41.39 351 ARG A CA 1
ATOM 2757 C C . ARG A 1 351 ? 51.956 41.056 22.901 1.00 42.34 351 ARG A C 1
ATOM 2758 O O . ARG A 1 351 ? 52.395 41.744 23.836 1.00 42.46 351 ARG A O 1
ATOM 2766 N N . LYS A 1 352 ? 52.077 41.403 21.615 1.00 41.40 352 LYS A N 1
ATOM 2767 C CA . LYS A 1 352 ? 52.749 42.630 21.169 1.00 40.74 352 LYS A CA 1
ATOM 2768 C C . LYS A 1 352 ? 54.249 42.638 21.504 1.00 40.66 352 LYS A C 1
ATOM 2769 O O . LYS A 1 352 ? 54.858 43.700 21.685 1.00 40.84 352 LYS A O 1
ATOM 2775 N N . GLU A 1 353 ? 54.848 41.455 21.562 1.00 39.62 353 GLU A N 1
ATOM 2776 C CA . GLU A 1 353 ? 56.284 41.351 21.807 1.00 40.31 353 GLU A CA 1
ATOM 2777 C C . GLU A 1 353 ? 57.090 41.635 20.540 1.00 40.31 353 GLU A C 1
ATOM 2778 O O . GLU A 1 353 ? 58.257 42.052 20.601 1.00 39.75 353 GLU A O 1
ATOM 2784 N N . GLY A 1 354 ? 56.460 41.417 19.391 1.00 39.85 354 GLY A N 1
ATOM 2785 C CA . GLY A 1 354 ? 57.129 41.629 18.122 1.00 39.82 354 GLY A CA 1
ATOM 2786 C C . GLY A 1 354 ? 56.149 41.594 16.976 1.00 39.91 354 GLY A C 1
ATOM 2787 O O . GLY A 1 354 ? 54.935 41.470 17.180 1.00 40.86 354 GLY A O 1
ATOM 2788 N N . MET A 1 355 ? 56.671 41.728 15.766 1.00 39.08 355 MET A N 1
ATOM 2789 C CA . MET A 1 355 ? 55.845 41.555 14.580 1.00 38.39 355 MET A CA 1
ATOM 2790 C C . MET A 1 355 ? 56.580 40.796 13.476 1.00 37.12 355 MET A C 1
ATOM 2791 O O . MET A 1 355 ? 57.819 40.807 13.409 1.00 36.72 355 MET A O 1
ATOM 2796 N N . ALA A 1 356 ? 55.811 40.138 12.618 1.00 33.56 356 ALA A N 1
ATOM 2797 C CA . ALA A 1 356 ? 56.396 39.359 11.542 1.00 31.59 356 ALA A CA 1
ATOM 2798 C C . ALA A 1 356 ? 55.831 39.787 10.194 1.00 32.24 356 ALA A C 1
ATOM 2799 O O . ALA A 1 356 ? 54.729 40.341 10.114 1.00 32.21 356 ALA A O 1
ATOM 2801 N N . VAL A 1 357 ? 56.603 39.549 9.138 1.00 30.96 357 VAL A N 1
ATOM 2802 C CA . VAL A 1 357 ? 56.170 39.860 7.783 1.00 29.59 357 VAL A CA 1
ATOM 2803 C C . VAL A 1 357 ? 56.452 38.680 6.836 1.00 30.21 357 VAL A C 1
ATOM 2804 O O . VAL A 1 357 ? 57.590 38.210 6.729 1.00 29.59 357 VAL A O 1
ATOM 2808 N N . LEU A 1 358 ? 55.397 38.198 6.180 1.00 29.82 358 LEU A N 1
ATOM 2809 C CA . LEU A 1 358 ? 55.512 37.197 5.124 1.00 29.78 358 LEU A CA 1
ATOM 2810 C C . LEU A 1 358 ? 55.431 37.882 3.757 1.00 30.02 358 LEU A C 1
ATOM 2811 O O . LEU A 1 358 ? 54.483 38.638 3.493 1.00 30.83 358 LEU A O 1
ATOM 2816 N N . SER A 1 359 ? 56.410 37.609 2.896 1.00 28.50 359 SER A N 1
ATOM 2817 C CA . SER A 1 359 ? 56.458 38.145 1.536 1.00 28.74 359 SER A CA 1
ATOM 2818 C C . SER A 1 359 ? 56.476 37.038 0.491 1.00 29.98 359 SER A C 1
ATOM 2819 O O . SER A 1 359 ? 57.105 36.001 0.696 1.00 30.28 359 SER A O 1
ATOM 2822 N N . SER A 1 360 ? 55.782 37.272 -0.627 1.00 29.55 360 SER A N 1
ATOM 2823 C CA . SER A 1 360 ? 55.867 36.409 -1.799 1.00 30.79 360 SER A CA 1
ATOM 2824 C C . SER A 1 360 ? 56.121 37.254 -3.041 1.00 29.35 360 SER A C 1
ATOM 2825 O O . SER A 1 360 ? 55.533 38.327 -3.226 1.00 29.89 360 SER A O 1
ATOM 2828 N N . VAL A 1 361 ? 56.952 36.715 -3.915 1.00 27.87 361 VAL A N 1
ATOM 2829 C CA . VAL A 1 361 ? 57.389 37.407 -5.111 1.00 29.18 361 VAL A CA 1
ATOM 2830 C C . VAL A 1 361 ? 57.392 36.399 -6.278 1.00 29.85 361 VAL A C 1
ATOM 2831 O O . VAL A 1 361 ? 57.618 35.206 -6.073 1.00 30.10 361 VAL A O 1
ATOM 2835 N N . ASN A 1 362 ? 57.081 36.872 -7.482 1.00 30.37 362 ASN A N 1
ATOM 2836 C CA . ASN A 1 362 ? 57.265 36.094 -8.698 1.00 30.07 362 ASN A CA 1
ATOM 2837 C C . ASN A 1 362 ? 58.229 36.869 -9.592 1.00 30.85 362 ASN A C 1
ATOM 2838 O O . ASN A 1 362 ? 58.067 38.074 -9.798 1.00 29.42 362 ASN A O 1
ATOM 2843 N N . LEU A 1 363 ? 59.255 36.176 -10.074 1.00 30.63 363 LEU A N 1
ATOM 2844 C CA . LEU A 1 363 ? 60.255 36.743 -10.963 1.00 31.52 363 LEU A CA 1
ATOM 2845 C C . LEU A 1 363 ? 60.169 36.025 -12.303 1.00 32.36 363 LEU A C 1
ATOM 2846 O O . LEU A 1 363 ? 59.987 34.802 -12.346 1.00 31.62 363 LEU A O 1
ATOM 2851 N N . LYS A 1 364 ? 60.319 36.783 -13.384 1.00 32.28 364 LYS A N 1
ATOM 2852 C CA . LYS A 1 364 ? 60.477 36.210 -14.719 1.00 32.21 364 LYS A CA 1
ATOM 2853 C C . LYS A 1 364 ? 61.823 36.668 -15.260 1.00 33.36 364 LYS A C 1
ATOM 2854 O O . LYS A 1 364 ? 62.482 37.512 -14.645 1.00 33.99 364 LYS A O 1
ATOM 2860 N N . TYR A 1 365 ? 62.222 36.122 -16.404 1.00 32.67 365 TYR A N 1
ATOM 2861 C CA . TYR A 1 365 ? 63.419 36.598 -17.095 1.00 33.33 365 TYR A CA 1
ATOM 2862 C C . TYR A 1 365 ? 63.157 37.930 -17.767 1.00 33.59 365 TYR A C 1
ATOM 2863 O O . TYR A 1 365 ? 62.124 38.124 -18.411 1.00 33.54 365 TYR A O 1
ATOM 2872 N N . PHE A 1 366 ? 64.117 38.833 -17.640 1.00 35.25 366 PHE A N 1
ATOM 2873 C CA . PHE A 1 366 ? 64.044 40.112 -18.318 1.00 36.79 366 PHE A CA 1
ATOM 2874 C C . PHE A 1 366 ? 63.835 39.901 -19.810 1.00 36.78 366 PHE A C 1
ATOM 2875 O O . PHE A 1 366 ? 64.567 39.150 -20.454 1.00 35.14 366 PHE A O 1
ATOM 2883 N N . ASP A 1 367 ? 62.838 40.582 -20.352 1.00 39.76 367 ASP A N 1
ATOM 2884 C CA . ASP A 1 367 ? 62.527 40.495 -21.764 1.00 43.80 367 ASP A CA 1
ATOM 2885 C C . ASP A 1 367 ? 63.303 41.569 -22.523 1.00 46.28 367 ASP A C 1
ATOM 2886 O O . ASP A 1 367 ? 62.826 42.700 -22.708 1.00 45.83 367 ASP A O 1
ATOM 2891 N N . TRP A 1 368 ? 64.504 41.199 -22.956 1.00 47.27 368 TRP A N 1
ATOM 2892 C CA . TRP A 1 368 ? 65.414 42.119 -23.629 1.00 48.81 368 TRP A CA 1
ATOM 2893 C C . TRP A 1 368 ? 64.927 42.485 -25.043 1.00 52.37 368 TRP A C 1
ATOM 2894 O O . TRP A 1 368 ? 65.537 43.314 -25.719 1.00 53.24 368 TRP A O 1
ATOM 2905 N N . THR A 1 369 ? 63.830 41.863 -25.472 1.00 55.34 369 THR A N 1
ATOM 2906 C CA . THR A 1 369 ? 63.159 42.192 -26.734 1.00 59.74 369 THR A CA 1
ATOM 2907 C C . THR A 1 369 ? 62.689 43.647 -26.784 1.00 61.04 369 THR A C 1
ATOM 2908 O O . THR A 1 369 ? 62.797 44.295 -27.826 1.00 62.44 369 THR A O 1
ATOM 2912 N N . ARG A 1 370 ? 62.170 44.141 -25.657 1.00 63.58 370 ARG A N 1
ATOM 2913 C CA . ARG A 1 370 ? 61.689 45.525 -25.496 1.00 64.93 370 ARG A CA 1
ATOM 2914 C C . ARG A 1 370 ? 60.876 46.054 -26.681 0.010 64.82 370 ARG A C 1
ATOM 2915 O O . ARG A 1 370 ? 59.768 45.586 -26.944 0.010 64.86 370 ARG A O 1
#

Secondary structure (DSSP, 8-state):
--EEEEEE--S--TTT-SSS-GGG-EEBTEEHHHHHHHHHHTTS--S-EEEEES-HHHHHTT-SSSEEEE--SSHHHHHHHHHTT--SSEEEEEETT-TT--HHHHHHHHTTGGG-SEEEEEE---S-EEETTEEE-GGG--EE-S-EEEEHHHHHHHTSS----SSHHHHHHTTT--EEEEE--GGG----SGGGGGGS-PPPBP--EEEEEEEEEEEEEEES-EEETTEEEESSEEE-SSTT--HHHHHHHHHHHHHTT---HHHHS--TTSTTTT--HHHHHHHHHHHHHHTTEEEEEEEEEEE-SSS--GGGHHHHHHHHHHHHT--GGGEEEEEE--TT-HHHHTTSEEEEEEEEEEEE--TT-

Radius of gyration: 26.44 Å; Cα contacts (8 Å, |Δi|>4): 811; chains: 1; bounding box: 62×45×73 Å

GO terms:
  GO:0008685 2-C-methyl-D-erythritol 2,4-cyclodiphosphate synthase activity (F, EXP)
  GO:0050518 2-C-methyl-D-erythritol 4-phosphate cytidylyltransferase activity (F, EXP)

B-factor: mean 44.45, std 11.22, range [21.2, 89.86]

Nearest PDB structures (foldseek):
  1w55-assembly1_A  TM=1.003E+00  e=3.936E-86  Campylobacter jejuni
  8xkf-assembly1_A  TM=8.581E-01  e=3.195E-46  Helicobacter pylori 26695
  8xkf-assembly2_F  TM=8.515E-01  e=1.327E-45  Helicobacter pylori 26695
  8xhu-assembly1_B  TM=8.484E-01  e=2.969E-45  Helicobacter pylori 26695
  8xhu-assembly1_C  TM=8.550E-01  e=1.090E-44  Helicobacter pylori 26695

Organism: Campylobacter jejuni subsp. jejuni serotype O:2 (strain ATCC 700819 / NCTC 11168) (NCBI:txid192222)

InterPro domains:
  IPR001228 2-C-methyl-D-erythritol 4-phosphate cytidylyltransferase [TIGR00453] (6-202)
  IPR003526 2-C-methyl-D-erythritol 2,4-cyclodiphosphate synthase [MF_00107] (210-365)
  IPR003526 2-C-methyl-D-erythritol 2,4-cyclodiphosphate synthase [PF02542] (212-363)
  IPR003526 2-C-methyl-D-erythritol 2,4-cyclodiphosphate synthase [PTHR43181] (184-364)
  IPR003526 2-C-methyl-D-erythritol 2,4-cyclodiphosphate synthase [TIGR00151] (213-362)
  IPR003526 2-C-methyl-D-erythritol 2,4-cyclodiphosphate synthase [cd00554] (211-363)
  IPR018294 4-diphosphocytidyl-2C-methyl-D-erythritol synthase, conserved site [PS01295] (92-99)
  IPR020555 2-C-methyl-D-erythritol 2,4-cyclodiphosphate synthase, conserved site [PS01350] (244-259)
  IPR026596 Bifunctional enzyme IspD/IspF [MF_01520] (2-366)
  IPR029044 Nucleotide-diphospho-sugar transferases [G3DSA:3.90.550.10] (1-208)
  IPR029044 Nucleotide-diphospho-sugar transferases [SSF53448] (4-202)
  IPR034683 Cytidylyltransferase IspD/TarI [PF01128] (5-199)
  IPR034683 Cytidylyltransferase IspD/TarI [cd02516] (4-199)
  IPR036571 2-C-methyl-D-erythritol 2,4-cyclodiphosphate synthase superfamily [G3DSA:3.30.1330.50] (209-371)
  IPR036571 2-C-methyl-D-erythritol 2,4-cyclodiphosphate synthase superfamily [SSF69765] (210-368)

Foldseek 3Di:
DAEAEEEEEADADPQADDLAGQQQFAFEADRLLVLQQVQVCVLDVHPAYEYEYCCCVVVCVPDPRHHYDHADPASLRRVLVRLVVDDDQKYWYAYSLLRQFDSVVVVQQVVCVVVWQKEWEWEADPDFDDDVNHTDDRRPDIDTFDRMMGGSVQQNVLSPPDRPDPDSVCSSVVVPTDYDYTHDDQSRDGPRHLVCPVSHPTRWHHWDKFKFKFKFKFFWDAQAFDAELRDTDDGGGATDFPARRHQNLQRQLRRLCRRLVNHHLCVVPVCPVVPRNNPDSLLSSLVSNSVSVHNFKDWQAKEKEKEAPDDDCVVPFLVSLVSNCVSNVHDSVRYGYHYDYPCLDDCRSVRRIIMMMMMTMMTGHGSVD

Solvent-accessible surface area: 18539 Å² total; per-residue (Å²): 120,75,2,0,0,0,0,16,3,29,40,92,53,117,178,4,34,55,86,6,37,34,14,0,1,7,1,25,92,27,1,0,0,5,62,2,0,103,36,2,32,86,26,53,108,21,121,63,24,0,0,0,0,56,36,37,108,32,0,126,146,63,25,201,114,26,69,28,34,89,13,23,140,52,61,2,51,6,2,67,72,0,2,127,54,3,115,8,66,9,0,0,0,0,16,8,5,21,0,26,2,29,92,93,0,4,59,67,0,50,128,14,30,137,117,12,26,0,1,0,0,9,30,175,31,89,108,100,29,100,140,130,128,126,78,83,112,96,118,175,39,107,98,52,12,3,0,0,1,1,61,2,146,66,0,68,124,3,2,83,160,68,49,139,34,110,18,1,6,67,0,3,46,72,123,56,17,141,35,99,87,11,103,6,30,117,66,0,78,86,0,27,97,85,115,5,6,156,126,16,132,13,44,84,15,30,194,89,95,67,110,4,116,2,110,34,61,3,96,23,62,66,127,54,54,2,46,0,0,33,25,96,12,53,83,70,62,1,2,78,61,89,11,28,2,0,0,0,0,9,0,0,0,30,0,0,1,37,5,7,48,52,48,59,36,40,134,55,24,73,53,133,106,138,150,37,127,136,23,92,0,11,76,15,0,77,76,0,9,30,96,0,90,35,14,1,7,53,4,42,57,2,46,1,25,0,42,8,35,20,23,167,5,135,123,61,54,134,50,0,19,45,44,0,5,150,13,6,125,27,96,109,158,77,5,66,5,85,41,68,54,38,131,164,124,41,84,12,6,151,112,86,2,0,0,0,81,0,55,4,57,0,71,15,47,67,14,59,130